Protein AF-A0AAV6CD41-F1 (afdb_monomer)

Mean predicted aligned error: 8.43 Å

Radius of gyration: 27.49 Å; Cα contacts (8 Å, |Δi|>4): 1334; chains: 1; bounding box: 81×56×80 Å

Sequence (620 aa):
MRLIVFLSLLCASVTLPGWAQVKVASQARFDLSADTAAGALTQGEFIEGDGSLDRMNWRPAAEQPRTYTANFGITRFSWTTVALRFVPERTGFVTLSLMGPWEEATPGSGTIYRQEILWDAFSAEGTSLTNPGFEAGTATSATGWSGGTPQTAYVWATPLEGSRMLRTWHNGASTRTLRVTAGTPVTLRVSARSYLPPDYQDMKPLGKNTPAHETARRFMRGANLGNYLEAPPNTWGTIVYTKEDFRLMKQEGFDHVRLPIAWHYYAGAAPEHKLSTNIFQKVDFLVTNALAAGLSAMINIHHFDDFTSNPAANTNKFYAIWRQIAARYASFPKEVVFELLNEPMAAATTPVLNPIYAETIRQIRETNPNRTIFLGPSQWNSINELPNLKLPETENNVIVTVHSYEPFNFTHQGATWTSPEVAKLRGIVFPGPPSTPLTPPSGISAGLSNWIASYNTLPTERNPSSAAAFHSRLKMAQEWSEYYGRPVHVGEFGAYELADPQSRANFYGAMREVMDEFGLGWAIWDWKAGFHYIKNGQPDPIQLREALFPKGKLRTSARGKIEMNSAIGKTHVIHRSFALGNPAGWRPVSTQTLSSPQLIFEDAEVSESGKAFYRSEWIK

Secondary structure (DSSP, 8-state):
----------------TT-PPB---SEEEEEEEE-TTT--B---EEEES-EEEE--TTS-TTTGGGEEEEEEE--SSSPEEEEEEE-BSSSEEEEEEEEPPP-BSSTTS-PBPB--EEEEEEEEESS--SSTTS-SB-SS-BTT-EE-EEE--BTTB--SSSS-EEEEBTTB-EEEEEEE-TT--EEEEEEEEE---TT---PPP--S-SHHHHHHTT-SEEEE--SSBSSPTTTS-S----HHHHHHHHHHT--EEEE-B-GGGGB-STTTTPBPHHHHHHHHHHHHHHHHTT-EEEEE----HHHHH-HHHHHHHHHHHHHHHHHHTTTS-TTEEEES-S---TT--HHHHHHHHHHHHHHHHTT-TT--EEE--HHHHBGGGGGG----TT--SEEEEEE---SHHHHTTT-TTS-TTGGG-----SSSS-SSPPPPPTT--HHHHHHHHHHHHS-GGG-SSSTHHHHHHHHHHHHHHHHHT--EEEEEE---TTS-HHHHHHHHHHHHHHHHHHT-EEEES-SSSSS-SEETTEESSTTHHHHHS-----B-SSTTEEEEE--TT-EEEEEEES-TT-GGG-EEEEEEE-SSSEEEEE-TT--TT---EEEEEE--

Nearest PDB structures (foldseek):
  3mmu-assembly1_A  TM=9.485E-01  e=6.620E-30  Thermotoga maritima
  3amg-assembly2_B  TM=9.353E-01  e=9.453E-28  Thermotoga maritima MSB8
  3rjy-assembly1_A  TM=9.091E-01  e=2.550E-27  Fervidobacterium nodosum Rt17-B1
  5byw-assembly2_B  TM=8.994E-01  e=5.657E-24  Acetivibrio thermocellus ATCC 27405
  4u5k-assembly2_B  TM=8.409E-01  e=5.261E-19  Acetivibrio thermocellus ATCC 27405

Foldseek 3Di:
DDDDDDPPPDPPPPDDPDDQAADWAFKWKKKKFFDVQLPFKDQKDKPDADWDKAFPPVDDPRRRRRMIIIMHTAELLDKDKIKIKIATQAWGKMKMKTATDFDAPDPPPPRTHWWKKKKADKDKDQWDDPCRGLQDDDQQDRPQKDFFGKDFDDDRDHHPDDGIITMHYHVGMIMHMIGHHHGGMMMIMIIMHIDDDPPDDDFAADAQDFLQNVLQVLQAEEFELPDDQLDQPPDRDDDDDDLVLLLVCVVLPGRAYEYEHQQQNQFDDPDLRDGDVVSVVRVVRVCVSNVVSNHFYEYEHEDPVVCLQPVPVCLSVLLSSLLVVLQSCLPPDLSYAYESHQAREHNQAQLNCQVSVQVSVVSSCVRRVSHAYEYAGHPRSFLSCLSSHHHDNPDRRYAYEHADAFVVLFQQQLPPPDDPLSVPGADQFPQDDDPDQDDRDPPDDPVVVVLSVQSNPPDRVRRSRYLVRCLVSLVSQLSSCVSRSHHYAHEEYFHFPRRDQVRRLNVLLSVLVSCLQSVHRYYYPHPDPRRHLDDPRAGVVNSNSCSNPNDFDFDPPDVQKTKTFAHAQWKKFKWKALDPPDPVRIDTDDIDRHNGRMDIGGHPPDDPPGDMDMDMDTDD

Solvent-accessible surface area (backbone atoms only — not comparable to full-atom values): 32705 Å² total; per-residue (Å²): 143,79,87,82,82,80,81,79,81,72,83,74,78,81,80,66,88,90,63,60,51,78,44,79,26,54,42,43,27,39,36,40,42,36,40,85,61,9,34,43,42,55,90,52,45,69,82,37,59,73,68,50,75,43,57,39,80,91,44,62,77,92,50,22,56,22,34,33,38,36,38,31,69,29,37,69,69,46,77,36,57,37,26,42,36,37,33,33,63,26,53,33,39,32,36,40,34,44,27,17,48,89,47,59,72,44,90,92,64,84,44,40,36,46,18,33,29,33,37,28,56,34,46,50,43,62,42,72,68,70,52,45,42,42,70,47,63,56,80,65,37,28,48,82,42,52,55,31,35,43,41,60,62,52,100,79,47,66,44,88,43,90,65,16,22,38,35,21,16,55,98,37,36,23,33,40,78,32,59,39,43,48,74,40,56,33,37,43,34,39,28,31,22,27,46,71,64,94,83,63,85,73,76,70,58,48,60,88,78,35,66,21,46,64,52,47,75,49,43,49,37,28,34,25,51,52,65,46,53,41,35,62,90,92,69,66,80,82,65,76,90,53,69,62,54,35,48,48,42,40,72,73,62,40,32,24,38,36,41,44,22,26,59,73,82,43,37,47,64,82,87,63,26,52,65,45,68,65,61,49,56,55,50,50,52,54,46,52,38,26,47,74,45,69,24,23,33,33,46,34,37,19,84,58,54,67,34,21,61,36,39,89,82,29,47,67,54,54,48,37,45,47,52,53,54,38,61,73,50,42,86,53,60,83,55,47,32,40,29,71,46,60,57,31,29,82,61,25,36,30,73,62,38,30,63,55,50,45,52,46,50,56,60,36,37,79,62,32,77,83,52,42,35,32,44,44,29,16,66,47,6,26,58,88,33,54,88,56,54,56,67,57,79,86,66,60,37,43,32,38,33,27,40,52,45,59,31,53,68,48,24,38,25,41,38,77,88,66,49,81,64,39,34,68,37,72,88,58,49,36,63,18,36,53,98,62,70,73,79,79,69,84,95,62,54,70,68,59,52,52,50,46,54,40,27,49,67,31,56,45,86,67,3,57,34,24,64,60,46,38,47,68,53,55,47,50,46,39,42,49,19,65,56,39,29,36,48,46,32,34,64,32,32,50,39,33,66,74,34,52,58,66,24,42,22,45,45,49,25,50,53,46,50,54,28,54,74,59,70,40,18,32,17,36,40,18,38,64,45,74,33,17,44,38,52,96,91,36,50,45,45,65,54,38,49,49,30,72,52,55,74,72,57,78,39,66,93,45,91,44,32,40,34,30,62,48,61,60,68,34,28,35,36,35,29,38,21,77,48,94,90,41,83,87,52,55,41,80,77,46,76,45,66,29,89,45,47,56,50,75,46,73,45,87,83,62,58,98,88,67,69,78,45,77,50,77,44,80,80,86

pLDDT: mean 91.48, std 13.22, range [23.06, 98.94]

Structure (mmCIF, N/CA/C/O backbone):
data_AF-A0AAV6CD41-F1
#
_entry.id   AF-A0AAV6CD41-F1
#
loop_
_atom_site.group_PDB
_atom_site.id
_atom_site.type_symbol
_atom_site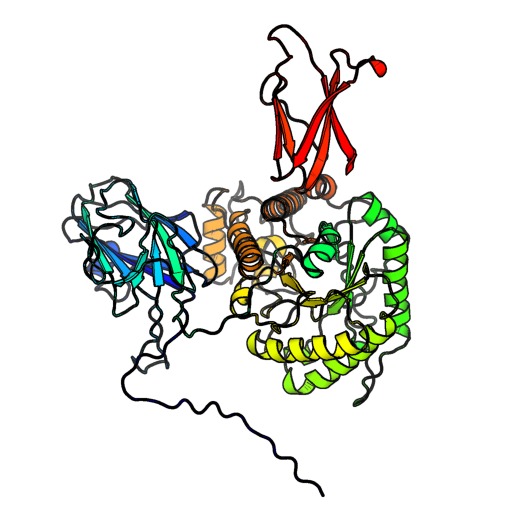.label_atom_id
_atom_site.label_alt_id
_atom_site.label_comp_id
_atom_site.label_asym_id
_atom_site.label_entity_id
_atom_site.label_seq_id
_atom_site.pdbx_PDB_ins_code
_atom_site.Cartn_x
_atom_site.Cartn_y
_atom_site.Cartn_z
_atom_site.occupancy
_atom_site.B_iso_or_equiv
_atom_site.auth_seq_id
_atom_site.auth_comp_id
_atom_site.auth_asym_id
_atom_site.auth_atom_id
_atom_site.pdbx_PDB_model_num
ATOM 1 N N . MET A 1 1 ? 12.418 -22.900 45.382 1.00 30.75 1 MET A N 1
ATOM 2 C CA . MET A 1 1 ? 13.653 -23.115 44.600 1.00 30.75 1 MET A CA 1
ATOM 3 C C . MET A 1 1 ? 13.301 -24.003 43.409 1.00 30.75 1 MET A C 1
ATOM 5 O O . MET A 1 1 ? 13.265 -25.217 43.544 1.00 30.75 1 MET A O 1
ATOM 9 N N . ARG A 1 2 ? 12.862 -23.408 42.294 1.00 26.05 2 ARG A N 1
ATOM 10 C CA . ARG A 1 2 ? 12.486 -24.131 41.069 1.00 26.05 2 ARG A CA 1
ATOM 11 C C . ARG A 1 2 ? 13.219 -23.472 39.907 1.00 26.05 2 ARG A C 1
ATOM 13 O O . ARG A 1 2 ? 13.108 -22.266 39.717 1.00 26.05 2 ARG A O 1
ATOM 20 N N . LEU A 1 3 ? 14.035 -24.285 39.249 1.00 23.06 3 LEU A N 1
ATOM 21 C CA . LEU A 1 3 ? 14.955 -23.943 38.176 1.00 23.06 3 LEU A CA 1
ATOM 22 C C . LEU A 1 3 ? 14.156 -23.475 36.949 1.00 23.06 3 LEU A C 1
ATOM 24 O O . LEU A 1 3 ? 13.320 -24.217 36.437 1.00 23.06 3 LEU A O 1
ATOM 28 N N . ILE A 1 4 ? 14.405 -22.246 36.504 1.00 25.66 4 ILE A N 1
ATOM 29 C CA . ILE A 1 4 ? 13.912 -21.709 35.235 1.00 25.66 4 ILE A CA 1
ATOM 30 C C . ILE A 1 4 ? 14.907 -22.160 34.165 1.00 25.66 4 ILE A C 1
ATOM 32 O O . ILE A 1 4 ? 16.051 -21.712 34.158 1.00 25.66 4 ILE A O 1
ATOM 36 N N . VAL A 1 5 ? 14.488 -23.065 33.281 1.00 23.92 5 VAL A N 1
ATOM 37 C CA . VAL A 1 5 ? 15.248 -23.408 32.074 1.00 23.92 5 VAL A CA 1
ATOM 38 C C . VAL A 1 5 ? 14.867 -22.391 31.001 1.00 23.92 5 VAL A C 1
ATOM 40 O O . VAL A 1 5 ? 13.804 -22.481 30.394 1.00 23.92 5 VAL A O 1
ATOM 43 N N . PHE A 1 6 ? 15.726 -21.391 30.803 1.00 25.84 6 PHE A N 1
ATOM 44 C CA . PHE A 1 6 ? 15.720 -20.563 29.601 1.00 25.84 6 PHE A CA 1
ATOM 45 C C . PHE A 1 6 ? 16.184 -21.436 28.431 1.00 25.84 6 PHE A C 1
ATOM 47 O O . PHE A 1 6 ? 17.357 -21.799 28.356 1.00 25.84 6 PHE A O 1
ATOM 54 N N . LEU A 1 7 ? 15.268 -21.794 27.530 1.00 23.61 7 LEU A N 1
ATOM 55 C CA . LEU A 1 7 ? 15.628 -22.382 26.245 1.00 23.61 7 LEU A CA 1
ATOM 56 C C . LEU A 1 7 ? 15.991 -21.233 25.295 1.00 23.61 7 LEU A C 1
ATOM 58 O O . LEU A 1 7 ? 15.135 -20.634 24.648 1.00 23.61 7 LEU A O 1
ATOM 62 N N . SER A 1 8 ? 17.271 -20.886 25.251 1.00 24.64 8 SER A N 1
ATOM 63 C CA . SER A 1 8 ? 17.848 -20.094 24.171 1.00 24.64 8 SER A CA 1
ATOM 64 C C . SER A 1 8 ? 17.795 -20.929 22.889 1.00 24.64 8 SER A C 1
ATOM 66 O O . SER A 1 8 ? 18.620 -21.815 22.677 1.00 24.64 8 SER A O 1
ATOM 68 N N . LEU A 1 9 ? 16.820 -20.657 22.018 1.00 26.38 9 LEU A N 1
ATOM 69 C CA . LEU A 1 9 ? 16.878 -21.086 20.621 1.00 26.38 9 LEU A CA 1
ATOM 70 C C . LEU A 1 9 ? 17.983 -20.282 19.921 1.00 26.38 9 LEU A C 1
ATOM 72 O O . LEU A 1 9 ? 17.738 -19.267 19.275 1.00 26.38 9 LEU A O 1
ATOM 76 N N . LEU A 1 10 ? 19.227 -20.739 20.077 1.00 26.05 10 LEU A N 1
ATOM 77 C CA . LEU A 1 10 ? 20.253 -20.507 19.072 1.00 26.05 10 LEU A CA 1
ATOM 78 C C . LEU A 1 10 ? 19.782 -21.228 17.803 1.00 26.05 10 LEU A C 1
ATOM 80 O O . LEU A 1 10 ? 19.756 -22.458 17.762 1.00 26.05 10 LEU A O 1
ATOM 84 N N . CYS A 1 11 ? 19.441 -20.478 16.757 1.00 28.12 11 CYS A N 1
ATOM 85 C CA . CYS A 1 11 ? 19.490 -21.007 15.398 1.00 28.12 11 CYS A CA 1
ATOM 86 C C . CYS A 1 11 ? 20.955 -21.329 15.084 1.00 28.12 11 CYS A C 1
ATOM 88 O O . CYS A 1 11 ? 21.689 -20.497 14.558 1.00 28.12 11 CYS A O 1
ATOM 90 N N . ALA A 1 12 ? 21.401 -22.529 15.452 1.00 26.48 12 ALA A N 1
ATOM 91 C CA . ALA A 1 12 ? 22.627 -23.088 14.922 1.00 26.48 12 ALA A CA 1
ATOM 92 C C . ALA A 1 12 ? 22.377 -23.379 13.439 1.00 26.48 12 ALA A C 1
ATOM 94 O O . ALA A 1 12 ? 21.716 -24.352 13.077 1.00 26.48 12 ALA A O 1
ATOM 95 N N . SER A 1 13 ? 22.870 -22.493 12.578 1.00 30.56 13 SER A N 1
ATOM 96 C CA . SER A 1 13 ? 23.030 -22.760 11.157 1.00 30.56 13 SER A CA 1
ATOM 97 C C . SER A 1 13 ? 23.923 -23.990 11.010 1.00 30.56 13 SER A C 1
ATOM 99 O O . SER A 1 13 ? 25.137 -23.907 11.195 1.00 30.56 13 SER A O 1
ATOM 101 N N . VAL A 1 14 ? 23.324 -25.139 10.705 1.00 27.53 14 VAL A N 1
ATOM 102 C CA . VAL A 1 14 ? 24.071 -26.306 10.241 1.00 27.53 14 VAL A CA 1
ATOM 103 C C . VAL A 1 14 ? 24.650 -25.932 8.878 1.00 27.53 14 VAL A C 1
ATOM 105 O O . VAL A 1 14 ? 23.946 -25.906 7.871 1.00 27.53 14 VAL A O 1
ATOM 108 N N . THR A 1 15 ? 25.930 -25.572 8.848 1.00 27.45 15 THR A N 1
ATOM 109 C CA . THR A 1 15 ? 26.680 -25.344 7.615 1.00 27.45 15 THR A CA 1
ATOM 110 C C . THR A 1 15 ? 27.003 -26.694 6.984 1.00 27.45 15 THR A C 1
ATOM 112 O O . THR A 1 15 ? 28.011 -27.328 7.288 1.00 27.45 15 THR A O 1
ATOM 115 N N . LEU A 1 16 ? 26.130 -27.152 6.087 1.00 31.31 16 LEU A N 1
ATOM 116 C CA . LEU A 1 16 ? 26.505 -28.175 5.114 1.00 31.31 16 LEU A CA 1
ATOM 117 C C . LEU A 1 16 ? 27.421 -27.526 4.057 1.00 31.31 16 LEU A C 1
ATOM 119 O O . LEU A 1 16 ? 27.085 -26.455 3.543 1.00 31.31 16 LEU A O 1
ATOM 123 N N . PRO A 1 17 ? 28.575 -28.123 3.719 1.00 31.12 17 PRO A N 1
ATOM 124 C CA . PRO A 1 17 ? 29.501 -27.539 2.758 1.00 31.12 17 PRO A CA 1
ATOM 125 C C . PRO A 1 17 ? 28.917 -27.588 1.336 1.00 31.12 17 PRO A C 1
ATOM 127 O O . PRO A 1 17 ? 28.442 -28.627 0.883 1.00 31.12 17 PRO A O 1
ATOM 130 N N . GLY A 1 18 ? 28.992 -26.465 0.614 1.00 42.00 18 GLY A N 1
ATOM 131 C CA . GLY A 1 18 ? 28.888 -26.426 -0.852 1.00 42.00 18 GLY A CA 1
ATOM 132 C C . GLY A 1 18 ? 27.514 -26.144 -1.474 1.00 42.00 18 GLY A C 1
ATOM 133 O O . GLY A 1 18 ? 27.424 -26.115 -2.699 1.00 42.00 18 GLY A O 1
ATOM 134 N N . TRP A 1 19 ? 26.461 -25.895 -0.691 1.00 41.81 19 TRP A N 1
ATOM 135 C CA . TRP A 1 19 ? 25.137 -25.551 -1.227 1.00 41.81 19 TRP A CA 1
ATOM 136 C C . TRP A 1 19 ? 24.854 -24.069 -0.986 1.00 41.81 19 TRP A C 1
ATOM 138 O O . TRP A 1 19 ? 24.874 -23.610 0.154 1.00 41.81 19 TRP A O 1
ATOM 148 N N . ALA A 1 20 ? 24.602 -23.312 -2.058 1.00 56.47 20 ALA A N 1
ATOM 149 C CA . ALA A 1 20 ? 24.117 -21.938 -1.952 1.00 56.47 20 ALA A CA 1
ATOM 150 C C . ALA A 1 20 ? 22.891 -21.902 -1.022 1.00 56.47 20 ALA A C 1
ATOM 152 O O . ALA A 1 20 ? 21.962 -22.694 -1.201 1.00 56.47 20 ALA A O 1
ATOM 153 N N . GLN A 1 21 ? 22.898 -21.014 -0.023 1.00 71.00 21 GLN A N 1
ATOM 154 C CA . GLN A 1 21 ? 21.781 -20.894 0.915 1.00 71.00 21 GLN A CA 1
ATOM 155 C C . GLN A 1 21 ? 20.517 -20.510 0.135 1.00 71.00 21 GLN A C 1
ATOM 157 O O . GLN A 1 21 ? 20.543 -19.581 -0.669 1.00 71.00 21 GLN A O 1
ATOM 162 N N . VAL A 1 22 ? 19.419 -21.243 0.307 1.00 80.75 22 VAL A N 1
ATOM 163 C CA . VAL A 1 22 ? 18.175 -20.981 -0.434 1.00 80.75 22 VAL A CA 1
ATOM 164 C C . VAL A 1 22 ? 17.418 -19.842 0.243 1.00 80.75 22 VAL A C 1
ATOM 166 O O . VAL A 1 22 ? 17.187 -19.882 1.449 1.00 80.75 22 VAL A O 1
ATOM 169 N N . LYS A 1 23 ? 17.013 -18.838 -0.538 1.00 88.81 23 LYS A N 1
ATOM 170 C CA . LYS A 1 23 ? 16.205 -17.703 -0.076 1.00 88.81 23 LYS A CA 1
ATOM 171 C C . LYS A 1 23 ? 15.117 -17.413 -1.107 1.00 88.81 23 LYS A C 1
ATOM 173 O O . LYS A 1 23 ? 15.363 -17.476 -2.310 1.00 88.81 23 LYS A O 1
ATOM 178 N N . VAL A 1 24 ? 13.904 -17.110 -0.645 1.00 91.62 24 VAL A N 1
ATOM 179 C CA . VAL A 1 24 ? 12.816 -16.687 -1.541 1.00 91.62 24 VAL A CA 1
ATOM 180 C C . VAL A 1 24 ? 13.173 -15.320 -2.115 1.00 91.62 24 VAL A C 1
ATOM 182 O O . VAL A 1 24 ? 13.427 -14.384 -1.361 1.00 91.62 24 VAL A O 1
ATOM 185 N N . ALA A 1 25 ? 13.183 -15.213 -3.441 1.00 94.31 25 ALA A N 1
ATOM 186 C CA . ALA A 1 25 ? 13.505 -13.967 -4.117 1.00 94.31 25 ALA A CA 1
ATOM 187 C C . ALA A 1 25 ? 12.432 -12.898 -3.859 1.00 94.31 25 ALA A C 1
ATOM 189 O O . ALA A 1 25 ? 11.243 -13.179 -4.000 1.00 94.31 25 ALA A O 1
ATOM 190 N N . SER A 1 26 ? 12.844 -11.674 -3.539 1.00 92.81 26 SER A N 1
ATOM 191 C CA . SER A 1 26 ? 11.972 -10.485 -3.473 1.00 92.81 26 SER A CA 1
ATOM 192 C C . SER A 1 26 ? 12.204 -9.509 -4.629 1.00 92.81 26 SER A C 1
ATOM 194 O O . SER A 1 26 ? 11.490 -8.519 -4.774 1.00 92.81 26 SER A O 1
ATOM 196 N N . GLN A 1 27 ? 13.211 -9.777 -5.458 1.00 94.94 27 GLN A N 1
ATOM 197 C CA . GLN A 1 27 ? 13.557 -8.982 -6.627 1.00 94.94 27 GLN A CA 1
ATOM 198 C C . GLN A 1 27 ? 13.862 -9.900 -7.804 1.00 94.94 27 GLN A C 1
ATOM 200 O O . GLN A 1 27 ? 14.446 -10.970 -7.629 1.00 94.94 27 GLN A O 1
ATOM 205 N N . ALA A 1 28 ? 13.478 -9.464 -8.996 1.00 96.38 28 ALA A N 1
ATOM 206 C CA . ALA A 1 28 ? 13.912 -10.038 -10.257 1.00 96.38 28 ALA A CA 1
ATOM 207 C C . ALA A 1 28 ? 14.937 -9.109 -10.906 1.00 96.38 28 ALA A C 1
ATOM 209 O O . ALA A 1 28 ? 14.877 -7.886 -10.749 1.00 96.38 28 ALA A O 1
ATOM 210 N N . ARG A 1 29 ? 15.872 -9.704 -11.648 1.00 95.69 29 ARG A N 1
ATOM 211 C CA . ARG A 1 29 ? 16.917 -8.976 -12.359 1.00 95.69 29 ARG A CA 1
ATOM 212 C C . ARG A 1 29 ? 17.024 -9.463 -13.791 1.00 95.69 29 ARG A C 1
ATOM 214 O O . ARG A 1 29 ? 17.076 -10.667 -14.044 1.00 95.69 29 ARG A O 1
ATOM 221 N N . PHE A 1 30 ? 17.148 -8.532 -14.725 1.00 95.38 30 PHE A N 1
ATOM 222 C CA . PHE A 1 30 ? 17.658 -8.864 -16.044 1.00 95.38 30 PHE A CA 1
ATOM 223 C C . PHE A 1 30 ? 18.696 -7.854 -16.511 1.00 95.38 30 PHE A C 1
ATOM 225 O O . PHE A 1 30 ? 18.658 -6.670 -16.185 1.00 95.38 30 PHE A O 1
ATOM 232 N N . ASP A 1 31 ? 19.627 -8.358 -17.301 1.00 96.31 31 ASP A N 1
ATOM 233 C CA . ASP A 1 31 ? 20.775 -7.623 -17.794 1.00 96.31 31 ASP A CA 1
ATOM 234 C C . ASP A 1 31 ? 20.674 -7.476 -19.314 1.00 96.31 31 ASP A C 1
ATOM 236 O O . ASP A 1 31 ? 20.296 -8.417 -20.015 1.00 96.31 31 ASP A O 1
ATOM 240 N N . LEU A 1 32 ? 21.064 -6.312 -19.830 1.00 97.12 32 LEU A N 1
ATOM 241 C CA . LEU A 1 32 ? 21.211 -6.052 -21.260 1.00 97.12 32 LEU A CA 1
ATOM 242 C C . LEU A 1 32 ? 22.669 -5.716 -21.566 1.00 97.12 32 LEU A C 1
ATOM 244 O O . LEU A 1 32 ? 23.281 -4.895 -20.886 1.00 97.12 32 LEU A O 1
ATOM 248 N N . SER A 1 33 ? 23.247 -6.345 -22.585 1.00 97.38 33 SER A N 1
ATOM 249 C CA . SER A 1 33 ? 24.611 -6.065 -23.050 1.00 97.38 33 SER A CA 1
ATOM 250 C C . SER A 1 33 ? 24.641 -5.972 -24.571 1.00 97.38 33 SER A C 1
ATOM 252 O O . SER A 1 33 ? 24.522 -6.987 -25.259 1.00 97.38 33 SER A O 1
ATOM 254 N N . ALA A 1 34 ? 24.784 -4.755 -25.091 1.00 97.56 34 ALA A N 1
ATOM 255 C CA . ALA A 1 34 ? 24.943 -4.506 -26.517 1.00 97.56 34 ALA A CA 1
ATOM 256 C C . ALA A 1 34 ? 26.360 -4.866 -26.976 1.00 97.56 34 ALA A C 1
ATOM 258 O O . ALA A 1 34 ? 27.337 -4.617 -26.265 1.00 97.56 34 ALA A O 1
ATOM 259 N N . ASP A 1 35 ? 26.491 -5.443 -28.166 1.00 96.81 35 ASP A N 1
ATOM 260 C CA . ASP A 1 35 ? 27.788 -5.685 -28.788 1.00 96.81 35 ASP A CA 1
ATOM 261 C C . ASP A 1 35 ? 28.452 -4.373 -29.251 1.00 96.81 35 ASP A C 1
ATOM 263 O O . ASP A 1 35 ? 27.923 -3.268 -29.102 1.00 96.81 35 ASP A O 1
ATOM 267 N N . THR A 1 36 ? 29.682 -4.459 -29.753 1.00 95.44 36 THR A N 1
ATOM 268 C CA . THR A 1 36 ? 30.414 -3.272 -30.221 1.00 95.44 36 THR A CA 1
ATOM 269 C C . THR A 1 36 ? 29.806 -2.673 -31.493 1.00 95.44 36 THR A C 1
ATOM 271 O O . THR A 1 36 ? 30.002 -1.481 -31.753 1.00 95.44 36 THR A O 1
ATOM 274 N N . ALA A 1 37 ? 29.056 -3.467 -32.266 1.00 94.50 37 ALA A N 1
ATOM 275 C CA . ALA A 1 37 ? 28.365 -3.031 -33.474 1.00 94.50 37 ALA A CA 1
ATOM 276 C C . ALA A 1 37 ? 27.139 -2.164 -33.150 1.00 94.50 37 ALA A C 1
ATOM 278 O O . ALA A 1 37 ? 26.992 -1.100 -33.746 1.00 94.50 37 ALA A O 1
ATOM 279 N N . ALA A 1 38 ? 26.326 -2.566 -32.168 1.00 93.00 38 ALA A N 1
ATOM 280 C CA . ALA A 1 38 ? 25.151 -1.832 -31.700 1.00 93.00 38 ALA A CA 1
ATOM 281 C C . ALA A 1 38 ? 25.504 -0.510 -31.000 1.00 93.00 38 ALA A C 1
ATOM 283 O O . ALA A 1 38 ? 24.695 0.416 -30.985 1.00 93.00 38 ALA A O 1
ATOM 284 N N . GLY A 1 39 ? 26.721 -0.396 -30.460 1.00 94.25 39 GLY A N 1
ATOM 285 C CA . GLY A 1 39 ? 27.174 0.824 -29.798 1.00 94.25 39 GLY A CA 1
ATOM 286 C C . GLY A 1 39 ? 26.452 1.081 -28.478 1.00 94.25 39 GLY A C 1
ATOM 287 O O . GLY A 1 39 ? 25.995 0.146 -27.817 1.00 94.25 39 GLY A O 1
ATOM 288 N N . ALA A 1 40 ? 26.422 2.347 -28.060 1.00 95.69 40 ALA A N 1
ATOM 289 C CA . ALA A 1 40 ? 25.783 2.734 -26.808 1.00 95.69 40 ALA A CA 1
ATOM 290 C C . ALA A 1 40 ? 24.267 2.494 -26.851 1.00 95.69 40 ALA A C 1
ATOM 292 O O . ALA A 1 40 ? 23.622 2.575 -27.896 1.00 95.69 40 ALA A O 1
ATOM 293 N N . LEU A 1 41 ? 23.689 2.227 -25.684 1.00 95.62 41 LEU A N 1
ATOM 294 C CA . LEU A 1 41 ? 22.245 2.299 -25.478 1.00 95.62 41 LEU A CA 1
ATOM 295 C C . LEU A 1 41 ? 21.935 3.652 -24.821 1.00 95.62 41 LEU A C 1
ATOM 297 O O . LEU A 1 41 ? 22.790 4.185 -24.103 1.00 95.62 41 LEU A O 1
ATOM 301 N N . THR A 1 42 ? 20.734 4.207 -25.022 1.00 94.50 42 THR A N 1
ATOM 302 C CA . THR A 1 42 ? 20.261 5.420 -24.307 1.00 94.50 42 THR A CA 1
ATOM 303 C C . THR A 1 42 ? 20.277 5.230 -22.784 1.00 94.50 42 THR A C 1
ATOM 305 O O . THR A 1 42 ? 20.823 4.256 -22.300 1.00 94.50 42 THR A O 1
ATOM 308 N N . GLN A 1 43 ? 19.736 6.109 -21.939 1.00 87.19 43 GLN A N 1
ATOM 309 C CA . GLN A 1 43 ? 19.648 5.751 -20.507 1.00 87.19 43 GLN A CA 1
ATOM 310 C C . GLN A 1 43 ? 18.587 4.688 -20.211 1.00 87.19 43 GLN A C 1
ATOM 312 O O . GLN A 1 43 ? 18.680 4.050 -19.176 1.00 87.19 43 GLN A O 1
ATOM 317 N N . GLY A 1 44 ? 17.667 4.440 -21.146 1.00 91.06 44 GLY A N 1
ATOM 318 C CA . GLY A 1 44 ? 16.551 3.523 -20.956 1.00 91.06 44 GLY A CA 1
ATOM 319 C C . GLY A 1 44 ? 15.575 4.008 -19.882 1.00 91.06 44 GLY A C 1
ATOM 320 O O . GLY A 1 44 ? 15.850 4.962 -19.157 1.00 91.06 44 GLY A O 1
ATOM 321 N N . GLU A 1 45 ? 14.398 3.399 -19.812 1.00 90.31 45 GLU A N 1
ATOM 322 C CA . GLU A 1 45 ? 13.381 3.760 -18.822 1.00 90.31 45 GLU A CA 1
ATOM 323 C C . GLU A 1 45 ? 12.350 2.643 -18.640 1.00 90.31 45 GLU A C 1
ATOM 325 O O . GLU A 1 45 ? 11.957 1.988 -19.610 1.00 90.31 45 GLU A O 1
ATOM 330 N N . PHE A 1 46 ? 11.872 2.455 -17.409 1.00 91.19 46 PHE A N 1
ATOM 331 C CA . PHE A 1 46 ? 10.643 1.701 -17.184 1.00 91.19 46 PHE A CA 1
ATOM 332 C C . PHE A 1 46 ? 9.454 2.547 -17.653 1.00 91.19 46 PHE A C 1
ATOM 334 O O . PHE A 1 46 ? 9.272 3.687 -17.222 1.00 91.19 46 PHE A O 1
ATOM 341 N N . ILE A 1 47 ? 8.671 2.002 -18.581 1.00 89.94 47 ILE A N 1
ATOM 342 C CA . ILE A 1 47 ? 7.421 2.606 -19.064 1.00 89.94 47 ILE A CA 1
ATOM 343 C C . ILE A 1 47 ? 6.187 1.939 -18.445 1.00 89.94 47 ILE A C 1
ATOM 345 O O . ILE A 1 47 ? 5.089 2.469 -18.562 1.00 89.94 47 ILE A O 1
ATOM 349 N N . GLU A 1 48 ? 6.378 0.797 -17.782 1.00 89.25 48 GLU A N 1
ATOM 350 C CA . GLU A 1 48 ? 5.377 0.106 -16.975 1.00 89.25 48 GLU A CA 1
ATOM 351 C C . GLU A 1 48 ? 6.053 -0.597 -15.799 1.00 89.25 48 GLU A C 1
ATOM 353 O O . GLU A 1 48 ? 7.116 -1.205 -15.968 1.00 89.25 48 GLU A O 1
ATOM 358 N N . GLY A 1 49 ? 5.395 -0.547 -14.640 1.00 86.62 49 GLY A N 1
ATOM 359 C CA . GLY A 1 49 ? 5.895 -1.103 -13.390 1.00 86.62 49 GLY A CA 1
ATOM 360 C C . GLY A 1 49 ? 7.023 -0.275 -12.771 1.00 86.62 49 GLY A C 1
ATOM 361 O O . GLY A 1 49 ? 7.596 0.615 -13.401 1.00 86.62 49 GLY A O 1
ATOM 362 N N . ASP A 1 50 ? 7.331 -0.584 -11.514 1.00 84.94 50 ASP A N 1
ATOM 363 C CA . ASP A 1 50 ? 8.375 0.097 -10.752 1.00 84.94 50 ASP A CA 1
ATOM 364 C C . ASP A 1 50 ? 9.665 -0.730 -10.756 1.00 84.94 50 ASP A C 1
ATOM 366 O O . ASP A 1 50 ? 9.664 -1.922 -10.433 1.00 84.94 50 ASP A O 1
ATOM 370 N N . GLY A 1 51 ? 10.786 -0.088 -11.074 1.00 90.06 51 GLY A N 1
ATOM 371 C CA . GLY A 1 51 ? 12.100 -0.721 -11.081 1.00 90.06 51 GLY A CA 1
ATOM 372 C C . GLY A 1 51 ? 13.239 0.292 -11.106 1.00 90.06 51 GLY A C 1
ATOM 373 O O . GLY A 1 51 ? 13.023 1.493 -11.274 1.00 90.06 51 GLY A O 1
ATOM 374 N N . SER A 1 52 ? 14.464 -0.197 -10.934 1.00 90.31 52 SER A N 1
ATOM 375 C CA . SER A 1 52 ? 15.691 0.580 -11.088 1.00 90.31 52 SER A CA 1
ATOM 376 C C . SER A 1 52 ? 16.477 0.105 -12.301 1.00 90.31 52 SER A C 1
ATOM 378 O O . SER A 1 52 ? 16.480 -1.081 -12.643 1.00 90.31 52 SER A O 1
ATOM 380 N N . LEU A 1 53 ? 17.141 1.051 -12.957 1.00 92.38 53 LEU A N 1
ATOM 381 C CA . LEU A 1 53 ? 17.953 0.807 -14.135 1.00 92.38 53 LEU A CA 1
ATOM 382 C C . LEU A 1 53 ? 19.297 1.496 -13.951 1.00 92.38 53 LEU A C 1
ATOM 384 O O . LEU A 1 53 ? 19.360 2.719 -13.859 1.00 92.38 53 LEU A O 1
ATOM 388 N N . ASP A 1 54 ? 20.361 0.705 -13.942 1.00 93.12 54 ASP A N 1
ATOM 389 C CA . ASP A 1 54 ? 21.720 1.196 -13.758 1.00 93.12 54 ASP A CA 1
ATOM 390 C C . ASP A 1 54 ? 22.633 0.682 -14.867 1.00 93.12 54 ASP A C 1
ATOM 392 O O . ASP A 1 54 ? 22.401 -0.364 -15.479 1.00 93.12 54 ASP A O 1
ATOM 396 N N . ARG A 1 55 ? 23.729 1.399 -15.119 1.00 94.81 55 ARG A N 1
ATOM 397 C CA . ARG A 1 55 ? 24.832 0.851 -15.918 1.00 94.81 55 ARG A CA 1
ATOM 398 C C . ARG A 1 55 ? 25.578 -0.186 -15.087 1.00 94.81 55 ARG A C 1
ATOM 400 O O . ARG A 1 55 ? 25.754 -0.006 -13.885 1.00 94.81 55 ARG A O 1
ATOM 407 N N . MET A 1 56 ? 26.048 -1.259 -15.720 1.00 94.56 56 MET A N 1
ATOM 408 C CA . MET A 1 56 ? 26.785 -2.312 -15.018 1.00 94.56 56 MET A CA 1
ATOM 409 C C . MET A 1 56 ? 28.154 -1.796 -14.564 1.00 94.56 56 MET A C 1
ATOM 411 O O . MET A 1 56 ? 29.137 -1.891 -15.296 1.00 94.56 56 MET A O 1
ATOM 415 N N . ASN A 1 57 ? 28.239 -1.252 -13.353 1.00 93.56 57 ASN A N 1
ATOM 416 C CA . ASN A 1 57 ? 29.469 -0.649 -12.830 1.00 93.56 57 ASN A CA 1
ATOM 417 C C . ASN A 1 57 ? 30.613 -1.662 -12.607 1.00 93.56 57 ASN A C 1
ATOM 419 O O . ASN A 1 57 ? 31.766 -1.258 -12.492 1.00 93.56 57 ASN A O 1
ATOM 423 N N . TRP A 1 58 ? 30.314 -2.965 -12.613 1.00 93.06 58 TRP A N 1
ATOM 424 C CA . TRP A 1 58 ? 31.297 -4.055 -12.587 1.00 93.06 58 TRP A CA 1
ATOM 425 C C . TRP A 1 58 ? 31.916 -4.366 -13.960 1.00 93.06 58 TRP A C 1
ATOM 427 O O . TRP A 1 58 ? 32.809 -5.207 -14.057 1.00 93.06 58 TRP A O 1
ATOM 437 N N . ARG A 1 59 ? 31.450 -3.727 -15.041 1.00 94.62 59 ARG A N 1
ATOM 438 C CA . ARG A 1 59 ? 32.063 -3.815 -16.375 1.00 94.62 59 ARG A CA 1
ATOM 439 C C . ARG A 1 59 ? 33.139 -2.736 -16.553 1.00 94.62 59 ARG A C 1
ATOM 441 O O . ARG A 1 59 ? 33.024 -1.665 -15.946 1.00 94.62 59 ARG A O 1
ATOM 448 N N . PRO A 1 60 ? 34.146 -2.956 -17.426 1.00 96.38 60 PRO A N 1
ATOM 449 C CA . PRO A 1 60 ? 35.098 -1.911 -17.797 1.00 96.38 60 PRO A CA 1
ATOM 450 C C . PRO A 1 60 ? 34.380 -0.628 -18.233 1.00 96.38 60 PRO A C 1
ATOM 452 O O . PRO A 1 60 ? 33.379 -0.695 -18.944 1.00 96.38 60 PRO A O 1
ATOM 455 N N . ALA A 1 61 ? 34.901 0.543 -17.851 1.00 95.75 61 ALA A N 1
ATOM 456 C CA . ALA A 1 61 ? 34.235 1.836 -18.069 1.00 95.75 61 ALA A CA 1
ATOM 457 C C . ALA A 1 61 ? 33.819 2.084 -19.534 1.00 95.75 61 ALA A C 1
ATOM 459 O O . ALA A 1 61 ? 32.741 2.612 -19.792 1.00 95.75 61 ALA A O 1
ATOM 460 N N . ALA A 1 62 ? 34.628 1.630 -20.498 1.00 94.25 62 ALA A N 1
ATOM 461 C CA . ALA A 1 62 ? 34.338 1.740 -21.931 1.00 94.25 62 ALA A CA 1
ATOM 462 C C . ALA A 1 62 ? 33.139 0.886 -22.403 1.00 94.25 62 ALA A C 1
ATOM 464 O O . ALA A 1 62 ? 32.593 1.116 -23.481 1.00 94.25 62 ALA A O 1
ATOM 465 N N . GLU A 1 63 ? 32.720 -0.111 -21.621 1.00 95.50 63 GLU A N 1
ATOM 466 C CA . GLU A 1 63 ? 31.576 -0.975 -21.928 1.00 95.50 63 GLU A CA 1
ATOM 467 C C . GLU A 1 63 ? 30.285 -0.504 -21.262 1.00 95.50 63 GLU A C 1
ATOM 469 O O . GLU A 1 63 ? 29.205 -0.795 -21.769 1.00 95.50 63 GLU A O 1
ATOM 474 N N . GLN A 1 64 ? 30.376 0.247 -20.162 1.00 96.38 64 GLN A N 1
ATOM 475 C CA . GLN A 1 64 ? 29.217 0.646 -19.358 1.00 96.38 64 GLN A CA 1
ATOM 476 C C . GLN A 1 64 ? 28.100 1.326 -20.177 1.00 96.38 64 GLN A C 1
ATOM 478 O O . GLN A 1 64 ? 26.947 0.917 -20.010 1.00 96.38 64 GLN A O 1
ATOM 483 N N . PRO A 1 65 ? 28.381 2.244 -21.133 1.00 96.94 65 PRO A N 1
ATOM 484 C CA . PRO A 1 65 ? 27.344 2.857 -21.977 1.00 96.94 65 PRO A CA 1
ATOM 485 C C . PRO A 1 65 ? 26.529 1.866 -22.829 1.00 96.94 65 PRO A C 1
ATOM 487 O O . PRO A 1 65 ? 25.448 2.201 -23.313 1.00 96.94 65 PRO A O 1
ATOM 490 N N . ARG A 1 66 ? 27.030 0.641 -23.023 1.00 96.69 66 ARG A N 1
ATOM 491 C CA . ARG A 1 66 ? 26.398 -0.427 -23.815 1.00 96.69 66 ARG A CA 1
ATOM 492 C C . ARG A 1 66 ? 25.590 -1.410 -22.968 1.00 96.69 66 ARG A C 1
ATOM 494 O O . ARG A 1 66 ? 25.115 -2.417 -23.487 1.00 96.69 66 ARG A O 1
ATOM 501 N N . THR A 1 67 ? 25.466 -1.161 -21.665 1.00 96.69 67 THR A N 1
ATOM 502 C CA . THR A 1 67 ? 24.894 -2.127 -20.721 1.00 96.69 67 THR A CA 1
ATOM 503 C C . THR A 1 67 ? 23.782 -1.541 -19.866 1.00 96.69 67 THR A C 1
ATOM 505 O O . THR A 1 67 ? 23.746 -0.330 -19.640 1.00 96.69 67 THR A O 1
ATOM 508 N N . TYR A 1 68 ? 22.930 -2.426 -19.351 1.00 94.81 68 TYR A N 1
ATOM 509 C CA . TYR A 1 68 ? 22.026 -2.151 -18.241 1.00 94.81 68 TYR A CA 1
ATOM 510 C C . TYR A 1 68 ? 21.930 -3.340 -17.298 1.00 94.81 68 TYR A C 1
ATOM 512 O O . TYR A 1 68 ? 21.891 -4.479 -17.756 1.00 94.81 68 TYR A O 1
ATOM 520 N N . THR A 1 69 ? 21.782 -3.059 -16.011 1.00 95.38 69 THR A N 1
ATOM 521 C CA . THR A 1 69 ? 21.152 -3.963 -15.049 1.00 95.38 69 THR A CA 1
ATOM 522 C C . THR A 1 69 ? 19.809 -3.370 -14.650 1.00 95.38 69 THR A C 1
ATOM 524 O O . THR A 1 69 ? 19.735 -2.215 -14.227 1.00 95.38 69 THR A O 1
ATOM 527 N N . ALA A 1 70 ? 18.743 -4.135 -14.854 1.00 95.19 70 ALA A N 1
ATOM 528 C CA . ALA A 1 70 ? 17.381 -3.756 -14.521 1.00 95.19 70 ALA A CA 1
ATOM 529 C C . ALA A 1 70 ? 16.903 -4.612 -13.346 1.00 95.19 70 ALA A C 1
ATOM 531 O O . ALA A 1 70 ? 16.965 -5.842 -13.413 1.00 95.19 70 ALA A O 1
ATOM 532 N N . ASN A 1 71 ? 16.424 -3.971 -12.280 1.00 95.62 71 ASN A N 1
ATOM 533 C CA . ASN A 1 71 ? 15.943 -4.640 -11.071 1.00 95.62 71 ASN A CA 1
ATOM 534 C C . ASN A 1 71 ? 14.524 -4.175 -10.758 1.00 95.62 71 ASN A C 1
ATOM 536 O O . ASN A 1 71 ? 14.232 -2.985 -10.837 1.00 95.62 71 ASN A O 1
ATOM 540 N N . PHE A 1 72 ? 13.646 -5.094 -10.375 1.00 94.88 72 PHE A N 1
ATOM 541 C CA . PHE A 1 72 ? 12.280 -4.759 -9.977 1.00 94.88 72 PHE A CA 1
ATOM 542 C C . PHE A 1 72 ? 11.769 -5.715 -8.901 1.00 94.88 72 PHE A C 1
ATOM 544 O O . PHE A 1 72 ? 12.242 -6.848 -8.774 1.00 94.88 72 PHE A O 1
ATOM 551 N N . GLY A 1 73 ? 10.834 -5.229 -8.085 1.00 93.31 73 GLY A N 1
ATOM 552 C CA . GLY A 1 73 ? 10.251 -6.002 -6.992 1.00 93.31 73 GLY A CA 1
ATOM 553 C C . GLY A 1 73 ? 9.342 -7.113 -7.510 1.00 93.31 73 GLY A C 1
ATOM 554 O O . GLY A 1 73 ? 8.544 -6.901 -8.420 1.00 93.31 73 GLY A O 1
ATOM 555 N N . ILE A 1 74 ? 9.437 -8.294 -6.911 1.00 95.19 74 ILE A N 1
ATOM 556 C CA . ILE A 1 74 ? 8.540 -9.419 -7.189 1.00 95.19 74 ILE A CA 1
ATOM 557 C C . ILE A 1 74 ? 8.013 -10.002 -5.889 1.00 95.19 74 ILE A C 1
ATOM 559 O O . ILE A 1 74 ? 8.623 -9.862 -4.827 1.00 95.19 74 ILE A O 1
ATOM 563 N N . THR A 1 75 ? 6.894 -10.710 -5.984 1.00 94.50 75 THR A N 1
ATOM 564 C CA . THR A 1 75 ? 6.333 -11.443 -4.856 1.00 94.50 75 THR A CA 1
ATOM 565 C C . THR A 1 75 ? 6.199 -12.924 -5.191 1.00 94.50 75 THR A C 1
ATOM 567 O O . THR A 1 75 ? 6.296 -13.357 -6.343 1.00 94.50 75 THR A O 1
ATOM 570 N N . ARG A 1 76 ? 5.959 -13.725 -4.152 1.00 93.69 76 ARG A N 1
ATOM 571 C CA . ARG A 1 76 ? 5.639 -15.145 -4.310 1.00 93.69 76 ARG A CA 1
ATOM 572 C C . ARG A 1 76 ? 4.165 -15.399 -4.620 1.00 93.69 76 ARG A C 1
ATOM 574 O O . ARG A 1 76 ? 3.836 -16.523 -4.981 1.00 93.69 76 ARG A O 1
ATOM 581 N N . PHE A 1 77 ? 3.296 -14.401 -4.458 1.00 93.38 77 PHE A N 1
ATOM 582 C CA . PHE A 1 77 ? 1.840 -14.545 -4.535 1.00 93.38 77 PHE A CA 1
ATOM 583 C C . PHE A 1 77 ? 1.219 -13.928 -5.795 1.00 93.38 77 PHE A C 1
ATOM 585 O O . PHE A 1 77 ? 0.060 -14.204 -6.093 1.00 93.38 77 PHE A O 1
ATOM 592 N N . SER A 1 78 ? 1.981 -13.158 -6.572 1.00 94.31 78 SER A N 1
ATOM 593 C CA . SER A 1 78 ? 1.529 -12.571 -7.834 1.00 94.31 78 SER A CA 1
ATOM 594 C C . SER A 1 78 ? 2.637 -12.518 -8.884 1.00 94.31 78 SER A C 1
ATOM 596 O O . SER A 1 78 ? 3.822 -12.650 -8.576 1.00 94.31 78 SER A O 1
ATOM 598 N N . TRP A 1 79 ? 2.229 -12.364 -10.144 1.00 95.81 79 TRP A N 1
ATOM 599 C CA . TRP A 1 79 ? 3.124 -12.038 -11.250 1.00 95.81 79 TRP A CA 1
ATOM 600 C C . TRP A 1 79 ? 3.292 -10.518 -11.327 1.00 95.81 79 TRP A C 1
ATOM 602 O O . TRP A 1 79 ? 2.307 -9.800 -11.492 1.00 95.81 79 TRP A O 1
ATOM 612 N N . THR A 1 80 ? 4.531 -10.031 -11.255 1.00 95.25 80 THR A N 1
ATOM 613 C CA . THR A 1 80 ? 4.848 -8.620 -11.500 1.00 95.25 80 THR A CA 1
ATOM 614 C C . THR A 1 80 ? 5.236 -8.433 -12.957 1.00 95.25 80 THR A C 1
ATOM 616 O O . THR A 1 80 ? 6.225 -9.016 -13.403 1.00 95.25 80 THR A O 1
ATOM 619 N N . THR A 1 81 ? 4.506 -7.583 -13.676 1.00 94.88 81 THR A N 1
ATOM 620 C CA . THR A 1 81 ? 4.833 -7.185 -15.051 1.00 94.88 81 THR A CA 1
ATOM 621 C C . THR A 1 81 ? 5.561 -5.847 -15.066 1.00 94.88 81 THR A C 1
ATOM 623 O O . THR A 1 81 ? 5.158 -4.903 -14.386 1.00 94.88 81 THR A O 1
ATOM 626 N N . VAL A 1 82 ? 6.626 -5.766 -15.861 1.00 95.31 82 VAL A N 1
ATOM 627 C CA . VAL A 1 82 ? 7.366 -4.530 -16.136 1.00 95.31 82 VAL A CA 1
ATOM 628 C C . VAL A 1 82 ? 7.617 -4.382 -17.632 1.00 95.31 82 VAL A C 1
ATOM 630 O O . VAL A 1 82 ? 7.702 -5.378 -18.355 1.00 95.31 82 VAL A O 1
ATOM 633 N N . ALA A 1 83 ? 7.781 -3.144 -18.097 1.00 96.00 83 ALA A N 1
ATOM 634 C CA . ALA A 1 83 ? 8.232 -2.860 -19.455 1.00 96.00 83 ALA A CA 1
ATOM 635 C C . ALA A 1 83 ? 9.390 -1.859 -19.452 1.00 96.00 83 ALA A C 1
ATOM 637 O O . ALA A 1 83 ? 9.252 -0.741 -18.959 1.00 96.00 83 ALA A O 1
ATOM 638 N N . LEU A 1 84 ? 10.523 -2.257 -20.031 1.00 95.88 84 LEU A N 1
ATOM 639 C CA . LEU A 1 84 ? 11.724 -1.438 -20.189 1.00 95.88 84 LEU A CA 1
ATOM 640 C C . LEU A 1 84 ? 11.864 -1.001 -21.646 1.00 95.88 84 LEU A C 1
ATOM 642 O O . LEU A 1 84 ? 11.892 -1.843 -22.544 1.00 95.88 84 LEU A O 1
ATOM 646 N N . ARG A 1 85 ? 12.045 0.298 -21.878 1.00 96.50 85 ARG A N 1
ATOM 647 C CA . ARG A 1 85 ? 12.342 0.867 -23.195 1.00 96.50 85 ARG A CA 1
ATOM 648 C C . ARG A 1 85 ? 13.778 1.370 -23.267 1.00 96.50 85 ARG A C 1
ATOM 650 O O . ARG A 1 85 ? 14.233 2.045 -22.353 1.00 96.50 85 ARG A O 1
ATOM 657 N N . PHE A 1 86 ? 14.475 1.108 -24.370 1.00 96.56 86 PHE A N 1
ATOM 658 C CA . PHE A 1 86 ? 15.784 1.693 -24.688 1.00 96.56 86 PHE A CA 1
ATOM 659 C C . PHE A 1 86 ? 15.929 1.935 -26.196 1.00 96.56 86 PHE A C 1
ATOM 661 O O . PHE A 1 86 ? 15.139 1.432 -26.989 1.00 96.56 86 PHE A O 1
ATOM 668 N N . VAL A 1 87 ? 16.935 2.708 -26.613 1.00 97.38 87 VAL A N 1
ATOM 669 C CA . VAL A 1 87 ? 17.244 2.928 -28.037 1.00 97.38 87 VAL A CA 1
ATOM 670 C C . VAL A 1 87 ? 18.722 2.610 -28.283 1.00 97.38 87 VAL A C 1
ATOM 672 O O . VAL A 1 87 ? 19.568 3.133 -27.552 1.00 97.38 87 VAL A O 1
ATOM 675 N N . PRO A 1 88 ? 19.058 1.757 -29.267 1.00 97.06 88 PRO A N 1
ATOM 676 C CA . PRO A 1 88 ? 20.437 1.501 -29.663 1.00 97.06 88 PRO A CA 1
ATOM 677 C C . PRO A 1 88 ? 20.969 2.620 -30.571 1.00 97.06 88 PRO A C 1
ATOM 679 O O . PRO A 1 88 ? 20.264 3.133 -31.445 1.00 97.06 88 PRO A O 1
ATOM 682 N N . GLU A 1 89 ? 22.241 2.967 -30.403 1.00 96.50 89 GLU A N 1
ATOM 683 C CA . GLU A 1 89 ? 22.934 3.946 -31.244 1.00 96.50 89 GLU A CA 1
ATOM 684 C C . GLU A 1 89 ? 23.077 3.450 -32.692 1.00 96.50 89 GLU A C 1
ATOM 686 O O . GLU A 1 89 ? 22.886 4.206 -33.645 1.00 96.50 89 GLU A O 1
ATOM 691 N N . ARG A 1 90 ? 23.400 2.164 -32.868 1.00 98.00 90 ARG A N 1
ATOM 692 C CA . ARG A 1 90 ? 23.688 1.538 -34.162 1.00 98.00 90 ARG A CA 1
ATOM 693 C C . ARG A 1 90 ? 22.993 0.182 -34.299 1.00 98.00 90 ARG A C 1
ATOM 695 O O . ARG A 1 90 ? 22.519 -0.410 -33.333 1.00 98.00 90 ARG A O 1
ATOM 702 N N . THR A 1 91 ? 22.921 -0.316 -35.532 1.00 98.38 91 THR A N 1
ATOM 703 C CA . THR A 1 91 ? 22.391 -1.653 -35.824 1.00 98.38 91 THR A CA 1
ATOM 704 C C . THR A 1 91 ? 23.401 -2.709 -35.386 1.00 98.38 91 THR A C 1
ATOM 706 O O . THR A 1 91 ? 24.564 -2.655 -35.779 1.00 98.38 91 THR A O 1
ATOM 709 N N . GLY A 1 92 ? 22.949 -3.689 -34.612 1.00 98.06 92 GLY A N 1
ATOM 710 C CA . GLY A 1 92 ? 23.801 -4.740 -34.062 1.00 98.06 92 GLY A CA 1
ATOM 711 C C . GLY A 1 92 ? 22.995 -5.707 -33.208 1.00 98.06 92 GLY A C 1
ATOM 712 O O . GLY A 1 92 ? 21.833 -5.992 -33.519 1.00 98.06 92 GLY A O 1
ATOM 713 N N . PHE A 1 93 ? 23.597 -6.196 -32.127 1.00 98.19 93 PHE A N 1
ATOM 714 C CA . PHE A 1 93 ? 22.956 -7.159 -31.244 1.00 98.19 93 PHE A CA 1
ATOM 715 C C . PHE A 1 93 ? 22.986 -6.734 -29.779 1.00 98.19 93 PHE A C 1
ATOM 717 O O . PHE A 1 93 ? 23.964 -6.174 -29.291 1.00 98.19 93 PHE A O 1
ATOM 724 N N . VAL A 1 94 ? 21.915 -7.058 -29.058 1.00 98.06 94 VAL A N 1
ATOM 725 C CA . VAL A 1 94 ? 21.814 -6.903 -27.603 1.00 98.06 94 VAL A CA 1
ATOM 726 C C . VAL A 1 94 ? 21.547 -8.266 -26.989 1.00 98.06 94 VAL A C 1
ATOM 728 O O . VAL A 1 94 ? 20.588 -8.940 -27.355 1.00 98.06 94 VAL A O 1
ATOM 731 N N . THR A 1 95 ? 22.396 -8.686 -26.057 1.00 97.69 95 THR A N 1
ATOM 732 C CA . THR A 1 95 ? 22.161 -9.892 -25.258 1.00 97.69 95 THR A CA 1
ATOM 733 C C . THR A 1 95 ? 21.317 -9.535 -24.046 1.00 97.69 95 THR A C 1
ATOM 735 O O . THR A 1 95 ? 21.737 -8.720 -23.228 1.00 97.69 95 THR A O 1
ATOM 738 N N . LEU A 1 96 ? 20.147 -10.157 -23.951 1.00 96.94 96 LEU A N 1
ATOM 739 C CA . LEU A 1 96 ? 19.280 -10.176 -22.782 1.00 96.94 96 LEU A CA 1
ATOM 740 C C . LEU A 1 96 ? 19.639 -11.380 -21.913 1.00 96.94 96 LEU A C 1
ATOM 742 O O . LEU A 1 96 ? 19.709 -12.496 -22.427 1.00 96.94 96 LEU A O 1
ATOM 746 N N . SER A 1 97 ? 19.805 -11.162 -20.611 1.00 97.12 97 SER A N 1
ATOM 747 C CA . SER A 1 97 ? 20.067 -12.213 -19.626 1.00 97.12 97 SER A CA 1
ATOM 748 C C . SER A 1 97 ? 19.071 -12.124 -18.472 1.00 97.12 97 SER A C 1
ATOM 750 O O . SER A 1 97 ? 19.098 -11.160 -17.714 1.00 97.12 97 SER A O 1
ATOM 752 N N . LEU A 1 98 ? 18.219 -13.136 -18.320 1.00 96.94 98 LEU A N 1
ATOM 753 C CA . LEU A 1 98 ? 17.260 -13.279 -17.222 1.00 96.94 98 LEU A CA 1
ATOM 754 C C . LEU A 1 98 ? 17.916 -14.021 -16.060 1.00 96.94 98 LEU A C 1
ATOM 756 O O . LEU A 1 98 ? 18.479 -15.102 -16.266 1.00 96.94 98 LEU A O 1
ATOM 760 N N . MET A 1 99 ? 17.865 -13.462 -14.851 1.00 93.94 99 MET A N 1
ATOM 761 C CA . MET A 1 99 ? 18.561 -14.036 -13.699 1.00 93.94 99 MET A CA 1
ATOM 762 C C . MET A 1 99 ? 17.924 -13.677 -12.350 1.00 93.94 99 MET A C 1
ATOM 764 O O . MET A 1 99 ? 16.980 -12.901 -12.249 1.00 93.94 99 MET A O 1
ATOM 768 N N . GLY A 1 100 ? 18.464 -14.270 -11.288 1.00 90.50 100 GLY A N 1
ATOM 769 C CA . GLY A 1 100 ? 18.142 -13.896 -9.912 1.00 90.50 100 GLY A CA 1
ATOM 770 C C . GLY A 1 100 ? 19.005 -12.736 -9.403 1.00 90.50 100 GLY A C 1
ATOM 771 O O . GLY A 1 100 ? 20.043 -12.424 -10.002 1.00 90.50 100 GLY A O 1
ATOM 772 N N . PRO A 1 101 ? 18.612 -12.118 -8.278 1.00 90.94 101 PRO A N 1
ATOM 773 C CA . PRO A 1 101 ? 19.401 -11.080 -7.633 1.00 90.94 101 PRO A CA 1
ATOM 774 C C . PRO A 1 101 ? 20.757 -11.632 -7.179 1.00 90.94 101 PRO A C 1
ATOM 776 O O . PRO A 1 101 ? 20.902 -12.818 -6.868 1.00 90.94 101 PRO A O 1
ATOM 779 N N . TRP A 1 102 ? 21.757 -10.753 -7.141 1.00 91.00 102 TRP A N 1
ATOM 780 C CA . TRP A 1 102 ? 23.029 -11.045 -6.491 1.00 91.00 102 TRP A CA 1
ATOM 781 C C . TRP A 1 102 ? 22.942 -10.576 -5.041 1.00 91.00 102 TRP A C 1
ATOM 783 O O . TRP A 1 102 ? 22.725 -9.393 -4.791 1.00 91.00 102 TRP A O 1
ATOM 793 N N . GLU A 1 103 ? 23.087 -11.498 -4.097 1.00 90.62 103 GLU A N 1
ATOM 794 C CA . GLU A 1 103 ? 23.081 -11.192 -2.669 1.00 90.62 103 GLU A CA 1
ATOM 795 C C . GLU A 1 103 ? 23.962 -12.201 -1.940 1.00 90.62 103 GLU A C 1
ATOM 797 O O . GLU A 1 103 ? 23.736 -13.410 -2.046 1.00 90.62 103 GLU A O 1
ATOM 802 N N . GLU A 1 104 ? 24.955 -11.720 -1.196 1.00 88.56 104 GLU A N 1
ATOM 803 C CA . GLU A 1 104 ? 25.801 -12.585 -0.380 1.00 88.56 104 GLU A CA 1
ATOM 804 C C . GLU A 1 104 ? 25.043 -13.128 0.834 1.00 88.56 104 GLU A C 1
ATOM 806 O O . GLU A 1 104 ? 24.388 -12.391 1.568 1.00 88.56 104 GLU A O 1
ATOM 811 N N . ALA A 1 105 ? 25.198 -14.428 1.080 1.00 86.25 105 ALA A N 1
ATOM 812 C CA . ALA A 1 105 ? 24.694 -15.109 2.267 1.00 86.25 105 ALA A CA 1
ATOM 813 C C . ALA A 1 105 ? 25.307 -14.544 3.552 1.00 86.25 105 ALA A C 1
ATOM 815 O O . ALA A 1 105 ? 24.661 -14.420 4.591 1.00 86.25 105 ALA A O 1
ATOM 816 N N . THR A 1 106 ? 26.583 -14.188 3.470 1.00 86.44 106 THR A N 1
ATOM 817 C CA . THR A 1 106 ? 27.321 -13.503 4.524 1.00 86.44 106 THR A CA 1
ATOM 818 C C . THR A 1 106 ? 28.191 -12.442 3.862 1.00 86.44 106 THR A C 1
ATOM 820 O O . THR A 1 106 ? 28.944 -12.802 2.949 1.00 86.44 106 THR A O 1
ATOM 823 N N . PRO A 1 107 ? 28.112 -11.167 4.285 1.00 87.25 107 PRO A N 1
ATOM 824 C CA . PRO A 1 107 ? 28.908 -10.098 3.691 1.00 87.25 107 PRO A CA 1
ATOM 825 C C . PRO A 1 107 ? 30.402 -10.442 3.648 1.00 87.25 107 PRO A C 1
ATOM 827 O O . PRO A 1 107 ? 30.984 -10.832 4.660 1.00 87.25 107 PRO A O 1
ATOM 830 N N . GLY A 1 108 ? 31.014 -10.316 2.473 1.00 86.12 108 GLY A N 1
ATOM 831 C CA . GLY A 1 108 ? 32.425 -10.604 2.214 1.00 86.12 108 GLY A CA 1
ATOM 832 C C . GLY A 1 108 ? 32.769 -12.085 2.026 1.00 86.12 108 GLY A C 1
ATOM 833 O O . GLY A 1 108 ? 33.938 -12.409 1.827 1.00 86.12 108 GLY A O 1
ATOM 834 N N . SER A 1 109 ? 31.792 -12.998 2.085 1.00 87.81 109 SER A N 1
ATOM 835 C CA . SER A 1 109 ? 32.048 -14.438 1.921 1.00 87.81 109 SER A CA 1
ATOM 836 C C . SER A 1 109 ? 32.172 -14.890 0.464 1.00 87.81 109 SER A C 1
ATOM 838 O O . SER A 1 109 ? 32.635 -16.005 0.220 1.00 87.81 109 SER A O 1
ATOM 840 N N . GLY A 1 110 ? 31.683 -14.101 -0.502 1.00 84.81 110 GLY A N 1
ATOM 841 C CA . GLY A 1 110 ? 31.542 -14.512 -1.903 1.00 84.81 110 GLY A CA 1
ATOM 842 C C . GLY A 1 110 ? 30.504 -15.618 -2.149 1.00 84.81 110 GLY A C 1
ATOM 843 O O . GLY A 1 110 ? 30.209 -15.945 -3.298 1.00 84.81 110 GLY A O 1
ATOM 844 N N . THR A 1 111 ? 29.921 -16.200 -1.095 1.00 87.12 111 THR A N 1
ATOM 845 C CA . THR A 1 111 ? 28.834 -17.179 -1.204 1.00 87.12 111 THR A CA 1
ATOM 846 C C . THR A 1 111 ? 27.523 -16.423 -1.320 1.00 87.12 111 THR A C 1
ATOM 848 O O . THR A 1 111 ? 27.171 -15.667 -0.419 1.00 87.12 111 THR A O 1
ATOM 851 N N . ILE A 1 112 ? 26.784 -16.639 -2.406 1.00 90.50 112 ILE A N 1
ATOM 852 C CA . ILE A 1 112 ? 25.502 -15.971 -2.648 1.00 90.50 112 ILE A CA 1
ATOM 853 C C . ILE A 1 112 ? 24.305 -16.860 -2.322 1.00 90.50 112 ILE A C 1
ATOM 855 O O . ILE A 1 112 ? 24.378 -18.089 -2.430 1.00 90.50 112 ILE A O 1
ATOM 859 N N . TYR A 1 113 ? 23.183 -16.236 -1.968 1.00 90.31 113 TYR A N 1
ATOM 860 C CA . TYR A 1 113 ? 21.909 -16.934 -1.858 1.00 90.31 113 TYR A CA 1
ATOM 861 C C . TYR A 1 113 ? 21.455 -17.457 -3.229 1.00 90.31 113 TYR A C 1
ATOM 863 O O . TYR A 1 113 ? 21.510 -16.754 -4.242 1.00 90.31 113 TYR A O 1
ATOM 871 N N . ARG A 1 114 ? 20.923 -18.682 -3.263 1.00 92.19 114 ARG A N 1
ATOM 872 C CA . ARG A 1 114 ? 20.157 -19.185 -4.404 1.00 92.19 114 ARG A CA 1
ATOM 873 C C . ARG A 1 114 ? 18.740 -18.632 -4.321 1.00 92.19 114 ARG A C 1
ATOM 875 O O . ARG A 1 114 ? 17.906 -19.150 -3.580 1.00 92.19 114 ARG A O 1
ATOM 882 N N . GLN A 1 115 ? 18.506 -17.577 -5.093 1.00 94.19 115 GLN A N 1
ATOM 883 C CA . GLN A 1 115 ? 17.220 -16.898 -5.236 1.00 94.19 115 GLN A CA 1
ATOM 884 C C . GLN A 1 115 ? 16.681 -17.143 -6.645 1.00 94.19 115 GLN A C 1
ATOM 886 O O . GLN A 1 115 ? 17.234 -16.640 -7.625 1.00 94.19 115 GLN A O 1
ATOM 891 N N . GLU A 1 116 ? 15.645 -17.976 -6.746 1.00 96.38 116 GLU A N 1
ATOM 892 C CA . GLU A 1 116 ? 15.091 -18.431 -8.023 1.00 96.38 116 GLU A CA 1
ATOM 893 C C . GLU A 1 116 ? 13.872 -17.606 -8.454 1.00 96.38 116 GLU A C 1
ATOM 895 O O . GLU A 1 116 ? 12.993 -17.279 -7.653 1.00 96.38 116 GLU A O 1
ATOM 900 N N . ILE A 1 117 ? 13.825 -17.303 -9.750 1.00 97.69 117 ILE A N 1
ATOM 901 C CA . ILE A 1 117 ? 12.815 -16.467 -10.401 1.00 97.69 117 ILE A CA 1
ATOM 902 C C . ILE A 1 117 ? 12.112 -17.289 -11.471 1.00 97.69 117 ILE A C 1
ATOM 904 O O . ILE A 1 117 ? 12.777 -18.003 -12.227 1.00 97.69 117 ILE A O 1
ATOM 908 N N . LEU A 1 118 ? 10.793 -17.156 -11.549 1.00 98.06 118 LEU A N 1
ATOM 909 C CA . LEU A 1 118 ? 9.974 -17.607 -12.667 1.00 98.06 118 LEU A CA 1
ATOM 910 C C . LEU A 1 118 ? 9.705 -16.422 -13.592 1.00 98.06 118 LEU A C 1
ATOM 912 O O . LEU A 1 118 ? 9.325 -15.357 -13.113 1.00 98.06 118 LEU A O 1
ATOM 916 N N . TRP A 1 119 ? 9.885 -16.627 -14.891 1.00 98.12 119 TRP A N 1
ATOM 917 C CA . TRP A 1 119 ? 9.675 -15.643 -15.950 1.00 98.12 119 TRP A CA 1
ATOM 918 C C . TRP A 1 119 ? 8.634 -16.145 -16.941 1.00 98.12 119 TRP A C 1
ATOM 920 O O . TRP A 1 119 ? 8.659 -17.325 -17.300 1.00 98.12 119 TRP A O 1
ATOM 930 N N . ASP A 1 120 ? 7.765 -15.253 -17.403 1.00 97.50 120 ASP A N 1
ATOM 931 C CA . ASP A 1 120 ? 6.731 -15.560 -18.391 1.00 97.50 120 ASP A CA 1
ATOM 932 C C . ASP A 1 120 ? 6.244 -14.291 -19.124 1.00 97.50 120 ASP A C 1
ATOM 934 O O . ASP A 1 120 ? 6.659 -13.176 -18.785 1.00 97.50 120 ASP A O 1
ATOM 938 N N . ALA A 1 121 ? 5.373 -14.463 -20.124 1.00 94.12 121 ALA A N 1
ATOM 939 C CA . ALA A 1 121 ? 4.713 -13.405 -20.891 1.00 94.12 121 ALA A CA 1
ATOM 940 C C . ALA A 1 121 ? 5.702 -12.359 -21.432 1.00 94.12 121 ALA A C 1
ATOM 942 O O . ALA A 1 121 ? 5.499 -11.146 -21.316 1.00 94.12 121 ALA A O 1
ATOM 943 N N . PHE A 1 122 ? 6.834 -12.829 -21.968 1.00 94.38 122 PHE A N 1
ATOM 944 C CA . PHE A 1 122 ? 7.839 -11.938 -22.530 1.00 94.38 122 PHE A CA 1
ATOM 945 C C . PHE A 1 122 ? 7.343 -11.389 -23.868 1.00 94.38 122 PHE A C 1
ATOM 947 O O . PHE A 1 122 ? 6.824 -12.124 -24.697 1.00 94.38 122 PHE A O 1
ATOM 954 N N . SER A 1 123 ? 7.556 -10.115 -24.154 1.00 94.94 123 SER A N 1
ATOM 955 C CA . SER A 1 123 ? 7.355 -9.580 -25.496 1.00 94.94 123 SER A CA 1
ATOM 956 C C . SER A 1 123 ? 8.390 -8.512 -25.818 1.00 94.94 123 SER A C 1
ATOM 958 O O . SER A 1 123 ? 9.050 -7.959 -24.934 1.00 94.94 123 SER A O 1
ATOM 960 N N . ALA A 1 124 ? 8.595 -8.284 -27.113 1.00 96.50 124 ALA A N 1
ATOM 961 C CA . ALA A 1 124 ? 9.544 -7.302 -27.602 1.00 96.50 124 ALA A CA 1
ATOM 962 C C . ALA A 1 124 ? 8.928 -6.514 -28.759 1.00 96.50 124 ALA A C 1
ATOM 964 O O . ALA A 1 124 ? 8.458 -7.100 -29.732 1.00 96.50 124 ALA A O 1
ATOM 965 N N . GLU A 1 125 ? 8.969 -5.191 -28.658 1.00 97.81 125 GLU A N 1
ATOM 966 C CA . GLU A 1 125 ? 8.637 -4.260 -29.738 1.00 97.81 125 GLU A CA 1
ATOM 967 C C . GLU A 1 125 ? 9.927 -3.619 -30.258 1.00 97.81 125 GLU A C 1
ATOM 969 O O . GLU A 1 125 ? 10.895 -3.470 -29.512 1.00 97.81 125 GLU A O 1
ATOM 974 N N . GLY A 1 126 ? 9.979 -3.270 -31.547 1.00 97.31 126 GLY A N 1
ATOM 975 C CA . GLY A 1 126 ? 11.188 -2.721 -32.186 1.00 97.31 126 GLY A CA 1
ATOM 976 C C . GLY A 1 126 ? 12.301 -3.744 -32.460 1.00 97.31 126 GLY A C 1
ATOM 977 O O . GLY A 1 126 ? 13.323 -3.415 -33.060 1.00 97.31 126 GLY A O 1
ATOM 978 N N . THR A 1 127 ? 12.100 -5.003 -32.067 1.00 97.12 127 THR A N 1
ATOM 979 C CA . THR A 1 127 ? 12.949 -6.158 -32.386 1.00 97.12 127 THR A CA 1
ATOM 980 C C . THR A 1 127 ? 12.098 -7.433 -32.420 1.00 97.12 127 THR A C 1
ATOM 982 O O . THR A 1 127 ? 10.922 -7.411 -32.069 1.00 97.12 127 THR A O 1
ATOM 985 N N . SER A 1 128 ? 12.678 -8.554 -32.848 1.00 93.19 128 SER A N 1
ATOM 986 C CA . SER A 1 128 ? 12.031 -9.867 -32.825 1.00 93.19 128 SER A CA 1
ATOM 987 C C . SER A 1 128 ? 12.587 -10.725 -31.693 1.00 93.19 128 SER A C 1
ATOM 989 O O . SER A 1 128 ? 13.800 -10.945 -31.622 1.00 93.19 128 SER A O 1
ATOM 991 N N . LEU A 1 129 ? 11.701 -11.294 -30.878 1.00 92.25 129 LEU A N 1
ATOM 992 C CA . LEU A 1 129 ? 12.043 -12.286 -29.866 1.00 92.25 129 LEU A CA 1
ATOM 993 C C . LEU A 1 129 ? 11.473 -13.651 -30.264 1.00 92.25 129 LEU A C 1
ATOM 995 O O . LEU A 1 129 ? 10.281 -13.792 -30.515 1.00 92.25 129 LEU A O 1
ATOM 999 N N . THR A 1 130 ? 12.324 -14.671 -30.333 1.00 92.44 130 THR A N 1
ATOM 1000 C CA . THR A 1 130 ? 11.878 -16.047 -30.599 1.00 92.44 130 THR A CA 1
ATOM 1001 C C . THR A 1 130 ? 11.519 -16.733 -29.296 1.00 92.44 130 THR A C 1
ATOM 1003 O O . THR A 1 130 ? 12.265 -16.621 -28.327 1.00 92.44 130 THR A O 1
ATOM 1006 N N . ASN A 1 131 ? 10.429 -17.500 -29.322 1.00 93.75 131 ASN A N 1
ATOM 1007 C CA . ASN A 1 131 ? 9.923 -18.240 -28.169 1.00 93.75 131 ASN A CA 1
ATOM 1008 C C . ASN A 1 131 ? 9.741 -17.364 -26.903 1.00 93.75 131 ASN A C 1
ATOM 1010 O O . ASN A 1 131 ? 10.300 -17.696 -25.856 1.00 93.75 131 ASN A O 1
ATOM 1014 N N . PRO A 1 132 ? 9.013 -16.231 -27.003 1.00 91.50 132 PRO A N 1
ATOM 1015 C CA . PRO A 1 132 ? 8.812 -15.291 -25.898 1.00 91.50 132 PRO A CA 1
ATOM 1016 C C . PRO A 1 132 ? 8.170 -15.907 -24.644 1.00 91.50 132 PRO A C 1
ATOM 1018 O O . PRO A 1 132 ? 8.586 -15.593 -23.537 1.00 91.50 132 PRO A O 1
ATOM 1021 N N . GLY A 1 133 ? 7.189 -16.798 -24.819 1.00 90.62 133 GLY A N 1
ATOM 1022 C CA . GLY A 1 133 ? 6.507 -17.504 -23.722 1.00 90.62 133 GLY A CA 1
ATOM 1023 C C . GLY A 1 133 ? 7.154 -18.837 -23.337 1.00 90.62 133 GLY A C 1
ATOM 1024 O O . GLY A 1 133 ? 6.562 -19.631 -22.629 1.00 90.62 133 GLY A O 1
ATOM 1025 N N . PHE A 1 134 ? 8.351 -19.152 -23.848 1.00 95.75 134 PHE A N 1
ATOM 1026 C CA . PHE A 1 134 ? 9.072 -20.392 -23.507 1.00 95.75 134 PHE A CA 1
ATOM 1027 C C . PHE A 1 134 ? 8.317 -21.708 -23.820 1.00 95.75 134 PHE A C 1
ATOM 1029 O O . PHE A 1 134 ? 8.668 -22.777 -23.304 1.00 95.75 134 PHE A O 1
ATOM 1036 N N . GLU A 1 135 ? 7.319 -21.643 -24.706 1.00 96.44 135 GLU A N 1
ATOM 1037 C CA . GLU A 1 135 ? 6.419 -22.743 -25.066 1.00 96.44 135 GLU A CA 1
ATOM 1038 C C . GLU A 1 135 ? 7.103 -23.835 -25.903 1.00 96.44 135 GLU A C 1
ATOM 1040 O O . GLU A 1 135 ? 6.802 -25.023 -25.778 1.00 96.44 135 GLU A O 1
ATOM 1045 N N . ALA A 1 136 ? 8.073 -23.461 -26.741 1.00 96.06 136 ALA A N 1
ATOM 1046 C CA . ALA A 1 136 ? 8.840 -24.414 -27.536 1.00 96.06 136 ALA A CA 1
ATOM 1047 C C . ALA A 1 136 ? 10.081 -24.910 -26.774 1.00 96.06 136 ALA A C 1
ATOM 1049 O O . ALA A 1 136 ? 10.849 -24.114 -26.232 1.00 96.06 136 ALA A O 1
ATOM 1050 N N . GLY A 1 137 ? 10.331 -26.222 -26.784 1.00 93.69 137 GLY A N 1
ATOM 1051 C CA . GLY A 1 137 ? 11.545 -26.823 -26.221 1.00 93.69 137 GLY A CA 1
ATOM 1052 C C . GLY A 1 137 ? 11.302 -28.135 -25.478 1.00 93.69 137 GLY A C 1
ATOM 1053 O O . GLY A 1 137 ? 10.206 -28.691 -25.487 1.00 93.69 137 GLY A O 1
ATOM 1054 N N . THR A 1 138 ? 12.331 -28.626 -24.795 1.00 93.81 138 THR A N 1
ATOM 1055 C CA . THR A 1 138 ? 12.302 -29.851 -23.976 1.00 93.81 138 THR A CA 1
ATOM 1056 C C . THR A 1 138 ? 12.060 -29.511 -22.503 1.00 93.81 138 THR A C 1
ATOM 1058 O O . THR A 1 138 ? 11.992 -28.340 -22.141 1.00 93.81 138 THR A O 1
ATOM 1061 N N . ALA A 1 139 ? 11.974 -30.508 -21.621 1.00 90.38 139 ALA A N 1
ATOM 1062 C CA . ALA A 1 139 ? 11.878 -30.271 -20.177 1.00 90.38 139 ALA A CA 1
ATOM 1063 C C . ALA A 1 139 ? 13.096 -29.527 -19.584 1.00 90.38 139 ALA A C 1
ATOM 1065 O O . ALA A 1 139 ? 12.997 -28.947 -18.508 1.00 90.38 139 ALA A O 1
ATOM 1066 N N . THR A 1 140 ? 14.243 -29.530 -20.270 1.00 91.88 140 THR A N 1
ATOM 1067 C CA . THR A 1 140 ? 15.504 -28.962 -19.767 1.00 91.88 140 THR A CA 1
ATOM 1068 C C . THR A 1 140 ? 16.003 -27.759 -20.562 1.00 91.88 140 THR A C 1
ATOM 1070 O O . THR A 1 140 ? 16.921 -27.086 -20.105 1.00 91.88 140 THR A O 1
ATOM 1073 N N . SER A 1 141 ? 15.411 -27.449 -21.719 1.00 94.25 141 SER A N 1
ATOM 1074 C CA . SER A 1 141 ? 15.833 -26.323 -22.562 1.00 94.25 141 SER A CA 1
ATOM 1075 C C . SER A 1 141 ? 14.657 -25.679 -23.291 1.00 94.25 141 SER A C 1
ATOM 1077 O O . SER A 1 141 ? 13.884 -26.384 -23.943 1.00 94.25 141 SER A O 1
ATOM 1079 N N . ALA A 1 142 ? 14.556 -24.350 -23.251 1.00 96.44 142 ALA A N 1
ATOM 1080 C CA . ALA A 1 142 ? 13.631 -23.588 -24.089 1.00 96.44 142 ALA A CA 1
ATOM 1081 C C . ALA A 1 142 ? 14.285 -23.277 -25.445 1.00 96.44 142 ALA A C 1
ATOM 1083 O O . ALA A 1 142 ? 15.393 -22.747 -25.503 1.00 96.44 142 ALA A O 1
ATOM 1084 N N . THR A 1 143 ? 13.611 -23.593 -26.552 1.00 96.19 143 THR A N 1
ATOM 1085 C CA . THR A 1 143 ? 14.136 -23.377 -27.907 1.00 96.19 143 THR A CA 1
ATOM 1086 C C . THR A 1 143 ? 14.492 -21.907 -28.111 1.00 96.19 143 THR A C 1
ATOM 1088 O O . THR A 1 143 ? 13.670 -21.024 -27.873 1.00 96.19 143 THR A O 1
ATOM 1091 N N . GLY A 1 144 ? 15.720 -21.646 -28.564 1.00 94.19 144 GLY A N 1
ATOM 1092 C CA . GLY A 1 144 ? 16.247 -20.299 -28.772 1.00 94.19 144 GLY A CA 1
ATOM 1093 C C . GLY A 1 144 ? 16.845 -19.642 -27.523 1.00 94.19 144 GLY A C 1
ATOM 1094 O O . GLY A 1 144 ? 17.589 -18.676 -27.660 1.00 94.19 144 GLY A O 1
ATOM 1095 N N . TRP A 1 145 ? 16.607 -20.160 -26.328 1.00 96.44 145 TRP A N 1
ATOM 1096 C CA . TRP A 1 145 ? 17.198 -19.626 -25.105 1.00 96.44 145 TRP A CA 1
ATOM 1097 C C . TRP A 1 145 ? 18.381 -20.483 -24.663 1.00 96.44 145 TRP A C 1
ATOM 1099 O O . TRP A 1 145 ? 18.356 -21.709 -24.775 1.00 96.44 145 TRP A O 1
ATOM 1109 N N . SER A 1 146 ? 19.423 -19.832 -24.155 1.00 96.50 146 SER A N 1
ATOM 1110 C CA . SER A 1 146 ? 20.619 -20.499 -23.643 1.00 96.50 146 SER A CA 1
ATOM 1111 C C . SER A 1 146 ? 20.615 -20.451 -22.121 1.00 96.50 146 SER A C 1
ATOM 1113 O O . SER A 1 146 ? 20.834 -19.394 -21.538 1.00 96.50 146 SER A O 1
ATOM 1115 N N . GLY A 1 147 ? 20.380 -21.593 -21.474 1.00 95.69 147 GLY A N 1
ATOM 1116 C CA . GLY A 1 147 ? 20.277 -21.692 -20.014 1.00 95.69 147 GLY A CA 1
ATOM 1117 C C . GLY A 1 147 ? 18.857 -21.477 -19.480 1.00 95.69 147 GLY A C 1
ATOM 1118 O O . GLY A 1 147 ? 17.893 -21.359 -20.241 1.00 95.69 147 GLY A O 1
ATOM 1119 N N . GLY A 1 148 ? 18.729 -21.437 -18.154 1.00 95.00 148 GLY A N 1
ATOM 1120 C CA . GLY A 1 148 ? 17.444 -21.539 -17.456 1.00 95.00 148 GLY A CA 1
ATOM 1121 C C . GLY A 1 148 ? 16.838 -22.947 -17.515 1.00 95.00 148 GLY A C 1
ATOM 1122 O O . GLY A 1 148 ? 17.308 -23.830 -18.229 1.00 95.00 148 GLY A O 1
ATOM 1123 N N . THR A 1 149 ? 15.790 -23.179 -16.729 1.00 96.06 149 THR A N 1
ATOM 1124 C CA . THR A 1 149 ? 15.067 -24.457 -16.694 1.00 96.06 149 THR A CA 1
ATOM 1125 C C . THR A 1 149 ? 13.586 -24.206 -16.949 1.00 96.06 149 THR A C 1
ATOM 1127 O O . THR A 1 149 ? 12.942 -23.580 -16.105 1.00 96.06 149 THR A O 1
ATOM 1130 N N . PRO A 1 150 ? 13.013 -24.687 -18.065 1.00 96.88 150 PRO A N 1
ATOM 1131 C CA . PRO A 1 150 ? 11.575 -24.601 -18.283 1.00 96.88 150 PRO A CA 1
ATOM 1132 C C . PRO A 1 150 ? 10.791 -25.264 -17.147 1.00 96.88 150 PRO A C 1
ATOM 1134 O O . PRO A 1 150 ? 11.224 -26.272 -16.592 1.00 96.88 150 PRO A O 1
ATOM 1137 N N . GLN A 1 151 ? 9.651 -24.690 -16.792 1.00 96.88 151 GLN A N 1
ATOM 1138 C CA . GLN A 1 151 ? 8.711 -25.200 -15.800 1.00 96.88 151 GLN A CA 1
ATOM 1139 C C . GLN A 1 151 ? 7.312 -25.237 -16.410 1.00 96.88 151 GLN A C 1
ATOM 1141 O O . GLN A 1 151 ? 6.988 -24.438 -17.285 1.00 96.88 151 GLN A O 1
ATOM 1146 N N . THR A 1 152 ? 6.483 -26.147 -15.918 1.00 96.38 152 THR A N 1
ATOM 1147 C CA . THR A 1 152 ? 5.034 -26.163 -16.147 1.00 96.38 152 THR A CA 1
ATOM 1148 C C . THR A 1 152 ? 4.319 -25.757 -14.861 1.00 96.38 152 THR A C 1
ATOM 1150 O O . THR A 1 152 ? 4.964 -25.521 -13.836 1.00 96.38 152 THR A O 1
ATOM 1153 N N . ALA A 1 153 ? 2.986 -25.705 -14.888 1.00 96.69 153 ALA A N 1
ATOM 1154 C CA . ALA A 1 153 ? 2.206 -25.493 -13.674 1.00 96.69 153 ALA A CA 1
ATOM 1155 C C . ALA A 1 153 ? 2.567 -26.523 -12.585 1.00 96.69 153 ALA A C 1
ATOM 1157 O O . ALA A 1 153 ? 2.773 -27.706 -12.873 1.00 96.69 153 ALA A O 1
ATOM 1158 N N . TYR A 1 154 ? 2.643 -26.059 -11.340 1.00 94.31 154 TYR A N 1
ATOM 1159 C CA . TYR A 1 154 ? 2.931 -26.873 -10.162 1.00 94.31 154 TYR A CA 1
ATOM 1160 C C . TYR A 1 154 ? 2.254 -26.273 -8.922 1.00 94.31 154 TYR A C 1
ATOM 1162 O O . TYR A 1 154 ? 1.525 -25.290 -9.027 1.00 94.31 154 TYR A O 1
ATOM 1170 N N . VAL A 1 155 ? 2.484 -26.860 -7.742 1.00 90.81 155 VAL A N 1
A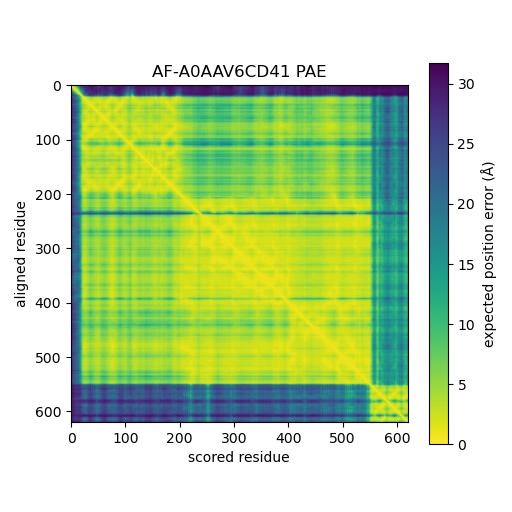TOM 1171 C CA . VAL A 1 155 ? 1.745 -26.528 -6.508 1.00 90.81 155 VAL A CA 1
ATOM 1172 C C . VAL A 1 155 ? 1.725 -25.030 -6.154 1.00 90.81 155 VAL A C 1
ATOM 1174 O O . VAL A 1 155 ? 0.725 -24.565 -5.616 1.00 90.81 155 VAL A O 1
ATOM 1177 N N . TRP A 1 156 ? 2.772 -24.264 -6.488 1.00 91.94 156 TRP A N 1
ATOM 1178 C CA . TRP A 1 156 ? 2.880 -22.844 -6.111 1.00 91.94 156 TRP A CA 1
ATOM 1179 C C . TRP A 1 156 ? 2.645 -21.845 -7.248 1.00 91.94 156 TRP A C 1
ATOM 1181 O O . TRP A 1 156 ? 2.395 -20.665 -6.983 1.00 91.94 156 TRP A O 1
ATOM 1191 N N . ALA A 1 157 ? 2.739 -22.270 -8.510 1.00 93.75 157 ALA A N 1
ATOM 1192 C CA . ALA A 1 157 ? 2.583 -21.357 -9.634 1.00 93.75 157 ALA A CA 1
ATOM 1193 C C . ALA A 1 157 ? 2.004 -22.033 -10.875 1.00 93.75 157 ALA A C 1
ATOM 1195 O O . ALA A 1 157 ? 2.368 -23.153 -11.238 1.00 93.75 157 ALA A O 1
ATOM 1196 N N . THR A 1 158 ? 1.173 -21.265 -11.568 1.00 95.56 158 THR A N 1
ATOM 1197 C CA . THR A 1 158 ? 0.676 -21.539 -12.917 1.00 95.56 158 THR A CA 1
ATOM 1198 C C . THR A 1 158 ? 1.325 -20.529 -13.869 1.00 95.56 158 THR A C 1
ATOM 1200 O O . THR A 1 158 ? 1.498 -19.374 -13.450 1.00 95.56 158 THR A O 1
ATOM 1203 N N . PRO A 1 159 ? 1.695 -20.933 -15.103 1.00 96.69 159 PRO A N 1
ATOM 1204 C CA . PRO A 1 159 ? 2.089 -19.993 -16.151 1.00 96.69 159 PRO A CA 1
ATOM 1205 C C . PRO A 1 159 ? 1.058 -18.869 -16.283 1.00 96.69 159 PRO A C 1
ATOM 1207 O O . PRO A 1 159 ? -0.144 -19.104 -16.132 1.00 96.69 159 PRO A O 1
ATOM 1210 N N . LEU A 1 160 ? 1.536 -17.648 -16.496 1.00 95.88 160 LEU A N 1
ATOM 1211 C CA . LEU A 1 160 ? 0.694 -16.490 -16.767 1.00 95.88 160 LEU A CA 1
ATOM 1212 C C . LEU A 1 160 ? 0.091 -16.585 -18.173 1.00 95.88 160 LEU A C 1
ATOM 1214 O O . LEU A 1 160 ? -1.088 -16.286 -18.354 1.00 95.88 160 LEU A O 1
ATOM 1218 N N . GLU A 1 161 ? 0.884 -17.041 -19.141 1.00 94.62 161 GLU A N 1
ATOM 1219 C CA . GLU A 1 161 ? 0.454 -17.311 -20.510 1.00 94.62 161 GLU A CA 1
ATOM 1220 C C . GLU A 1 161 ? 0.830 -18.741 -20.910 1.00 94.62 161 GLU A C 1
ATOM 1222 O O . GLU A 1 161 ? 1.796 -19.315 -20.420 1.00 94.62 161 GLU A O 1
ATOM 1227 N N . GLY A 1 162 ? 0.045 -19.342 -21.806 1.00 95.31 162 GLY A N 1
ATOM 1228 C CA . GLY A 1 162 ? 0.363 -20.663 -22.346 1.00 95.31 162 GLY A CA 1
ATOM 1229 C C . GLY A 1 162 ? 0.430 -21.771 -21.288 1.00 95.31 162 GLY A C 1
ATOM 1230 O O . GLY A 1 162 ? -0.473 -21.933 -20.466 1.00 95.31 162 GLY A O 1
ATOM 1231 N N . SER A 1 163 ? 1.460 -22.608 -21.383 1.00 96.25 163 SER A N 1
ATOM 1232 C CA . SER A 1 163 ? 1.618 -23.827 -20.583 1.00 96.25 163 SER A CA 1
ATOM 1233 C C . SER A 1 163 ? 2.977 -23.936 -19.896 1.00 96.25 163 SER A C 1
ATOM 1235 O O . SER A 1 163 ? 3.184 -24.846 -19.078 1.00 96.25 163 SER A O 1
ATOM 1237 N N . ARG A 1 164 ? 3.907 -23.027 -20.206 1.00 97.00 164 ARG A N 1
ATOM 1238 C CA . ARG A 1 164 ? 5.295 -23.081 -19.756 1.00 97.00 164 ARG A CA 1
ATOM 1239 C C . ARG A 1 164 ? 5.758 -21.722 -19.250 1.00 97.00 164 ARG A C 1
ATOM 1241 O O . ARG A 1 164 ? 5.277 -20.682 -19.646 1.00 97.00 164 ARG A O 1
ATOM 1248 N N . MET A 1 165 ? 6.731 -21.759 -18.351 1.00 97.50 165 MET A N 1
ATOM 1249 C CA . MET A 1 165 ? 7.434 -20.588 -17.827 1.00 97.50 165 MET A CA 1
ATOM 1250 C C . MET A 1 165 ? 8.916 -20.936 -17.651 1.00 97.50 165 MET A C 1
ATOM 1252 O O . MET A 1 165 ? 9.292 -22.111 -17.709 1.00 97.50 165 MET A O 1
ATOM 1256 N N . LEU A 1 166 ? 9.784 -19.954 -17.427 1.00 97.62 166 LEU A N 1
ATOM 1257 C CA . LEU A 1 166 ? 11.226 -20.184 -17.313 1.00 97.62 166 LEU A CA 1
ATOM 1258 C C . LEU A 1 166 ? 11.744 -19.910 -15.901 1.00 97.62 166 LEU A C 1
ATOM 1260 O O . LEU A 1 166 ? 11.611 -18.804 -15.390 1.00 97.62 166 LEU A O 1
ATOM 1264 N N . ARG A 1 167 ? 12.407 -20.896 -15.284 1.00 97.56 167 ARG A N 1
ATOM 1265 C CA . ARG A 1 167 ? 13.097 -20.730 -13.999 1.00 97.56 167 ARG A CA 1
ATOM 1266 C C . ARG A 1 167 ? 14.561 -20.357 -14.199 1.00 97.56 167 ARG A C 1
ATOM 1268 O O . ARG A 1 167 ? 15.273 -21.019 -14.953 1.00 97.56 167 ARG A O 1
ATOM 1275 N N . THR A 1 168 ? 15.030 -19.354 -13.468 1.00 97.44 168 THR A N 1
ATOM 1276 C CA . THR A 1 168 ? 16.438 -18.916 -13.463 1.00 97.44 168 THR A CA 1
ATOM 1277 C C . THR A 1 168 ? 16.892 -18.553 -12.050 1.00 97.44 168 THR A C 1
ATOM 1279 O O . THR A 1 168 ? 16.070 -18.409 -11.148 1.00 97.44 168 THR A O 1
ATOM 1282 N N . TRP A 1 169 ? 18.198 -18.382 -11.859 1.00 95.38 169 TRP A N 1
ATOM 1283 C CA . TRP A 1 169 ? 18.798 -17.719 -10.694 1.00 95.38 169 TRP A CA 1
ATOM 1284 C C . TRP A 1 169 ? 20.145 -17.115 -11.094 1.00 95.38 169 TRP A C 1
ATOM 1286 O O . TRP A 1 169 ? 20.550 -17.252 -12.246 1.00 95.38 169 TRP A O 1
ATOM 1296 N N . HIS A 1 170 ? 20.849 -16.454 -10.172 1.00 94.00 170 HIS A N 1
ATOM 1297 C CA . HIS A 1 170 ? 22.086 -15.729 -10.486 1.00 94.00 170 HIS A CA 1
ATOM 1298 C C . HIS A 1 170 ? 23.123 -16.566 -11.269 1.00 94.00 170 HIS A C 1
ATOM 1300 O O . HIS A 1 170 ? 23.496 -16.191 -12.376 1.00 94.00 170 HIS A O 1
ATOM 1306 N N . ASN A 1 171 ? 23.517 -17.744 -10.765 1.00 92.19 171 ASN A N 1
ATOM 1307 C CA . ASN A 1 171 ? 24.468 -18.632 -11.465 1.00 92.19 171 ASN A CA 1
ATOM 1308 C C . ASN A 1 171 ? 23.788 -19.619 -12.436 1.00 92.19 171 ASN A C 1
ATOM 1310 O O . ASN A 1 171 ? 24.413 -20.567 -12.906 1.00 92.19 171 ASN A O 1
ATOM 1314 N N . GLY A 1 172 ? 22.499 -19.430 -12.718 1.00 93.19 172 GLY A N 1
ATOM 1315 C CA . GLY A 1 172 ? 21.704 -20.237 -13.644 1.00 93.19 172 GLY A CA 1
ATOM 1316 C C . GLY A 1 172 ? 20.841 -19.343 -14.523 1.00 93.19 172 GLY A C 1
ATOM 1317 O O . GLY A 1 172 ? 19.629 -19.550 -14.615 1.00 93.19 172 GLY A O 1
ATOM 1318 N N . ALA A 1 173 ? 21.464 -18.308 -15.088 1.00 95.94 173 ALA A N 1
ATOM 1319 C CA . ALA A 1 173 ? 20.810 -17.347 -15.960 1.00 95.94 173 ALA A CA 1
ATOM 1320 C C . ALA A 1 173 ? 20.349 -18.002 -17.271 1.00 95.94 173 ALA A C 1
ATOM 1322 O O . ALA A 1 173 ? 20.854 -19.052 -17.681 1.00 95.94 173 ALA A O 1
ATOM 1323 N N . SER A 1 174 ? 19.404 -17.352 -17.945 1.00 97.31 174 SER A N 1
ATOM 1324 C CA . SER A 1 174 ? 19.031 -17.683 -19.318 1.00 97.31 174 SER A CA 1
ATOM 1325 C C . SER A 1 174 ? 19.263 -16.492 -20.226 1.00 97.31 174 SER A C 1
ATOM 1327 O O . SER A 1 174 ? 18.922 -15.370 -19.856 1.00 97.31 174 SER A O 1
ATOM 1329 N N . THR A 1 175 ? 19.847 -16.720 -21.399 1.00 97.25 175 THR A N 1
ATOM 1330 C CA . THR A 1 175 ? 20.221 -15.645 -22.316 1.00 97.25 175 THR A CA 1
ATOM 1331 C C . THR A 1 175 ? 19.591 -15.788 -23.691 1.00 97.25 175 THR A C 1
ATOM 1333 O O . THR A 1 175 ? 19.353 -16.892 -24.194 1.00 97.25 175 THR A O 1
ATOM 1336 N N . ARG A 1 176 ? 19.341 -14.638 -24.319 1.00 96.06 176 ARG A N 1
ATOM 1337 C CA . ARG A 1 176 ? 18.869 -14.526 -25.697 1.00 96.06 176 ARG A CA 1
ATOM 1338 C C . ARG A 1 176 ? 19.462 -13.289 -26.353 1.00 96.06 176 ARG A C 1
ATOM 1340 O O . ARG A 1 176 ? 19.477 -12.209 -25.772 1.00 96.06 176 ARG A O 1
ATOM 1347 N N . THR A 1 177 ? 19.914 -13.436 -27.590 1.00 96.56 177 THR A N 1
ATOM 1348 C CA . THR A 1 177 ? 20.411 -12.315 -28.391 1.00 96.56 177 THR A CA 1
ATOM 1349 C C . THR A 1 177 ? 19.296 -11.751 -29.267 1.00 96.56 177 THR A C 1
ATOM 1351 O O . THR A 1 177 ? 18.616 -12.491 -29.979 1.00 96.56 177 THR A O 1
ATOM 1354 N N . LEU A 1 178 ? 19.129 -10.433 -29.219 1.00 96.50 178 LEU A N 1
ATOM 1355 C CA . LEU A 1 178 ? 18.154 -9.656 -29.974 1.00 96.50 178 LEU A CA 1
ATOM 1356 C C . LEU A 1 178 ? 18.885 -8.866 -31.054 1.00 96.50 178 LEU A C 1
ATOM 1358 O O . LEU A 1 178 ? 19.896 -8.224 -30.768 1.00 96.50 178 LEU A O 1
ATOM 1362 N N . ARG A 1 179 ? 18.379 -8.882 -32.288 1.00 97.69 179 ARG A N 1
ATOM 1363 C CA . ARG A 1 179 ? 18.883 -7.994 -33.342 1.00 97.69 179 ARG A CA 1
ATOM 1364 C C . ARG A 1 179 ? 18.211 -6.637 -33.206 1.00 97.69 179 ARG A C 1
ATOM 1366 O O . ARG A 1 179 ? 16.988 -6.562 -33.263 1.00 97.69 179 ARG A O 1
ATOM 1373 N N . VAL A 1 180 ? 18.990 -5.576 -33.061 1.00 98.12 180 VAL A N 1
ATOM 1374 C CA . VAL A 1 180 ? 18.468 -4.220 -32.868 1.00 98.12 180 VAL A CA 1
ATOM 1375 C C . VAL A 1 180 ? 18.840 -3.321 -34.044 1.00 98.12 180 VAL A C 1
ATOM 1377 O O . VAL A 1 180 ? 19.865 -3.537 -34.695 1.00 98.12 180 VAL A O 1
ATOM 1380 N N . THR A 1 181 ? 18.004 -2.321 -34.319 1.00 98.12 181 THR A N 1
ATOM 1381 C CA . THR A 1 181 ? 18.162 -1.393 -35.448 1.00 98.12 181 THR A CA 1
ATOM 1382 C C . THR A 1 181 ? 18.455 0.007 -34.929 1.00 98.12 181 THR A C 1
ATOM 1384 O O . THR A 1 181 ? 17.758 0.482 -34.034 1.00 98.12 181 THR A O 1
ATOM 1387 N N . ALA A 1 182 ? 19.463 0.671 -35.503 1.00 97.50 182 ALA A N 1
ATOM 1388 C CA . ALA A 1 182 ? 19.870 2.026 -35.127 1.00 97.50 182 ALA A CA 1
ATOM 1389 C C . ALA A 1 182 ? 18.668 2.979 -35.000 1.00 97.50 182 ALA A C 1
ATOM 1391 O O . ALA A 1 182 ? 17.827 3.043 -35.899 1.00 97.50 182 ALA A O 1
ATOM 1392 N N . GLY A 1 183 ? 18.582 3.705 -33.883 1.00 94.81 183 GLY A N 1
ATOM 1393 C CA . GLY A 1 183 ? 17.545 4.716 -33.652 1.00 94.81 183 GLY A CA 1
ATOM 1394 C C . GLY A 1 183 ? 16.117 4.181 -33.473 1.00 94.81 183 GLY A C 1
ATOM 1395 O O . GLY A 1 183 ? 15.211 4.975 -33.242 1.00 94.81 183 GLY A O 1
ATOM 1396 N N . THR A 1 184 ? 15.892 2.865 -33.551 1.00 97.81 184 THR A N 1
ATOM 1397 C CA . THR A 1 184 ? 14.570 2.256 -33.339 1.00 97.81 184 THR A CA 1
ATOM 1398 C C . THR A 1 184 ? 14.385 1.930 -31.856 1.00 97.81 184 THR A C 1
ATOM 1400 O O . THR A 1 184 ? 15.169 1.142 -31.323 1.00 97.81 184 THR A O 1
ATOM 1403 N N . PRO A 1 185 ? 13.377 2.494 -31.164 1.00 97.88 185 PRO A N 1
ATOM 1404 C CA . PRO A 1 185 ? 13.098 2.131 -29.781 1.00 97.88 185 PRO A CA 1
ATOM 1405 C C . PRO A 1 185 ? 12.767 0.647 -29.643 1.00 97.88 185 PRO A C 1
ATOM 1407 O O . PRO A 1 185 ? 11.948 0.122 -30.394 1.00 97.88 185 PRO A O 1
ATOM 1410 N N . VAL A 1 186 ? 13.392 -0.004 -28.665 1.00 98.19 186 VAL A N 1
ATOM 1411 C CA . VAL A 1 186 ? 13.119 -1.385 -28.272 1.00 98.19 186 VAL A CA 1
ATOM 1412 C C . VAL A 1 186 ? 12.420 -1.370 -26.922 1.00 98.19 186 VAL A C 1
ATOM 1414 O O . VAL A 1 186 ? 12.965 -0.830 -25.959 1.00 98.19 186 VAL A O 1
ATOM 1417 N N . THR A 1 187 ? 11.240 -1.980 -26.850 1.00 97.94 187 THR A N 1
ATOM 1418 C CA . THR A 1 187 ? 10.497 -2.170 -25.598 1.00 97.94 187 THR A CA 1
ATOM 1419 C C . THR A 1 187 ? 10.486 -3.651 -25.263 1.00 97.94 187 THR A C 1
ATOM 1421 O O . THR A 1 187 ? 10.005 -4.447 -26.062 1.00 97.94 187 THR A O 1
ATOM 1424 N N . LEU A 1 188 ? 10.999 -4.020 -24.092 1.00 97.19 188 LEU A N 1
ATOM 1425 C CA . LEU A 1 188 ? 10.924 -5.373 -23.548 1.00 97.19 188 LEU A CA 1
ATOM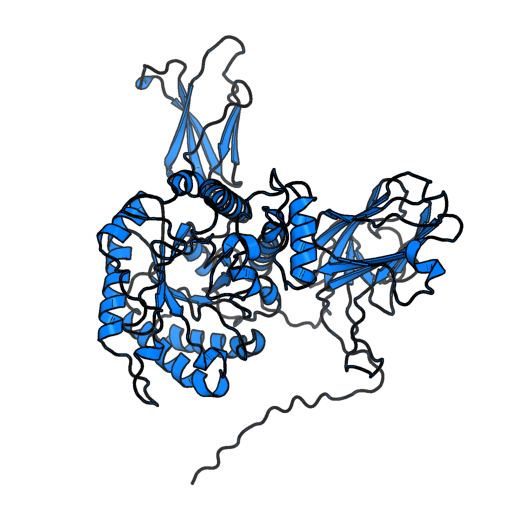 1426 C C . LEU A 1 188 ? 9.896 -5.387 -22.425 1.00 97.19 188 LEU A C 1
ATOM 1428 O O . LEU A 1 188 ? 10.080 -4.696 -21.425 1.00 97.19 188 LEU A O 1
ATOM 1432 N N . ARG A 1 189 ? 8.836 -6.174 -22.585 1.00 97.31 189 ARG A N 1
ATOM 1433 C CA . ARG A 1 189 ? 7.821 -6.409 -21.556 1.00 97.31 189 ARG A CA 1
ATOM 1434 C C . ARG A 1 189 ? 7.999 -7.818 -21.015 1.00 97.31 189 ARG A C 1
ATOM 1436 O O . ARG A 1 189 ? 8.211 -8.743 -21.792 1.00 97.31 189 ARG A O 1
ATOM 1443 N N . VAL A 1 190 ? 7.943 -7.978 -19.699 1.00 96.06 190 VAL A N 1
ATOM 1444 C CA . VAL A 1 190 ? 8.155 -9.274 -19.051 1.00 96.06 190 VAL A CA 1
ATOM 1445 C C . VAL A 1 190 ? 7.414 -9.362 -17.729 1.00 96.06 190 VAL A C 1
ATOM 1447 O O . VAL A 1 190 ? 7.320 -8.370 -17.006 1.00 96.06 190 VAL A O 1
ATOM 1450 N N . SER A 1 191 ? 6.937 -10.562 -17.400 1.00 97.31 191 SER A N 1
ATOM 1451 C CA . SER A 1 191 ? 6.389 -10.875 -16.085 1.00 97.31 191 SER A CA 1
ATOM 1452 C C . SER A 1 191 ? 7.314 -11.798 -15.300 1.00 97.31 191 SER A C 1
ATOM 1454 O O . SER A 1 191 ? 7.879 -12.746 -15.848 1.00 97.31 191 SER A O 1
ATOM 1456 N N . ALA A 1 192 ? 7.462 -11.531 -14.004 1.00 97.56 192 ALA A N 1
ATOM 1457 C CA . ALA A 1 192 ? 8.254 -12.358 -13.107 1.00 97.56 192 ALA A CA 1
ATOM 1458 C C . ALA A 1 192 ? 7.580 -12.572 -11.750 1.00 97.56 192 ALA A C 1
ATOM 1460 O O . ALA A 1 192 ? 6.827 -11.725 -11.272 1.00 97.56 192 ALA A O 1
ATOM 1461 N N . ARG A 1 193 ? 7.887 -13.703 -11.113 1.00 96.56 193 ARG A N 1
ATOM 1462 C CA . ARG A 1 193 ? 7.504 -14.007 -9.727 1.00 96.56 193 ARG A CA 1
ATOM 1463 C C . ARG A 1 193 ? 8.539 -14.887 -9.041 1.00 96.56 193 ARG A C 1
ATOM 1465 O O . ARG A 1 193 ? 9.374 -15.509 -9.701 1.00 96.56 193 ARG A O 1
ATOM 1472 N N . SER A 1 194 ? 8.477 -14.976 -7.717 1.00 96.12 194 SER A N 1
ATOM 1473 C CA . SER A 1 194 ? 9.399 -15.826 -6.958 1.00 96.12 194 SER A CA 1
ATOM 1474 C C . SER A 1 194 ? 9.099 -17.302 -7.223 1.00 96.12 194 SER A C 1
ATOM 1476 O O . SER A 1 194 ? 7.939 -17.720 -7.181 1.00 96.12 194 SER A O 1
ATOM 1478 N N . TYR A 1 195 ? 10.135 -18.112 -7.441 1.00 95.69 195 TYR A N 1
ATOM 1479 C CA . TYR A 1 195 ? 9.992 -19.565 -7.395 1.00 95.69 195 TYR A CA 1
ATOM 1480 C C . TYR A 1 195 ? 9.939 -20.033 -5.938 1.00 95.69 195 TYR A C 1
ATOM 1482 O O . TYR A 1 195 ? 10.775 -19.647 -5.118 1.00 95.69 195 TYR A O 1
ATOM 1490 N N . LEU A 1 196 ? 8.980 -20.904 -5.633 1.00 93.19 196 LEU A N 1
ATOM 1491 C CA . LEU A 1 196 ? 8.905 -21.608 -4.355 1.00 93.19 196 LEU A CA 1
ATOM 1492 C C . LEU A 1 196 ? 9.202 -23.099 -4.567 1.00 93.19 196 LEU A C 1
ATOM 1494 O O . LEU A 1 196 ? 8.579 -23.706 -5.445 1.00 93.19 196 LEU A O 1
ATOM 1498 N N . PRO A 1 197 ? 10.108 -23.710 -3.786 1.00 89.69 197 PRO A N 1
ATOM 1499 C CA . PRO A 1 197 ? 10.294 -25.159 -3.772 1.00 89.69 197 PRO A CA 1
ATOM 1500 C C . PRO A 1 197 ? 8.995 -25.913 -3.421 1.00 89.69 197 PRO A C 1
ATOM 1502 O O . PRO A 1 197 ? 8.198 -25.395 -2.638 1.00 89.69 197 PRO A O 1
ATOM 1505 N N . PRO A 1 198 ? 8.755 -27.131 -3.948 1.00 87.94 198 PRO A N 1
ATOM 1506 C CA . PRO A 1 198 ? 7.537 -27.895 -3.651 1.00 87.94 198 PRO A CA 1
ATOM 1507 C C . PRO A 1 198 ? 7.277 -28.148 -2.157 1.00 87.94 198 PRO A C 1
ATOM 1509 O O . PRO A 1 198 ? 6.125 -28.267 -1.758 1.00 87.94 198 PRO A O 1
ATOM 1512 N N . ASP A 1 199 ? 8.328 -28.208 -1.341 1.00 86.50 199 ASP A N 1
ATOM 1513 C CA . ASP A 1 199 ? 8.299 -28.419 0.110 1.00 86.50 199 ASP A CA 1
ATOM 1514 C C . ASP A 1 199 ? 8.213 -27.120 0.934 1.00 86.50 199 ASP A C 1
ATOM 1516 O O . ASP A 1 199 ? 8.151 -27.174 2.165 1.00 86.50 199 ASP A O 1
ATOM 1520 N N . TYR A 1 200 ? 8.184 -25.954 0.277 1.00 89.06 200 TYR A N 1
ATOM 1521 C CA . TYR A 1 200 ? 8.007 -24.666 0.944 1.00 89.06 200 TYR A CA 1
ATOM 1522 C C . TYR A 1 200 ? 6.713 -24.647 1.768 1.00 89.06 200 TYR A C 1
ATOM 1524 O O . TYR A 1 200 ? 5.669 -25.100 1.314 1.00 89.06 200 TYR A O 1
ATOM 1532 N N . GLN A 1 201 ? 6.766 -24.094 2.977 1.00 86.44 201 GLN A N 1
ATOM 1533 C CA . GLN A 1 201 ? 5.592 -23.938 3.837 1.00 86.44 201 GLN A CA 1
ATOM 1534 C C . GLN A 1 201 ? 5.161 -22.470 3.831 1.00 86.44 201 GLN A C 1
ATOM 1536 O O . GLN A 1 201 ? 5.864 -21.599 4.355 1.00 86.44 201 GLN A O 1
ATOM 1541 N N . ASP A 1 202 ? 4.004 -22.187 3.234 1.00 88.56 202 ASP A N 1
ATOM 1542 C CA . ASP A 1 202 ? 3.381 -20.864 3.286 1.00 88.56 202 ASP A CA 1
ATOM 1543 C C . ASP A 1 202 ? 2.128 -20.858 4.164 1.00 88.56 202 ASP A C 1
ATOM 1545 O O . ASP A 1 202 ? 1.611 -21.898 4.564 1.00 88.56 202 ASP A O 1
ATOM 1549 N N . MET A 1 203 ? 1.623 -19.663 4.461 1.00 90.44 203 MET A N 1
ATOM 1550 C CA . MET A 1 203 ? 0.331 -19.515 5.111 1.00 90.44 203 MET A CA 1
ATOM 1551 C C . MET A 1 203 ? -0.767 -20.110 4.226 1.00 90.44 203 MET A C 1
ATOM 1553 O O . MET A 1 203 ? -0.853 -19.798 3.039 1.00 90.44 203 MET A O 1
ATOM 1557 N N . LYS A 1 204 ? -1.636 -20.921 4.830 1.00 88.50 204 LYS A N 1
ATOM 1558 C CA . LYS A 1 204 ? -2.787 -21.519 4.156 1.00 88.50 204 LYS A CA 1
ATOM 1559 C C . LYS A 1 204 ? -3.736 -20.438 3.604 1.00 88.50 204 LYS A C 1
ATOM 1561 O O . LYS A 1 204 ? -4.262 -19.653 4.401 1.00 88.50 204 LYS A O 1
ATOM 1566 N N . PRO A 1 205 ? -4.009 -20.423 2.285 1.00 92.12 205 PRO A N 1
ATOM 1567 C CA . PRO A 1 205 ? -5.058 -19.590 1.709 1.00 92.12 205 PRO A CA 1
ATOM 1568 C C . PRO A 1 205 ? -6.447 -19.953 2.239 1.00 92.12 205 PRO A C 1
ATOM 1570 O O . PRO A 1 205 ? -6.753 -21.123 2.487 1.00 92.12 205 PRO A O 1
ATOM 1573 N N . LEU A 1 206 ? -7.307 -18.950 2.381 1.00 94.06 206 LEU A N 1
ATOM 1574 C CA . LEU A 1 206 ? -8.714 -19.111 2.735 1.00 94.06 206 LEU A CA 1
ATOM 1575 C C . LEU A 1 206 ? -9.622 -18.853 1.521 1.00 94.06 206 LEU A C 1
ATOM 1577 O O . LEU A 1 206 ? -9.185 -18.394 0.470 1.00 94.06 206 LEU A O 1
ATOM 1581 N N . GLY A 1 207 ? -10.914 -19.156 1.662 1.00 90.44 207 GLY A N 1
ATOM 1582 C CA . GLY A 1 207 ? -11.921 -18.757 0.674 1.00 90.44 207 GLY A CA 1
ATOM 1583 C C . GLY A 1 207 ? -12.255 -17.262 0.749 1.00 90.44 207 GLY A C 1
ATOM 1584 O O . GLY A 1 207 ? -11.920 -16.586 1.715 1.00 90.44 207 GLY A O 1
ATOM 1585 N N . LYS A 1 208 ? -13.009 -16.754 -0.232 1.00 86.31 208 LYS A N 1
ATOM 1586 C CA . LYS A 1 208 ? -13.360 -15.320 -0.353 1.00 86.31 208 LYS A CA 1
ATOM 1587 C C . LYS A 1 208 ? -14.627 -14.890 0.408 1.00 86.31 208 LYS A C 1
ATOM 1589 O O . LYS A 1 208 ? -15.192 -13.832 0.152 1.00 86.31 208 LYS A O 1
ATOM 1594 N N . ASN A 1 209 ? -15.132 -15.736 1.307 1.00 88.75 209 ASN A N 1
ATOM 1595 C CA . ASN A 1 209 ? -16.350 -15.473 2.083 1.00 88.75 209 ASN A CA 1
ATOM 1596 C C . ASN A 1 209 ? -16.214 -15.977 3.527 1.00 88.75 209 ASN A C 1
ATOM 1598 O O . ASN A 1 209 ? -16.997 -16.793 4.006 1.00 88.75 209 ASN A O 1
ATOM 1602 N N . THR A 1 210 ? -15.150 -15.543 4.196 1.00 94.44 210 THR A N 1
ATOM 1603 C CA . THR A 1 210 ? -14.933 -15.796 5.630 1.00 94.44 210 THR A CA 1
ATOM 1604 C C . THR A 1 210 ? -15.662 -14.750 6.485 1.00 94.44 210 THR A C 1
ATOM 1606 O O . THR A 1 210 ? -16.038 -13.700 5.956 1.00 94.44 210 THR A O 1
ATOM 1609 N N . PRO A 1 211 ? -15.793 -14.947 7.813 1.00 96.81 211 PRO A N 1
ATOM 1610 C CA . PRO A 1 211 ? -16.301 -13.903 8.708 1.00 96.81 211 PRO A CA 1
ATOM 1611 C C . PRO A 1 211 ? -15.566 -12.559 8.561 1.00 96.81 211 PRO A C 1
ATOM 1613 O O . PRO A 1 211 ? -16.203 -11.509 8.610 1.00 96.81 211 PRO A O 1
ATOM 1616 N N . ALA A 1 212 ? -14.254 -12.576 8.279 1.00 97.31 212 ALA A N 1
ATOM 1617 C CA . ALA A 1 212 ? -13.497 -11.357 7.989 1.00 97.31 212 ALA A CA 1
ATOM 1618 C C . ALA A 1 212 ? -14.038 -10.611 6.757 1.00 97.31 212 ALA A C 1
ATOM 1620 O O . ALA A 1 212 ? -14.205 -9.396 6.809 1.00 97.31 212 ALA A O 1
ATOM 1621 N N . HIS A 1 213 ? -14.368 -11.316 5.669 1.00 93.12 213 HIS A N 1
ATOM 1622 C CA . HIS A 1 213 ? -14.950 -10.698 4.469 1.00 93.12 213 HIS A CA 1
ATOM 1623 C C . HIS A 1 213 ? -16.335 -10.109 4.746 1.00 93.12 213 HIS A C 1
ATOM 1625 O O . HIS A 1 213 ? -16.695 -9.070 4.193 1.00 93.12 213 HIS A O 1
ATOM 1631 N N . GLU A 1 214 ? -17.127 -10.751 5.609 1.00 89.81 214 GLU A N 1
ATOM 1632 C CA . GLU A 1 214 ? -18.421 -10.203 6.008 1.00 89.81 214 GLU A CA 1
ATOM 1633 C C . GLU A 1 214 ? -18.285 -8.916 6.809 1.00 89.81 214 GLU A C 1
ATOM 1635 O O . GLU A 1 214 ? -19.069 -7.984 6.604 1.00 89.81 214 GLU A O 1
ATOM 1640 N N . THR A 1 215 ? -17.308 -8.865 7.713 1.00 96.00 215 THR A N 1
ATOM 1641 C CA . THR A 1 215 ? -17.007 -7.667 8.490 1.00 96.00 215 THR A CA 1
ATOM 1642 C C . THR A 1 215 ? -16.436 -6.566 7.608 1.00 96.00 215 THR A C 1
ATOM 1644 O O . THR A 1 215 ? -16.929 -5.448 7.707 1.00 96.00 215 THR A O 1
ATOM 1647 N N . ALA A 1 216 ? -15.501 -6.864 6.699 1.00 92.69 216 ALA A N 1
ATOM 1648 C CA . ALA A 1 216 ? -14.845 -5.882 5.827 1.00 92.69 216 ALA A CA 1
ATOM 1649 C C . ALA A 1 216 ? -15.841 -4.993 5.058 1.00 92.69 216 ALA A C 1
ATOM 1651 O O . ALA A 1 216 ? -15.621 -3.795 4.923 1.00 92.69 216 ALA A O 1
ATOM 1652 N N . ARG A 1 217 ? -17.010 -5.532 4.677 1.00 88.00 217 ARG A N 1
ATOM 1653 C CA . ARG A 1 217 ? -18.100 -4.775 4.027 1.00 88.00 217 ARG A CA 1
ATOM 1654 C C . ARG A 1 217 ? -18.684 -3.621 4.861 1.00 88.00 217 ARG A C 1
ATOM 1656 O O . ARG A 1 217 ? -19.444 -2.825 4.322 1.00 88.00 217 ARG A O 1
ATOM 1663 N N . ARG A 1 218 ? -18.389 -3.550 6.164 1.00 90.81 218 ARG A N 1
ATOM 1664 C CA . ARG A 1 218 ? -18.783 -2.455 7.078 1.00 90.81 218 ARG A CA 1
ATOM 1665 C C . ARG A 1 218 ? -17.677 -1.421 7.299 1.00 90.81 218 ARG A C 1
ATOM 1667 O O . ARG A 1 218 ? -17.908 -0.453 8.018 1.00 90.81 218 ARG A O 1
ATOM 1674 N N . PHE A 1 219 ? -16.490 -1.671 6.753 1.00 96.19 219 PHE A N 1
ATOM 1675 C CA . PHE A 1 219 ? -15.280 -0.886 6.965 1.00 96.19 219 PHE A CA 1
ATOM 1676 C C . PHE A 1 219 ? -14.758 -0.344 5.631 1.00 96.19 219 PHE A C 1
ATOM 1678 O O . PHE A 1 219 ? -13.564 -0.398 5.359 1.00 96.19 219 PHE A O 1
ATOM 1685 N N . MET A 1 220 ? -15.648 0.154 4.768 1.00 94.06 220 MET A N 1
ATOM 1686 C CA . MET A 1 220 ? -15.246 0.606 3.438 1.00 94.06 220 MET A CA 1
ATOM 1687 C C . MET A 1 220 ? -14.790 2.063 3.431 1.00 94.06 220 MET A C 1
ATOM 1689 O O . MET A 1 220 ? -13.925 2.407 2.633 1.00 94.06 220 MET A O 1
ATOM 1693 N N . ARG A 1 221 ? -15.373 2.928 4.274 1.00 95.56 221 ARG A N 1
ATOM 1694 C CA . ARG A 1 221 ? -15.160 4.386 4.228 1.00 95.56 221 ARG A CA 1
ATOM 1695 C C . ARG A 1 221 ? -15.147 4.983 5.629 1.00 95.56 221 ARG A C 1
ATOM 1697 O O . ARG A 1 221 ? -16.190 5.349 6.172 1.00 95.56 221 ARG A O 1
ATOM 1704 N N . GLY A 1 222 ? -13.966 5.081 6.218 1.00 98.31 222 GLY A N 1
ATOM 1705 C CA . GLY A 1 222 ? -13.778 5.480 7.609 1.00 98.31 222 GLY A CA 1
ATOM 1706 C C . GLY A 1 222 ? -13.047 6.795 7.795 1.00 98.31 222 GLY A C 1
ATOM 1707 O O . GLY A 1 222 ? -12.445 7.339 6.870 1.00 98.31 222 GLY A O 1
ATOM 1708 N N . ALA A 1 223 ? -13.074 7.279 9.032 1.00 98.62 223 ALA A N 1
ATOM 1709 C CA . ALA A 1 223 ? -12.246 8.384 9.490 1.00 98.62 223 ALA A CA 1
ATOM 1710 C C . ALA A 1 223 ? -11.585 8.039 10.831 1.00 98.62 223 ALA A C 1
ATOM 1712 O O . ALA A 1 223 ? -12.194 7.405 11.701 1.00 98.62 223 ALA A O 1
ATOM 1713 N N . ASN A 1 224 ? -10.339 8.475 10.995 1.00 98.75 224 ASN A N 1
ATOM 1714 C CA . ASN A 1 224 ? -9.596 8.369 12.242 1.00 98.75 224 ASN A CA 1
ATOM 1715 C C . ASN A 1 224 ? -9.958 9.506 13.199 1.00 98.75 224 ASN A C 1
ATOM 1717 O O . ASN A 1 224 ? -10.056 10.669 12.797 1.00 98.75 224 ASN A O 1
ATOM 1721 N N . LEU A 1 225 ? -10.110 9.174 14.482 1.00 97.56 225 LEU A N 1
ATOM 1722 C CA . LEU A 1 225 ? -10.295 10.154 15.550 1.00 97.56 225 LEU A CA 1
ATOM 1723 C C . LEU A 1 225 ? -8.940 10.588 16.123 1.00 97.56 225 LEU A C 1
ATOM 1725 O O . LEU A 1 225 ? -8.655 10.350 17.296 1.00 97.56 225 LEU A O 1
ATOM 1729 N N . GLY A 1 226 ? -8.124 11.205 15.266 1.00 94.56 226 GLY A N 1
ATOM 1730 C CA . GLY A 1 226 ? -6.752 11.600 15.568 1.00 94.56 226 GLY A CA 1
ATOM 1731 C C . GLY A 1 226 ? -6.613 12.714 16.613 1.00 94.56 226 GLY A C 1
ATOM 1732 O O . GLY A 1 226 ? -7.547 13.482 16.881 1.00 94.56 226 GLY A O 1
ATOM 1733 N N . ASN A 1 227 ? -5.412 12.787 17.176 1.00 93.00 227 ASN A N 1
ATOM 1734 C CA . ASN A 1 227 ? -4.890 13.674 18.208 1.00 93.00 227 ASN A CA 1
ATOM 1735 C C . ASN A 1 227 ? -5.810 13.840 19.430 1.00 93.00 227 ASN A C 1
ATOM 1737 O O . ASN A 1 227 ? -6.028 14.956 19.909 1.00 93.00 227 ASN A O 1
ATOM 1741 N N . TYR A 1 228 ? -6.339 12.731 19.958 1.00 94.38 228 TYR A N 1
ATOM 1742 C CA . TYR A 1 228 ? -7.161 12.719 21.169 1.00 94.38 228 TYR A CA 1
ATOM 1743 C C . TYR A 1 228 ? -6.732 11.674 22.205 1.00 94.38 228 TYR A C 1
ATOM 1745 O O . TYR A 1 228 ? -6.151 12.053 23.221 1.00 94.38 228 TYR A O 1
ATOM 1753 N N . LEU A 1 229 ? -7.041 10.384 22.019 1.00 95.62 229 LEU A N 1
ATOM 1754 C CA . LEU A 1 229 ? -6.771 9.354 23.041 1.00 95.62 229 LEU A CA 1
ATOM 1755 C C . LEU A 1 229 ? -5.409 8.667 22.882 1.00 95.62 229 LEU A C 1
ATOM 1757 O O . LEU A 1 229 ? -4.954 7.989 23.804 1.00 95.62 229 LEU A O 1
ATOM 1761 N N . GLU A 1 230 ? -4.766 8.823 21.734 1.00 94.56 230 GLU A N 1
ATOM 1762 C CA . GLU A 1 230 ? -3.380 8.451 21.459 1.00 94.56 230 GLU A CA 1
ATOM 1763 C C . GLU A 1 230 ? -2.364 9.515 21.865 1.00 94.56 230 GLU A C 1
ATOM 1765 O O . GLU A 1 230 ? -1.172 9.220 21.974 1.00 94.56 230 GLU A O 1
ATOM 1770 N N . ALA A 1 231 ? -2.829 10.740 22.102 1.00 91.62 231 ALA A N 1
ATOM 1771 C CA . ALA A 1 231 ? -2.004 11.778 22.684 1.00 91.62 231 ALA A CA 1
ATOM 1772 C C . ALA A 1 231 ? -1.575 11.373 24.104 1.00 91.62 231 ALA A C 1
ATOM 1774 O O . ALA A 1 231 ? -2.399 10.856 24.873 1.00 91.62 231 ALA A O 1
ATOM 1775 N N . PRO A 1 232 ? -0.331 11.674 24.518 1.00 90.25 232 PRO A N 1
ATOM 1776 C CA . PRO A 1 232 ? 0.020 11.585 25.923 1.00 90.25 232 PRO A CA 1
ATOM 1777 C C . PRO A 1 232 ? -0.968 12.414 26.772 1.00 90.25 232 PRO A C 1
ATOM 1779 O O . PRO A 1 232 ? -1.386 13.506 26.366 1.00 90.25 232 PRO A O 1
ATOM 1782 N N . PRO A 1 233 ? -1.405 11.920 27.945 1.00 84.62 233 PRO A N 1
ATOM 1783 C CA . PRO A 1 233 ? -2.431 12.603 28.720 1.00 84.62 233 PRO A CA 1
ATOM 1784 C C . PRO A 1 233 ? -2.051 14.056 29.037 1.00 84.62 233 PRO A C 1
ATOM 1786 O O . PRO A 1 233 ? -1.003 14.319 29.620 1.00 84.62 233 PRO A O 1
ATOM 1789 N N . ASN A 1 234 ? -2.947 14.988 28.701 1.00 80.25 234 ASN A N 1
ATOM 1790 C CA . ASN A 1 234 ? -2.809 16.433 28.929 1.00 80.25 234 ASN A CA 1
ATOM 1791 C C . ASN A 1 234 ? -1.714 17.148 28.108 1.00 80.25 234 ASN A C 1
ATOM 1793 O O . ASN A 1 234 ? -1.367 18.272 28.459 1.00 80.25 234 ASN A O 1
ATOM 1797 N N . THR A 1 235 ? -1.175 16.556 27.034 1.00 79.00 235 THR A N 1
ATOM 1798 C CA . THR A 1 235 ? -0.072 17.185 26.273 1.00 79.00 235 THR A CA 1
ATOM 1799 C C . THR A 1 235 ? -0.493 17.841 24.958 1.00 79.00 235 THR A C 1
ATOM 1801 O O . THR A 1 235 ? -0.000 18.921 24.653 1.00 79.00 235 THR A O 1
ATOM 1804 N N . TRP A 1 236 ? -1.393 17.236 24.173 1.00 75.56 236 TRP A N 1
ATOM 1805 C CA . TRP A 1 236 ? -1.724 17.714 22.812 1.00 75.56 236 TRP A CA 1
ATOM 1806 C C . TRP A 1 236 ? -3.019 18.542 22.719 1.00 75.56 236 TRP A C 1
ATOM 1808 O O . TRP A 1 236 ? -3.515 18.781 21.626 1.00 75.56 236 TRP A O 1
ATOM 1818 N N . GLY A 1 237 ? -3.603 18.942 23.852 1.00 69.50 237 GLY A N 1
ATOM 1819 C CA . GLY A 1 237 ? -5.003 19.372 23.967 1.00 69.50 237 GLY A CA 1
ATOM 1820 C C . GLY A 1 237 ? -5.561 20.347 22.908 1.00 69.50 237 GLY A C 1
ATOM 1821 O O . GLY A 1 237 ? -4.879 21.237 22.420 1.00 69.50 237 GLY A O 1
ATOM 1822 N N . THR A 1 238 ? -6.852 20.147 22.608 1.00 71.50 238 THR A N 1
ATOM 1823 C CA . THR A 1 238 ? -7.950 21.059 22.167 1.00 71.50 238 THR A CA 1
ATOM 1824 C C . THR A 1 238 ? -9.012 20.235 21.430 1.00 71.50 238 THR A C 1
ATOM 1826 O O . THR A 1 238 ? -10.195 20.569 21.455 1.00 71.50 238 THR A O 1
ATOM 1829 N N . ILE A 1 239 ? -8.602 19.119 20.823 1.00 87.25 239 ILE A N 1
ATOM 1830 C CA . ILE A 1 239 ? -9.492 18.212 20.106 1.00 87.25 239 ILE A CA 1
ATOM 1831 C C . ILE A 1 239 ? -10.287 17.378 21.109 1.00 87.25 239 ILE A C 1
ATOM 1833 O O . ILE A 1 239 ? -9.740 16.664 21.946 1.00 87.25 239 ILE A O 1
ATOM 1837 N N . VAL A 1 240 ? -11.608 17.482 21.009 1.00 90.50 240 VAL A N 1
ATOM 1838 C CA . VAL A 1 240 ? -12.576 16.648 21.723 1.00 90.50 240 VAL A CA 1
ATOM 1839 C C . VAL A 1 240 ? -13.624 16.210 20.718 1.00 90.50 240 VAL A C 1
ATOM 1841 O O . VAL A 1 240 ? -14.081 17.016 19.906 1.00 90.50 240 VAL A O 1
ATOM 1844 N N . TYR A 1 241 ? -14.006 14.938 20.760 1.00 95.31 241 TYR A N 1
ATOM 1845 C CA . TYR A 1 241 ? -15.092 14.400 19.947 1.00 95.31 241 TYR A CA 1
ATOM 1846 C C . TYR A 1 241 ? -16.407 14.457 20.716 1.00 95.31 241 TYR A C 1
ATOM 1848 O O . TYR A 1 241 ? -16.481 14.108 21.891 1.00 95.31 241 TYR A O 1
ATOM 1856 N N . THR A 1 242 ? -17.442 14.931 20.041 1.00 96.50 242 THR A N 1
ATOM 1857 C CA . THR A 1 242 ? -18.796 15.114 20.552 1.00 96.50 242 THR A CA 1
ATOM 1858 C C . THR A 1 242 ? -19.743 14.140 19.859 1.00 96.50 242 THR A C 1
ATOM 1860 O O . THR A 1 242 ? -19.415 13.554 18.830 1.00 96.50 242 THR A O 1
ATOM 1863 N N . LYS A 1 243 ? -20.966 13.997 20.379 1.00 97.44 243 LYS A N 1
ATOM 1864 C CA . LYS A 1 243 ? -22.018 13.223 19.702 1.00 97.44 243 LYS A CA 1
ATOM 1865 C C . LYS A 1 243 ? -22.305 13.734 18.281 1.00 97.44 243 LYS A C 1
ATOM 1867 O O . LYS A 1 243 ? -22.626 12.945 17.396 1.00 97.44 243 LYS A O 1
ATOM 1872 N N . GLU A 1 244 ? -22.179 15.043 18.072 1.00 97.19 244 GLU A N 1
ATOM 1873 C CA . GLU A 1 244 ? -22.441 15.677 16.782 1.00 97.19 244 GLU A CA 1
ATOM 1874 C C . GLU A 1 244 ? -21.407 15.288 15.721 1.00 97.19 244 GLU A C 1
ATOM 1876 O O . GLU A 1 244 ? -21.778 15.097 14.566 1.00 97.19 244 GLU A O 1
ATOM 1881 N N . ASP A 1 245 ? -20.145 15.065 16.106 1.00 98.06 245 ASP A N 1
ATOM 1882 C CA . ASP A 1 245 ? -19.113 14.585 15.179 1.00 98.06 245 ASP A CA 1
ATOM 1883 C C . ASP A 1 245 ? -19.529 13.265 14.512 1.00 98.06 245 ASP A C 1
ATOM 1885 O O . ASP A 1 245 ? -19.453 13.141 13.294 1.00 98.06 245 ASP A O 1
ATOM 1889 N N . PHE A 1 246 ? -20.046 12.302 15.282 1.00 98.56 246 PHE A N 1
ATOM 1890 C CA . PHE A 1 246 ? -20.492 11.010 14.744 1.00 98.56 246 PHE A CA 1
ATOM 1891 C C . PHE A 1 246 ? -21.719 11.146 13.837 1.00 98.56 246 PHE A C 1
ATOM 1893 O O . PHE A 1 246 ? -21.818 10.475 12.808 1.00 98.56 246 PHE A O 1
ATOM 1900 N N . ARG A 1 247 ? -22.650 12.044 14.186 1.00 97.56 247 ARG A N 1
ATOM 1901 C CA . ARG A 1 247 ? -23.810 12.351 13.340 1.00 97.56 247 ARG A CA 1
ATOM 1902 C C . ARG A 1 247 ? -23.362 12.946 12.002 1.00 97.56 247 ARG A C 1
ATOM 1904 O O . ARG A 1 247 ? -23.874 12.541 10.959 1.00 97.56 247 ARG A O 1
ATOM 1911 N N . LEU A 1 248 ? -22.402 13.872 12.034 1.00 97.00 248 LEU A N 1
ATOM 1912 C CA . LEU A 1 248 ? -21.821 14.489 10.845 1.00 97.00 248 LEU A CA 1
ATOM 1913 C C . LEU A 1 248 ? -21.057 13.468 10.002 1.00 97.00 248 LEU A C 1
ATOM 1915 O O . LEU A 1 248 ? -21.336 13.372 8.816 1.00 97.00 248 LEU A O 1
ATOM 1919 N N . MET A 1 249 ? -20.190 12.637 10.587 1.00 97.56 249 MET A N 1
ATOM 1920 C CA . MET A 1 249 ? -19.509 11.554 9.856 1.00 97.56 249 MET A CA 1
ATOM 1921 C C . MET A 1 249 ? -20.506 10.675 9.095 1.00 97.56 249 MET A C 1
ATOM 1923 O O . MET A 1 249 ? -20.343 10.431 7.898 1.00 97.56 249 MET A O 1
ATOM 1927 N N . LYS A 1 250 ? -21.590 10.249 9.757 1.00 93.94 250 LYS A N 1
ATOM 1928 C CA . LYS A 1 250 ? -22.623 9.452 9.090 1.00 93.94 250 LYS A CA 1
ATOM 1929 C C . LYS A 1 250 ? -23.299 10.215 7.950 1.00 93.94 250 LYS A C 1
ATOM 1931 O O . LYS A 1 250 ? -23.542 9.636 6.894 1.00 93.94 250 LYS A O 1
ATOM 1936 N N . GLN A 1 251 ? -23.601 11.496 8.161 1.00 91.00 251 GLN A N 1
ATOM 1937 C CA . GLN A 1 251 ? -24.224 12.364 7.160 1.00 91.00 251 GLN A CA 1
ATOM 1938 C C . GLN A 1 251 ? -23.327 12.585 5.932 1.00 91.00 251 GLN A C 1
ATOM 1940 O O . GLN A 1 251 ? -23.838 12.634 4.815 1.00 91.00 251 GLN A O 1
ATOM 1945 N N . GLU A 1 252 ? -22.015 12.709 6.129 1.00 91.62 252 GLU A N 1
ATOM 1946 C CA . GLU A 1 252 ? -21.033 12.873 5.050 1.00 91.62 252 GLU A CA 1
ATOM 1947 C C . GLU A 1 252 ? -20.884 11.608 4.196 1.00 91.62 252 GLU A C 1
ATOM 1949 O O . GLU A 1 252 ? -20.589 11.705 3.007 1.00 91.62 252 GLU A O 1
ATOM 1954 N N . GLY A 1 253 ? -21.151 10.433 4.776 1.00 87.31 253 GLY A N 1
ATOM 1955 C CA . GLY A 1 253 ? -21.142 9.149 4.072 1.00 87.31 253 GLY A CA 1
ATOM 1956 C C . GLY A 1 253 ? -20.152 8.120 4.616 1.00 87.31 253 GLY A C 1
ATOM 1957 O O . GLY A 1 253 ? -19.993 7.067 3.995 1.00 87.31 253 GLY A O 1
ATOM 1958 N N . PHE A 1 254 ? -19.509 8.392 5.756 1.00 96.38 254 PHE A N 1
ATOM 1959 C CA . PHE A 1 254 ? -18.643 7.426 6.431 1.00 96.38 254 PHE A CA 1
ATOM 1960 C C . PHE A 1 254 ? -19.462 6.271 7.038 1.00 96.38 254 PHE A C 1
ATOM 1962 O O . PHE A 1 254 ? -20.619 6.444 7.444 1.00 96.38 254 PHE A O 1
ATOM 1969 N N . ASP A 1 255 ? -18.869 5.077 7.101 1.00 95.50 255 ASP A N 1
ATOM 1970 C CA . ASP A 1 255 ? -19.480 3.861 7.656 1.00 95.50 255 ASP A CA 1
ATOM 1971 C C . ASP A 1 255 ? -18.818 3.367 8.954 1.00 95.50 255 ASP A C 1
ATOM 1973 O O . ASP A 1 255 ? -19.446 2.615 9.706 1.00 95.50 255 ASP A O 1
ATOM 1977 N N . HIS A 1 256 ? -17.610 3.840 9.272 1.00 98.81 256 HIS A N 1
ATOM 1978 C CA . HIS A 1 256 ? -16.909 3.495 10.505 1.00 98.81 256 HIS A CA 1
ATOM 1979 C C . HIS A 1 256 ? -15.996 4.605 11.032 1.00 98.81 256 HIS A C 1
ATOM 1981 O O . HIS A 1 256 ? -15.612 5.530 10.316 1.00 98.81 256 HIS A O 1
ATOM 1987 N N . VAL A 1 257 ? -15.624 4.474 12.304 1.00 98.81 257 VAL A N 1
ATOM 1988 C CA . VAL A 1 257 ? -14.595 5.283 12.961 1.00 98.81 257 VAL A CA 1
ATOM 1989 C C . VAL A 1 257 ? -13.454 4.403 13.449 1.00 98.81 257 VAL A C 1
ATOM 1991 O O . VAL A 1 257 ? -13.680 3.307 13.973 1.00 98.81 257 VAL A O 1
ATOM 1994 N N . ARG A 1 258 ? -12.227 4.903 13.313 1.00 98.88 258 ARG A N 1
ATOM 1995 C CA . ARG A 1 258 ? -11.023 4.297 13.882 1.00 98.88 258 ARG A CA 1
ATOM 1996 C C . ARG A 1 258 ? -10.554 5.108 15.085 1.00 98.88 258 ARG A C 1
ATOM 1998 O O . ARG A 1 258 ? -10.475 6.334 15.017 1.00 98.88 258 ARG A O 1
ATOM 2005 N N . LEU A 1 259 ? -10.325 4.424 16.205 1.00 98.69 259 LEU A N 1
ATOM 2006 C CA . LEU A 1 259 ? -10.085 5.014 17.522 1.00 98.69 259 LEU A CA 1
ATOM 2007 C C . LEU A 1 259 ? -8.630 4.765 17.954 1.00 98.69 259 LEU A C 1
ATOM 2009 O O . LEU A 1 259 ? -8.371 3.763 18.628 1.00 98.69 259 LEU A O 1
ATOM 2013 N N . PRO A 1 260 ? -7.680 5.639 17.577 1.00 98.25 260 PRO A N 1
ATOM 2014 C CA . PRO A 1 260 ? -6.297 5.546 18.035 1.00 98.25 260 PRO A CA 1
ATOM 2015 C C . PRO A 1 260 ? -6.226 5.852 19.539 1.00 98.25 260 PRO A C 1
ATOM 2017 O O . PRO A 1 260 ? -6.686 6.898 19.999 1.00 98.25 260 PRO A O 1
ATOM 2020 N N . ILE A 1 261 ? -5.716 4.910 20.342 1.00 98.44 261 ILE A N 1
ATOM 2021 C CA . ILE A 1 261 ? -5.696 5.026 21.810 1.00 98.44 261 ILE A CA 1
ATOM 2022 C C . ILE A 1 261 ? -4.354 4.560 22.387 1.00 98.44 261 ILE A C 1
ATOM 2024 O O . ILE A 1 261 ? -3.944 3.410 22.221 1.00 98.44 261 ILE A O 1
ATOM 2028 N N . ALA A 1 262 ? -3.702 5.416 23.172 1.00 97.38 262 ALA A N 1
ATOM 2029 C CA . ALA A 1 262 ? -2.453 5.116 23.869 1.00 97.38 262 ALA A CA 1
ATOM 2030 C C . ALA A 1 262 ? -2.724 4.485 25.248 1.00 97.38 262 ALA A C 1
ATOM 2032 O O . ALA A 1 262 ? -2.451 5.058 26.306 1.00 97.38 262 ALA A O 1
ATOM 2033 N N . TRP A 1 263 ? -3.278 3.266 25.250 1.00 98.44 263 TRP A N 1
ATOM 2034 C CA . TRP A 1 263 ? -3.676 2.534 26.467 1.00 98.44 263 TRP A CA 1
ATOM 2035 C C . TRP A 1 263 ? -2.556 2.384 27.502 1.00 98.44 263 TRP A C 1
ATOM 2037 O O . TRP A 1 263 ? -2.817 2.336 28.705 1.00 98.44 263 TRP A O 1
ATOM 2047 N N . HIS A 1 264 ? -1.306 2.319 27.044 1.00 97.06 264 HIS A N 1
ATOM 2048 C CA . HIS A 1 264 ? -0.131 2.092 27.878 1.00 97.06 264 HIS A CA 1
ATOM 2049 C C . HIS A 1 264 ? 0.122 3.210 28.905 1.00 97.06 264 HIS A C 1
ATOM 2051 O O . HIS A 1 264 ? 0.709 2.910 29.948 1.00 97.06 264 HIS A O 1
ATOM 2057 N N . TYR A 1 265 ? -0.360 4.439 28.663 1.00 96.56 265 TYR A N 1
ATOM 2058 C CA . TYR A 1 265 ? -0.326 5.547 29.631 1.00 96.56 265 TYR A CA 1
ATOM 2059 C C . TYR A 1 265 ? -1.319 5.383 30.785 1.00 96.56 265 TYR A C 1
ATOM 2061 O O . TYR A 1 265 ? -1.177 6.016 31.828 1.00 96.56 265 TYR A O 1
ATOM 2069 N N . TYR A 1 266 ? -2.329 4.534 30.610 1.00 97.25 266 TYR A N 1
ATOM 2070 C CA . TYR A 1 266 ? -3.385 4.297 31.592 1.00 97.25 266 TYR A CA 1
ATOM 2071 C C . TYR A 1 266 ? -3.226 2.964 32.326 1.00 97.25 266 TYR A C 1
ATOM 2073 O O . TYR A 1 266 ? -4.072 2.625 33.155 1.00 97.25 266 TYR A O 1
ATOM 2081 N N . ALA A 1 267 ? -2.174 2.207 32.015 1.00 97.69 267 ALA A N 1
ATOM 2082 C CA . ALA A 1 267 ? -1.862 0.932 32.641 1.00 97.69 267 ALA A CA 1
ATOM 2083 C C . ALA A 1 267 ? -1.085 1.139 33.949 1.00 97.69 267 ALA A C 1
ATOM 2085 O O . ALA A 1 267 ? -0.063 1.822 33.974 1.00 97.69 267 ALA A O 1
ATOM 2086 N N . GLY A 1 268 ? -1.557 0.514 35.029 1.00 97.31 268 GLY A N 1
ATOM 2087 C CA . GLY A 1 268 ? -0.875 0.491 36.320 1.00 97.31 268 GLY A CA 1
ATOM 2088 C C . GLY A 1 268 ? 0.376 -0.398 36.351 1.00 97.31 268 GLY A C 1
ATOM 2089 O O . GLY A 1 268 ? 0.888 -0.858 35.324 1.00 97.31 268 GLY A O 1
ATOM 2090 N N . ALA A 1 269 ? 0.855 -0.659 37.569 1.00 96.62 269 ALA A N 1
ATOM 2091 C CA . ALA A 1 269 ? 2.033 -1.485 37.812 1.00 96.62 269 ALA A CA 1
ATOM 2092 C C . ALA A 1 269 ? 1.865 -2.933 37.311 1.00 96.62 269 ALA A C 1
ATOM 2094 O O . ALA A 1 269 ? 0.754 -3.459 37.207 1.00 96.62 269 ALA A O 1
ATOM 2095 N N . ALA A 1 270 ? 2.997 -3.563 36.997 1.00 95.31 270 ALA A N 1
ATOM 2096 C CA . ALA A 1 270 ? 3.077 -4.999 36.757 1.00 95.31 270 ALA A CA 1
ATOM 2097 C C . ALA A 1 270 ? 2.743 -5.786 38.045 1.00 95.31 270 ALA A C 1
ATOM 2099 O O . ALA A 1 270 ? 3.001 -5.273 39.137 1.00 95.31 270 ALA A O 1
ATOM 2100 N N . PRO A 1 271 ? 2.274 -7.042 37.934 1.00 94.00 271 PRO A N 1
ATOM 2101 C CA . PRO A 1 271 ? 2.038 -7.786 36.691 1.00 94.00 271 PRO A CA 1
ATOM 2102 C C . PRO A 1 271 ? 0.663 -7.546 36.049 1.00 94.00 271 PRO A C 1
ATOM 2104 O O . PRO A 1 271 ? 0.479 -7.883 34.880 1.00 94.00 271 PRO A O 1
ATOM 2107 N N . GLU A 1 272 ? -0.306 -6.979 36.770 1.00 94.88 272 GLU A N 1
ATOM 2108 C CA . GLU A 1 272 ? -1.686 -6.872 36.282 1.00 94.88 272 GLU A CA 1
ATOM 2109 C C . GLU A 1 272 ? -1.844 -5.809 35.198 1.00 94.88 272 GLU A C 1
ATOM 2111 O O . GLU A 1 272 ? -2.737 -5.928 34.359 1.00 94.88 272 GLU A O 1
ATOM 2116 N N . HIS A 1 273 ? -1.012 -4.760 35.225 1.00 97.81 273 HIS A N 1
ATOM 2117 C CA . HIS A 1 273 ? -1.108 -3.616 34.315 1.00 97.81 273 HIS A CA 1
ATOM 2118 C C . HIS A 1 273 ? -2.540 -3.074 34.222 1.00 97.81 273 HIS A C 1
ATOM 2120 O O . HIS A 1 273 ? -3.057 -2.786 33.138 1.00 97.81 273 HIS A O 1
ATOM 2126 N N . LYS A 1 274 ? -3.213 -2.985 35.376 1.00 98.31 274 LYS A N 1
ATOM 2127 C CA . LYS A 1 274 ? -4.633 -2.638 35.461 1.00 98.31 274 LYS A CA 1
ATOM 2128 C C . LYS A 1 274 ? -4.893 -1.291 34.790 1.00 98.31 274 LYS A C 1
ATOM 2130 O O . LYS A 1 274 ? -4.295 -0.289 35.181 1.00 98.31 274 LYS A O 1
ATOM 2135 N N . LEU A 1 275 ? -5.779 -1.272 33.800 1.00 98.56 275 LEU A N 1
ATOM 2136 C CA . LEU A 1 275 ? -6.160 -0.057 33.093 1.00 98.56 275 LEU A CA 1
ATOM 2137 C C . LEU A 1 275 ? -7.062 0.814 33.972 1.00 98.56 275 LEU A C 1
ATOM 2139 O O . LEU A 1 275 ? -7.970 0.325 34.651 1.00 98.56 275 LEU A O 1
ATOM 2143 N N . SER A 1 276 ? -6.817 2.121 33.944 1.00 97.75 276 SER A N 1
ATOM 2144 C CA . SER A 1 276 ? -7.660 3.109 34.616 1.00 97.75 276 SER A CA 1
ATOM 2145 C C . SER A 1 276 ? -9.101 3.067 34.096 1.00 97.75 276 SER A C 1
ATOM 2147 O O . SER A 1 276 ? -9.350 2.959 32.897 1.00 97.75 276 SER A O 1
ATOM 2149 N N . THR A 1 277 ? -10.081 3.236 34.983 1.00 96.94 277 THR A N 1
ATOM 2150 C CA . THR A 1 277 ? -11.493 3.361 34.582 1.00 96.94 277 THR A CA 1
ATOM 2151 C C . THR A 1 277 ? -11.750 4.601 33.724 1.00 96.94 277 THR A C 1
ATOM 2153 O O . THR A 1 277 ? -12.667 4.592 32.908 1.00 96.94 277 THR A O 1
ATOM 2156 N N . ASN A 1 278 ? -10.922 5.643 33.858 1.00 95.50 278 ASN A N 1
ATOM 2157 C CA . ASN A 1 278 ? -11.036 6.887 33.094 1.00 95.50 278 ASN A CA 1
ATOM 2158 C C . ASN A 1 278 ? -10.890 6.644 31.582 1.00 95.50 278 ASN A C 1
ATOM 2160 O O . ASN A 1 278 ? -11.708 7.125 30.800 1.00 95.50 278 ASN A O 1
ATOM 2164 N N . ILE A 1 279 ? -9.901 5.846 31.153 1.00 96.88 279 ILE A N 1
ATOM 2165 C CA . ILE A 1 279 ? -9.733 5.580 29.718 1.00 96.88 279 ILE A CA 1
ATOM 2166 C C . ILE A 1 279 ? -10.914 4.786 29.155 1.00 96.88 279 ILE A C 1
ATOM 2168 O O . ILE A 1 279 ? -11.401 5.111 28.076 1.00 96.88 279 ILE A O 1
ATOM 2172 N N . PHE A 1 280 ? -11.455 3.831 29.918 1.00 98.44 280 PHE A N 1
ATOM 2173 C CA . PHE A 1 280 ? -12.659 3.113 29.504 1.00 98.44 280 PHE A CA 1
ATOM 2174 C C . PHE A 1 280 ? -13.864 4.040 29.364 1.00 98.44 280 PHE A C 1
ATOM 2176 O O . PHE A 1 280 ? -14.534 3.965 28.349 1.00 98.44 280 PHE A O 1
ATOM 2183 N N . GLN A 1 281 ? -14.096 4.975 30.291 1.00 97.94 281 GLN A N 1
ATOM 2184 C CA . GLN A 1 281 ? -15.197 5.942 30.165 1.00 97.94 281 GLN A CA 1
ATOM 2185 C C . GLN A 1 281 ? -15.107 6.771 28.875 1.00 97.94 281 GLN A C 1
ATOM 2187 O O . GLN A 1 281 ? -16.120 6.997 28.212 1.00 97.94 281 GLN A O 1
ATOM 2192 N N . LYS A 1 282 ? -13.897 7.202 28.495 1.00 96.75 282 LYS A N 1
ATOM 2193 C CA . LYS A 1 282 ? -13.679 7.947 27.248 1.00 96.75 282 LYS A CA 1
ATOM 2194 C C . LYS A 1 282 ? -13.926 7.078 26.018 1.00 96.75 282 LYS A C 1
ATOM 2196 O O . LYS A 1 282 ? -14.612 7.512 25.099 1.00 96.75 282 LYS A O 1
ATOM 2201 N N . VAL A 1 283 ? -13.400 5.856 25.998 1.00 98.50 283 VAL A N 1
ATOM 2202 C CA . VAL A 1 283 ? -13.559 4.951 24.848 1.00 98.50 283 VAL A CA 1
ATOM 2203 C C . VAL A 1 283 ? -15.013 4.485 24.728 1.00 98.50 283 VAL A C 1
ATOM 2205 O O . VAL A 1 283 ? -15.560 4.509 23.631 1.00 98.50 283 VAL A O 1
ATOM 2208 N N . ASP A 1 284 ? -15.676 4.165 25.843 1.00 98.62 284 ASP A N 1
ATOM 2209 C CA . ASP A 1 284 ? -17.100 3.820 25.891 1.00 98.62 284 ASP A CA 1
ATOM 2210 C C . ASP A 1 284 ? -17.950 4.949 25.297 1.00 98.62 284 ASP A C 1
ATOM 2212 O O . ASP A 1 284 ? -18.853 4.686 24.502 1.00 98.62 284 ASP A O 1
ATOM 2216 N N . PHE A 1 285 ? -17.647 6.211 25.624 1.00 98.62 285 PHE A N 1
ATOM 2217 C CA . PHE A 1 285 ? -18.321 7.362 25.025 1.00 98.62 285 PHE A CA 1
ATOM 2218 C C . PHE A 1 285 ? -18.161 7.384 23.497 1.00 98.62 285 PHE A C 1
ATOM 2220 O O . PHE A 1 285 ? -19.155 7.553 22.790 1.00 98.62 285 PHE A O 1
ATOM 2227 N N . LEU A 1 286 ? -16.949 7.181 22.970 1.00 98.69 286 LEU A N 1
ATOM 2228 C CA . LEU A 1 286 ? -16.712 7.187 21.521 1.00 98.69 286 LEU A CA 1
ATOM 2229 C C . LEU A 1 286 ? -17.419 6.016 20.825 1.00 98.69 286 LEU A C 1
ATOM 2231 O O . LEU A 1 286 ? -18.139 6.221 19.850 1.00 98.69 286 LEU A O 1
ATOM 2235 N N . VAL A 1 287 ? -17.269 4.799 21.355 1.00 98.88 287 VAL A N 1
ATOM 2236 C CA . VAL A 1 287 ? -17.858 3.579 20.783 1.00 98.88 287 VAL A CA 1
ATOM 2237 C C . VAL A 1 287 ? -19.384 3.656 20.791 1.00 98.88 287 VAL A C 1
ATOM 2239 O O . VAL A 1 287 ? -20.021 3.406 19.772 1.00 98.88 287 VAL A O 1
ATOM 2242 N N . THR A 1 288 ? -19.996 4.030 21.917 1.00 98.69 288 THR A N 1
ATOM 2243 C CA . THR A 1 288 ? -21.463 4.072 22.026 1.00 98.69 288 THR A CA 1
ATOM 2244 C C . THR A 1 288 ? -22.087 5.146 21.139 1.00 98.69 288 THR A C 1
ATOM 2246 O O . THR A 1 288 ? -23.121 4.884 20.526 1.00 98.69 288 THR A O 1
ATOM 2249 N N . ASN A 1 289 ? -21.464 6.323 21.005 1.00 98.81 289 ASN A N 1
ATOM 2250 C CA . ASN A 1 289 ? -21.969 7.364 20.106 1.00 98.81 289 ASN A CA 1
ATOM 2251 C C . ASN A 1 289 ? -21.756 7.017 18.625 1.00 98.81 289 ASN A C 1
ATOM 2253 O O . ASN A 1 289 ? -22.645 7.301 17.823 1.00 98.81 289 ASN A O 1
ATOM 2257 N N . ALA A 1 290 ? -20.650 6.354 18.265 1.00 98.81 290 ALA A N 1
ATOM 2258 C CA . ALA A 1 290 ? -20.455 5.829 16.913 1.00 98.81 290 ALA A CA 1
ATOM 2259 C C . ALA A 1 290 ? -21.561 4.827 16.543 1.00 98.81 290 ALA A C 1
ATOM 2261 O O . ALA A 1 290 ? -22.258 5.011 15.543 1.00 98.81 290 ALA A O 1
ATOM 2262 N N . LEU A 1 291 ? -21.802 3.831 17.403 1.00 98.81 291 LEU A N 1
ATOM 2263 C CA . LEU A 1 291 ? -22.855 2.833 17.193 1.00 98.81 291 LEU A CA 1
ATOM 2264 C C . LEU A 1 291 ? -24.248 3.474 17.122 1.00 98.81 291 LEU A C 1
ATOM 2266 O O . LEU A 1 291 ? -25.040 3.130 16.246 1.00 98.81 291 LEU A O 1
ATOM 2270 N N . ALA A 1 292 ? -24.544 4.443 17.995 1.00 98.69 292 ALA A N 1
ATOM 2271 C CA . ALA A 1 292 ? -25.819 5.162 17.987 1.00 98.69 292 ALA A CA 1
ATOM 2272 C C . ALA A 1 292 ? -26.039 5.989 16.705 1.00 98.69 292 ALA A C 1
ATOM 2274 O O . ALA A 1 292 ? -27.183 6.189 16.299 1.00 98.69 292 ALA A O 1
ATOM 2275 N N . ALA A 1 293 ? -24.966 6.449 16.055 1.00 98.12 293 ALA A N 1
ATOM 2276 C CA . ALA A 1 293 ? -25.015 7.109 14.751 1.00 98.12 293 ALA A CA 1
ATOM 2277 C C . ALA A 1 293 ? -25.062 6.118 13.567 1.00 98.12 293 ALA A C 1
ATOM 2279 O O . ALA A 1 293 ? -25.131 6.539 12.414 1.00 98.12 293 ALA A O 1
ATOM 2280 N N . GLY A 1 294 ? -25.032 4.804 13.821 1.00 96.00 294 GLY A N 1
ATOM 2281 C CA . GLY A 1 294 ? -24.998 3.776 12.779 1.00 96.00 294 GLY A CA 1
ATOM 2282 C C . GLY A 1 294 ? -23.633 3.642 12.097 1.00 96.00 294 GLY A C 1
ATOM 2283 O O . GLY A 1 294 ? -23.582 3.337 10.899 1.00 96.00 294 GLY A O 1
ATOM 2284 N N . LEU A 1 295 ? -22.553 3.916 12.833 1.00 98.06 295 LEU A N 1
ATOM 2285 C CA . LEU A 1 295 ? -21.162 3.711 12.426 1.00 98.06 295 LEU A CA 1
ATOM 2286 C C . LEU A 1 295 ? -20.576 2.493 13.152 1.00 98.06 295 LEU A C 1
ATOM 2288 O O . LEU A 1 295 ? -20.874 2.260 14.325 1.00 98.06 295 LEU A O 1
ATOM 2292 N N . SER A 1 296 ? -19.703 1.749 12.475 1.00 98.81 296 SER A N 1
ATOM 2293 C CA . SER A 1 296 ? -18.849 0.742 13.123 1.00 98.81 296 SER A CA 1
ATOM 2294 C C . SER A 1 296 ? -17.691 1.415 13.872 1.00 98.81 296 SER A C 1
ATOM 2296 O O . SER A 1 296 ? -17.334 2.553 13.566 1.00 98.81 296 SER A O 1
ATOM 2298 N N . ALA A 1 297 ? -17.087 0.735 14.849 1.00 98.88 297 ALA A N 1
ATOM 2299 C CA . ALA A 1 297 ? -16.003 1.290 15.663 1.00 98.88 297 ALA A CA 1
ATOM 2300 C C . ALA A 1 297 ? -14.812 0.327 15.757 1.00 98.88 297 ALA A C 1
ATOM 2302 O O . ALA A 1 297 ? -14.961 -0.824 16.165 1.00 98.88 297 ALA A O 1
ATOM 2303 N N . MET A 1 298 ? -13.620 0.816 15.419 1.00 98.88 298 MET A N 1
ATOM 2304 C CA . MET A 1 298 ? -12.360 0.079 15.519 1.00 98.88 298 MET A CA 1
ATOM 2305 C C . MET A 1 298 ? -11.533 0.604 16.692 1.00 98.88 298 MET A C 1
ATOM 2307 O O . MET A 1 298 ? -11.120 1.760 16.689 1.00 98.88 298 MET A O 1
ATOM 2311 N N . ILE A 1 299 ? -11.301 -0.245 17.694 1.00 98.94 299 ILE A N 1
ATOM 2312 C CA . ILE A 1 299 ? -10.502 0.076 18.883 1.00 98.94 299 ILE A CA 1
ATOM 2313 C C . ILE A 1 299 ? -9.058 -0.367 18.650 1.00 98.94 299 ILE A C 1
ATOM 2315 O O . ILE A 1 299 ? -8.816 -1.555 18.442 1.00 98.94 299 ILE A O 1
ATOM 2319 N N . ASN A 1 300 ? -8.115 0.567 18.738 1.00 98.06 300 ASN A N 1
ATOM 2320 C CA . ASN A 1 300 ? -6.704 0.357 18.418 1.00 98.06 300 ASN A CA 1
ATOM 2321 C C . ASN A 1 300 ? -5.793 0.556 19.651 1.00 98.06 300 ASN A C 1
ATOM 2323 O O . ASN A 1 300 ? -6.143 1.306 20.567 1.00 98.06 300 ASN A O 1
ATOM 2327 N N . ILE A 1 301 ? -4.624 -0.104 19.680 1.00 98.62 301 ILE A N 1
ATOM 2328 C CA . ILE A 1 301 ? -3.482 0.316 20.517 1.00 98.62 301 ILE A CA 1
ATOM 2329 C C . ILE A 1 301 ? -2.523 1.173 19.687 1.00 98.62 301 ILE A C 1
ATOM 2331 O O . ILE A 1 301 ? -1.927 0.690 18.725 1.00 98.62 301 ILE A O 1
ATOM 2335 N N . HIS A 1 302 ? -2.323 2.417 20.114 1.00 97.88 302 HIS A N 1
ATOM 2336 C CA . HIS A 1 302 ? -1.558 3.434 19.396 1.00 97.88 302 HIS A CA 1
ATOM 2337 C C . HIS A 1 302 ? -0.331 3.895 20.208 1.00 97.88 302 HIS A C 1
ATOM 2339 O O . HIS A 1 302 ? -0.358 3.857 21.443 1.00 97.88 302 HIS A O 1
ATOM 2345 N N . HIS A 1 303 ? 0.741 4.304 19.516 1.00 94.69 303 HIS A N 1
ATOM 2346 C CA . HIS A 1 303 ? 1.997 4.846 20.082 1.00 94.69 303 HIS A CA 1
ATOM 2347 C C . HIS A 1 303 ? 2.609 4.057 21.253 1.00 94.69 303 HIS A C 1
ATOM 2349 O O . HIS A 1 303 ? 3.169 4.639 22.179 1.00 94.69 303 HIS A O 1
ATOM 2355 N N . PHE A 1 304 ? 2.477 2.726 21.290 1.00 97.00 304 PHE A N 1
ATOM 2356 C CA . PHE A 1 304 ? 3.090 1.938 22.365 1.00 97.00 304 PHE A CA 1
ATOM 2357 C C . PHE A 1 304 ? 4.589 1.714 22.096 1.00 97.00 304 PHE A C 1
ATOM 2359 O O . PHE A 1 304 ? 5.035 0.589 21.877 1.00 97.00 304 PHE A O 1
ATOM 2366 N N . ASP A 1 305 ? 5.364 2.796 22.123 1.00 96.44 305 ASP A N 1
ATOM 2367 C CA . ASP A 1 305 ? 6.745 2.820 21.628 1.00 96.44 305 ASP A CA 1
ATOM 2368 C C . ASP A 1 305 ? 7.711 1.981 22.473 1.00 96.44 305 ASP A C 1
ATOM 2370 O O . ASP A 1 305 ? 8.650 1.389 21.942 1.00 96.44 305 ASP A O 1
ATOM 2374 N N . ASP A 1 306 ? 7.446 1.833 23.776 1.00 97.19 306 ASP A N 1
ATOM 2375 C CA . ASP A 1 306 ? 8.182 0.895 24.636 1.00 97.19 306 ASP A CA 1
ATOM 2376 C C . ASP A 1 306 ? 8.052 -0.547 24.116 1.00 97.19 306 ASP A C 1
ATOM 2378 O O . ASP A 1 306 ? 9.015 -1.321 24.130 1.00 97.19 306 ASP A O 1
ATOM 2382 N N . PHE A 1 307 ? 6.858 -0.919 23.636 1.00 98.25 307 PHE A N 1
ATOM 2383 C CA . PHE A 1 307 ? 6.620 -2.230 23.043 1.00 98.25 307 PHE A CA 1
ATOM 2384 C C . PHE A 1 307 ? 7.310 -2.370 21.694 1.00 98.25 307 PHE A C 1
ATOM 2386 O O . PHE A 1 307 ? 7.965 -3.384 21.474 1.00 98.25 307 PHE A O 1
ATOM 2393 N N . THR A 1 308 ? 7.221 -1.373 20.815 1.00 97.38 308 THR A N 1
ATOM 2394 C CA . THR A 1 308 ? 7.861 -1.461 19.494 1.00 97.38 308 THR A CA 1
ATOM 2395 C C . THR A 1 308 ? 9.388 -1.458 19.597 1.00 97.38 308 THR A C 1
ATOM 2397 O O . THR A 1 308 ? 10.066 -2.213 18.900 1.00 97.38 308 THR A O 1
ATOM 2400 N N . SER A 1 309 ? 9.943 -0.692 20.535 1.00 98.31 309 SER A N 1
ATOM 2401 C CA . SER A 1 309 ? 11.386 -0.600 20.781 1.00 98.31 309 SER A CA 1
ATOM 2402 C C . SER A 1 309 ? 11.951 -1.818 21.511 1.00 98.31 309 SER A C 1
ATOM 2404 O O . SER A 1 309 ? 13.100 -2.192 21.280 1.00 98.31 309 SER A O 1
ATOM 2406 N N . ASN A 1 310 ? 11.169 -2.455 22.390 1.00 98.19 310 ASN A N 1
ATOM 2407 C CA . ASN A 1 310 ? 11.584 -3.660 23.109 1.00 98.19 310 ASN A CA 1
ATOM 2408 C C . ASN A 1 310 ? 10.406 -4.629 23.340 1.00 98.19 310 ASN A C 1
ATOM 2410 O O . ASN A 1 310 ? 9.876 -4.716 24.460 1.00 98.19 310 ASN A O 1
ATOM 2414 N N . PRO A 1 311 ? 10.014 -5.411 22.311 1.00 98.06 311 PRO A N 1
ATOM 2415 C CA . PRO A 1 311 ? 8.917 -6.368 22.427 1.00 98.06 311 PRO A CA 1
ATOM 2416 C C . PRO A 1 311 ? 9.153 -7.393 23.536 1.00 98.06 311 PRO A C 1
ATOM 2418 O O . PRO A 1 311 ? 8.233 -7.712 24.287 1.00 98.06 311 PRO A O 1
ATOM 2421 N N . ALA A 1 312 ? 10.392 -7.867 23.699 1.00 96.88 312 ALA A N 1
ATOM 2422 C CA . ALA A 1 312 ? 10.740 -8.878 24.696 1.00 96.88 312 ALA A CA 1
ATOM 2423 C C . ALA A 1 312 ? 10.401 -8.432 26.130 1.00 96.88 312 ALA A C 1
ATOM 2425 O O . ALA A 1 312 ? 9.884 -9.228 26.912 1.00 96.88 312 ALA A O 1
ATOM 2426 N N . ALA A 1 313 ? 10.630 -7.158 26.465 1.00 97.44 313 ALA A N 1
ATOM 2427 C CA . ALA A 1 313 ? 10.313 -6.616 27.787 1.00 97.44 313 ALA A CA 1
ATOM 2428 C C . ALA A 1 313 ? 8.822 -6.277 27.971 1.00 97.44 313 ALA A C 1
ATOM 2430 O O . ALA A 1 313 ? 8.306 -6.344 29.086 1.00 97.44 313 ALA A O 1
ATOM 2431 N N . ASN A 1 314 ? 8.119 -5.917 26.894 1.00 98.25 314 ASN A N 1
ATOM 2432 C CA . ASN A 1 314 ? 6.791 -5.297 26.975 1.00 98.25 314 ASN A CA 1
ATOM 2433 C C . ASN A 1 314 ? 5.630 -6.183 26.498 1.00 98.25 314 ASN A C 1
ATOM 2435 O O . ASN A 1 314 ? 4.469 -5.818 26.687 1.00 98.25 314 ASN A O 1
ATOM 2439 N N . THR A 1 315 ? 5.901 -7.366 25.940 1.00 98.38 315 THR A N 1
ATOM 2440 C CA . THR A 1 315 ? 4.863 -8.287 25.438 1.00 98.38 315 THR A CA 1
ATOM 2441 C C . THR A 1 315 ? 3.850 -8.685 26.522 1.00 98.38 315 THR A C 1
ATOM 2443 O O . THR A 1 315 ? 2.649 -8.719 26.265 1.00 98.38 315 THR A O 1
ATOM 2446 N N . ASN A 1 316 ? 4.284 -8.892 27.770 1.00 98.00 316 ASN A N 1
ATOM 2447 C CA . ASN A 1 316 ? 3.358 -9.205 28.868 1.00 98.00 316 ASN A CA 1
ATOM 2448 C C . ASN A 1 316 ? 2.398 -8.046 29.181 1.00 98.00 316 ASN A C 1
ATOM 2450 O O . ASN A 1 316 ? 1.215 -8.283 29.438 1.00 98.00 316 ASN A O 1
ATOM 2454 N N . LYS A 1 317 ? 2.881 -6.798 29.110 1.00 98.50 317 LYS A N 1
ATOM 2455 C CA . LYS A 1 317 ? 2.047 -5.597 29.254 1.00 98.50 317 LYS A CA 1
ATOM 2456 C C . LYS A 1 317 ? 1.066 -5.477 28.086 1.00 98.50 317 LYS A C 1
ATOM 2458 O O . LYS A 1 317 ? -0.110 -5.212 28.320 1.00 98.50 317 LYS A O 1
ATOM 2463 N N . PHE A 1 318 ? 1.514 -5.748 26.857 1.00 98.75 318 PHE A N 1
ATOM 2464 C CA . PHE A 1 318 ? 0.659 -5.791 25.665 1.00 98.75 318 PHE A CA 1
ATOM 2465 C C . PHE A 1 318 ? -0.492 -6.801 25.813 1.00 98.75 318 PHE A C 1
ATOM 2467 O O . PHE A 1 318 ? -1.656 -6.435 25.648 1.00 98.75 318 PHE A O 1
ATOM 2474 N N . TYR A 1 319 ? -0.201 -8.037 26.234 1.00 98.75 319 TYR A N 1
ATOM 2475 C CA . TYR A 1 319 ? -1.231 -9.049 26.502 1.00 98.75 319 TYR A CA 1
ATOM 2476 C C . TYR A 1 319 ? -2.185 -8.640 27.630 1.00 98.75 319 TYR A C 1
ATOM 2478 O O . TYR A 1 319 ? -3.398 -8.795 27.502 1.00 98.75 319 TYR A O 1
ATOM 2486 N N . ALA A 1 320 ? -1.668 -8.096 28.736 1.00 98.69 320 ALA A N 1
ATOM 2487 C CA . ALA A 1 320 ? -2.496 -7.666 29.863 1.00 98.69 320 ALA A CA 1
ATOM 2488 C C . ALA A 1 320 ? -3.471 -6.535 29.490 1.00 98.69 320 ALA A C 1
ATOM 2490 O O . ALA A 1 320 ? -4.614 -6.530 29.956 1.00 98.69 320 ALA A O 1
ATOM 2491 N N . ILE A 1 321 ? -3.046 -5.607 28.628 1.00 98.81 321 ILE A N 1
ATOM 2492 C CA . ILE A 1 321 ? -3.905 -4.557 28.068 1.00 98.81 321 ILE A CA 1
ATOM 2493 C C . ILE A 1 321 ? -4.995 -5.188 27.189 1.00 98.81 321 ILE A C 1
ATOM 2495 O O . ILE A 1 321 ? -6.180 -4.946 27.428 1.00 98.81 321 ILE A O 1
ATOM 2499 N N . TRP A 1 322 ? -4.629 -6.061 26.242 1.00 98.81 322 TRP A N 1
ATOM 2500 C CA . TRP A 1 322 ? -5.600 -6.706 25.350 1.00 98.81 322 TRP A CA 1
ATOM 2501 C C . TRP A 1 322 ? -6.628 -7.569 26.079 1.00 98.81 322 TRP A C 1
ATOM 2503 O O . TRP A 1 322 ? -7.808 -7.500 25.740 1.00 98.81 322 TRP A O 1
ATOM 2513 N N . ARG A 1 323 ? -6.238 -8.317 27.121 1.00 98.75 323 ARG A N 1
ATOM 2514 C CA . ARG A 1 323 ? -7.194 -9.084 27.943 1.00 98.75 323 ARG A CA 1
ATOM 2515 C C . ARG A 1 323 ? -8.266 -8.190 28.567 1.00 98.75 323 ARG A C 1
ATOM 2517 O O . ARG A 1 323 ? -9.442 -8.546 28.559 1.00 98.75 323 ARG A O 1
ATOM 2524 N N . GLN A 1 324 ? -7.879 -7.022 29.079 1.00 98.75 324 GLN A N 1
ATOM 2525 C CA . GLN A 1 324 ? -8.813 -6.076 29.697 1.00 98.75 324 GLN A CA 1
ATOM 2526 C C . GLN A 1 324 ? -9.721 -5.399 28.660 1.00 98.75 324 GLN A C 1
ATOM 2528 O O . GLN A 1 324 ? -10.923 -5.281 28.899 1.00 98.75 324 GLN A O 1
ATOM 2533 N N . ILE A 1 325 ? -9.179 -5.004 27.501 1.00 98.88 325 ILE A N 1
ATOM 2534 C CA . ILE A 1 325 ? -9.969 -4.457 26.384 1.00 98.88 325 ILE A CA 1
ATOM 2535 C C . ILE A 1 325 ? -10.983 -5.502 25.897 1.00 98.88 325 ILE A C 1
ATOM 2537 O O . ILE A 1 325 ? -12.181 -5.225 25.845 1.00 98.88 325 ILE A O 1
ATOM 2541 N N . ALA A 1 326 ? -10.528 -6.723 25.606 1.00 98.81 326 ALA A N 1
ATOM 2542 C CA . ALA A 1 326 ? -11.373 -7.809 25.121 1.00 98.81 326 ALA A CA 1
ATOM 2543 C C . ALA A 1 326 ? -12.507 -8.132 26.106 1.00 98.81 326 ALA A C 1
ATOM 2545 O O . ALA A 1 326 ? -13.663 -8.229 25.695 1.00 98.81 326 ALA A O 1
ATOM 2546 N N . ALA A 1 327 ? -12.207 -8.215 27.405 1.00 98.62 327 ALA A N 1
ATOM 2547 C CA . ALA A 1 327 ? -13.219 -8.442 28.433 1.00 98.62 327 ALA A CA 1
ATOM 2548 C C . ALA A 1 327 ? -14.253 -7.302 28.509 1.00 98.62 327 ALA A C 1
ATOM 2550 O O . ALA A 1 327 ? -15.447 -7.576 28.628 1.00 98.62 327 ALA A O 1
ATOM 2551 N N . ARG A 1 328 ? -13.828 -6.030 28.404 1.00 98.44 328 ARG A N 1
ATOM 2552 C CA . ARG A 1 328 ? -14.737 -4.868 28.457 1.00 98.44 328 ARG A CA 1
ATOM 2553 C C . ARG A 1 328 ? -15.751 -4.870 27.313 1.00 98.44 328 ARG A C 1
ATOM 2555 O O . ARG A 1 328 ? -16.919 -4.572 27.550 1.00 98.44 328 ARG A O 1
ATOM 2562 N N . TYR A 1 329 ? -15.310 -5.209 26.101 1.00 98.62 329 TYR A N 1
ATOM 2563 C CA . TYR A 1 329 ? -16.123 -5.121 24.881 1.00 98.62 329 TYR A CA 1
ATOM 2564 C C . TYR A 1 329 ? -16.670 -6.474 24.395 1.00 98.62 329 TYR A C 1
ATOM 2566 O O . TYR A 1 329 ? -17.201 -6.561 23.288 1.00 98.62 329 TYR A O 1
ATOM 2574 N N . ALA A 1 330 ? -16.594 -7.535 25.207 1.00 98.44 330 ALA A N 1
ATOM 2575 C CA . ALA A 1 330 ? -17.039 -8.876 24.819 1.00 98.44 330 ALA A CA 1
ATOM 2576 C C . ALA A 1 330 ? -18.516 -8.919 24.384 1.00 98.44 330 ALA A C 1
ATOM 2578 O O . ALA A 1 330 ? -18.844 -9.538 23.373 1.00 98.44 330 ALA A O 1
ATOM 2579 N N . SER A 1 331 ? -19.393 -8.208 25.102 1.00 97.38 331 SER A N 1
ATOM 2580 C CA . SER A 1 331 ? -20.836 -8.144 24.829 1.00 97.38 331 SER A CA 1
ATOM 2581 C C . SER A 1 331 ? -21.247 -7.069 23.817 1.00 97.38 331 SER A C 1
ATOM 2583 O O . SER A 1 331 ? -22.427 -6.974 23.481 1.00 97.38 331 SER A O 1
ATOM 2585 N N . PHE A 1 332 ? -20.308 -6.254 23.326 1.00 98.44 332 PHE A N 1
ATOM 2586 C CA . PHE A 1 332 ? -20.613 -5.235 22.321 1.00 98.44 332 PHE A CA 1
ATOM 2587 C C . PHE A 1 332 ? -20.940 -5.889 20.969 1.00 98.44 332 PHE A C 1
ATOM 2589 O O . PHE A 1 332 ? -20.455 -6.989 20.672 1.00 98.44 332 PHE A O 1
ATOM 2596 N N . PRO A 1 333 ? -21.755 -5.237 20.121 1.00 98.12 333 PRO A N 1
ATOM 2597 C CA . PRO A 1 333 ? -22.184 -5.813 18.850 1.00 98.12 333 PRO A CA 1
ATOM 2598 C C . PRO A 1 333 ? -20.999 -5.984 17.883 1.00 98.12 333 PRO A C 1
ATOM 2600 O O . PRO A 1 333 ? -19.911 -5.453 18.115 1.00 98.12 333 PRO A O 1
ATOM 2603 N N . LYS A 1 334 ? -21.176 -6.766 16.812 1.00 97.12 334 LYS A N 1
ATOM 2604 C CA . LYS A 1 334 ? -20.096 -7.147 15.872 1.00 97.12 334 LYS A CA 1
ATOM 2605 C C . LYS A 1 334 ? -19.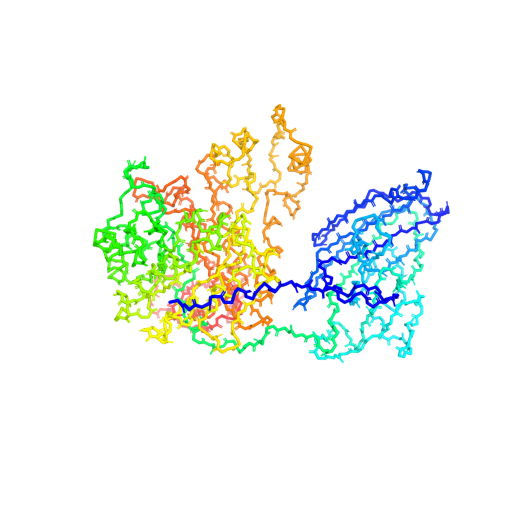481 -5.968 15.105 1.00 97.12 334 LYS A C 1
ATOM 2607 O O . LYS A 1 334 ? -18.398 -6.099 14.554 1.00 97.12 334 LYS A O 1
ATOM 2612 N N . GLU A 1 335 ? -20.171 -4.833 15.091 1.00 98.00 335 GLU A N 1
ATOM 2613 C CA . GLU A 1 335 ? -19.728 -3.541 14.568 1.00 98.00 335 GLU A CA 1
ATOM 2614 C C . GLU A 1 335 ? -18.553 -2.952 15.369 1.00 98.00 335 GLU A C 1
ATOM 2616 O O . GLU A 1 335 ? -17.864 -2.063 14.875 1.00 98.00 335 GLU A O 1
ATOM 2621 N N . VAL A 1 336 ? -18.292 -3.449 16.584 1.00 98.81 336 VAL A N 1
ATOM 2622 C CA . VAL A 1 336 ? -17.058 -3.157 17.324 1.00 98.81 336 VAL A CA 1
ATOM 2623 C C . VAL A 1 336 ? -15.999 -4.190 16.968 1.00 98.81 336 VAL A C 1
ATOM 2625 O O . VAL A 1 336 ? -16.216 -5.389 17.165 1.00 98.81 336 VAL A O 1
ATOM 2628 N N . VAL A 1 337 ? -14.850 -3.728 16.484 1.00 98.94 337 VAL A N 1
ATOM 2629 C CA . VAL A 1 337 ? -13.695 -4.555 16.105 1.00 98.94 337 VAL A CA 1
ATOM 2630 C C . VAL A 1 337 ? -12.438 -4.081 16.828 1.00 98.94 337 VAL A C 1
ATOM 2632 O O . VAL A 1 337 ? -12.389 -2.972 17.363 1.00 98.94 337 VAL A O 1
ATOM 2635 N N . PHE A 1 338 ? -11.417 -4.931 16.853 1.00 98.94 338 PHE A N 1
ATOM 2636 C CA . PHE A 1 338 ? -10.135 -4.633 17.492 1.00 98.94 338 PHE A CA 1
ATOM 2637 C C . PHE A 1 338 ? -9.046 -4.515 16.445 1.00 98.94 338 PHE A C 1
ATOM 2639 O O . PHE A 1 338 ? -9.009 -5.350 15.559 1.00 98.94 338 PHE A O 1
ATOM 2646 N N . GLU A 1 339 ? -8.144 -3.552 16.572 1.00 98.88 339 GLU A N 1
ATOM 2647 C CA . GLU A 1 339 ? -6.910 -3.462 15.794 1.00 98.88 339 GLU A CA 1
ATOM 2648 C C . GLU A 1 339 ? -5.713 -3.572 16.735 1.00 98.88 339 GLU A C 1
ATOM 2650 O O . GLU A 1 339 ? -5.548 -2.747 17.633 1.00 98.88 339 GLU A O 1
ATOM 2655 N N . LEU A 1 340 ? -4.900 -4.616 16.559 1.00 98.81 340 LEU A N 1
ATOM 2656 C CA . LEU A 1 340 ? -3.942 -5.052 17.575 1.00 98.81 340 LEU A CA 1
ATOM 2657 C C . LEU A 1 340 ? -2.884 -4.001 17.918 1.00 98.81 340 LEU A C 1
ATOM 2659 O O . LEU A 1 340 ? -2.516 -3.875 19.088 1.00 98.81 340 LEU A O 1
ATOM 2663 N N . LEU A 1 341 ? -2.376 -3.291 16.912 1.00 98.56 341 LEU A N 1
ATOM 2664 C CA . LEU A 1 341 ? -1.326 -2.290 17.055 1.00 98.56 341 LEU A CA 1
ATOM 2665 C C . LEU A 1 341 ? -1.316 -1.370 15.828 1.00 98.56 341 LEU A C 1
ATOM 2667 O O . LEU A 1 341 ? -1.435 -1.870 14.715 1.00 98.56 341 LEU A O 1
ATOM 2671 N N . ASN A 1 342 ? -1.153 -0.063 16.053 1.00 98.19 342 ASN A N 1
ATOM 2672 C CA . ASN A 1 342 ? -1.109 0.955 15.005 1.00 98.19 342 ASN A CA 1
ATOM 2673 C C . ASN A 1 342 ? 0.070 0.797 14.051 1.00 98.19 342 ASN A C 1
ATOM 2675 O O . ASN A 1 342 ? -0.122 0.390 12.930 1.00 98.19 342 ASN A O 1
ATOM 2679 N N . GLU A 1 343 ? 1.282 1.139 14.474 1.00 96.06 343 GLU A N 1
ATOM 2680 C CA . GLU A 1 343 ? 2.433 1.243 13.578 1.00 96.06 343 GLU A CA 1
ATOM 2681 C C . GLU A 1 343 ? 3.627 0.562 14.233 1.00 96.06 343 GLU A C 1
ATOM 2683 O O . GLU A 1 343 ? 4.430 1.196 14.923 1.00 96.06 343 GLU A O 1
ATOM 2688 N N . PRO A 1 344 ? 3.735 -0.766 14.091 1.00 96.94 344 PRO A N 1
ATOM 2689 C CA . PRO A 1 344 ? 4.882 -1.466 14.621 1.00 96.94 344 PRO A CA 1
ATOM 2690 C C . PRO A 1 344 ? 6.149 -1.021 13.881 1.00 96.94 344 PRO A C 1
ATOM 2692 O O . PRO A 1 344 ? 6.185 -0.943 12.652 1.00 96.94 344 PRO A O 1
ATOM 2695 N N . MET A 1 345 ? 7.201 -0.730 14.638 1.00 96.12 345 MET A N 1
ATOM 2696 C CA . MET A 1 345 ? 8.474 -0.219 14.131 1.00 96.12 345 MET A CA 1
ATOM 2697 C C . MET A 1 345 ? 9.632 -0.682 15.024 1.00 96.12 345 MET A C 1
ATOM 2699 O O . MET A 1 345 ? 9.428 -1.436 15.978 1.00 96.12 345 MET A O 1
ATOM 2703 N N . ALA A 1 346 ? 10.849 -0.220 14.735 1.00 96.69 346 ALA A N 1
ATOM 2704 C CA . ALA A 1 346 ? 12.047 -0.532 15.514 1.00 96.69 346 ALA A CA 1
ATOM 2705 C C . ALA A 1 346 ? 12.262 -2.054 15.681 1.00 96.69 346 ALA A C 1
ATOM 2707 O O . ALA A 1 346 ? 12.420 -2.762 14.688 1.00 96.69 346 ALA A O 1
ATOM 2708 N N . ALA A 1 347 ? 12.292 -2.568 16.914 1.00 98.06 347 ALA A N 1
ATOM 2709 C CA . ALA A 1 347 ? 12.556 -3.980 17.192 1.00 98.06 347 ALA A CA 1
ATOM 2710 C C . ALA A 1 347 ? 11.330 -4.889 16.976 1.00 98.06 347 ALA A C 1
ATOM 2712 O O . ALA A 1 347 ? 11.480 -6.109 16.877 1.00 98.06 347 ALA A O 1
ATOM 2713 N N . ALA A 1 348 ? 10.124 -4.323 16.866 1.00 97.81 348 ALA A N 1
ATOM 2714 C CA . ALA A 1 348 ? 8.900 -5.039 16.515 1.00 97.81 348 ALA A CA 1
ATOM 2715 C C . ALA A 1 348 ? 8.824 -5.306 15.006 1.00 97.81 348 ALA A C 1
ATOM 2717 O O . ALA A 1 348 ? 7.918 -4.831 14.324 1.00 97.81 348 ALA A O 1
ATOM 2718 N N . THR A 1 349 ? 9.786 -6.057 14.473 1.00 98.50 349 THR A N 1
ATOM 2719 C CA . THR A 1 349 ? 9.777 -6.503 13.073 1.00 98.50 349 THR A CA 1
ATOM 2720 C C . THR A 1 349 ? 8.637 -7.496 12.821 1.00 98.50 349 THR A C 1
ATOM 2722 O O . THR A 1 349 ? 8.162 -8.156 13.748 1.00 98.50 349 THR A O 1
ATOM 2725 N N . THR A 1 350 ? 8.199 -7.650 11.567 1.00 97.88 350 THR A N 1
ATOM 2726 C CA . THR A 1 350 ? 7.089 -8.557 11.217 1.00 97.88 350 THR A CA 1
ATOM 2727 C C . THR A 1 350 ? 7.324 -9.994 11.724 1.00 97.88 350 THR A C 1
ATOM 2729 O O . THR A 1 350 ? 6.425 -10.551 12.357 1.00 97.88 350 THR A O 1
ATOM 2732 N N . PRO A 1 351 ? 8.532 -10.589 11.591 1.00 96.81 351 PRO A N 1
ATOM 2733 C CA . PRO A 1 351 ? 8.822 -11.903 12.171 1.00 96.81 351 PRO A CA 1
ATOM 2734 C C . PRO A 1 351 ? 8.720 -11.967 13.702 1.00 96.81 351 PRO A C 1
ATOM 2736 O O . PRO A 1 351 ? 8.311 -12.999 14.230 1.00 96.81 351 PRO A O 1
ATOM 2739 N N . VAL A 1 352 ? 9.063 -10.887 14.416 1.00 98.25 352 VAL A N 1
ATOM 2740 C CA . VAL A 1 352 ? 8.918 -10.800 15.881 1.00 98.25 352 VAL A CA 1
ATOM 2741 C C . VAL A 1 352 ? 7.443 -10.708 16.277 1.00 98.25 352 VAL A C 1
ATOM 2743 O O . VAL A 1 352 ? 7.028 -11.316 17.263 1.00 98.25 352 VAL A O 1
ATOM 2746 N N . LEU A 1 353 ? 6.637 -9.989 15.496 1.00 98.44 353 LEU A N 1
ATOM 2747 C CA . LEU A 1 353 ? 5.212 -9.797 15.761 1.00 98.44 353 LEU A CA 1
ATOM 2748 C C . LEU A 1 353 ? 4.362 -11.023 15.452 1.00 98.44 353 LEU A C 1
ATOM 2750 O O . LEU A 1 353 ? 3.410 -11.268 16.182 1.00 98.44 353 LEU A O 1
ATOM 2754 N N . ASN A 1 354 ? 4.694 -11.808 14.425 1.00 98.00 354 ASN A N 1
ATOM 2755 C CA . ASN A 1 354 ? 3.924 -12.993 14.027 1.00 98.00 354 ASN A CA 1
ATOM 2756 C C . ASN A 1 354 ? 3.532 -13.907 15.221 1.00 98.00 354 ASN A C 1
ATOM 2758 O O . ASN A 1 354 ? 2.335 -14.150 15.412 1.00 98.00 354 ASN A O 1
ATOM 2762 N N . PRO A 1 355 ? 4.466 -14.381 16.079 1.00 97.88 355 PRO A N 1
ATOM 2763 C CA . PRO A 1 355 ? 4.102 -15.186 17.249 1.00 97.88 355 PRO A CA 1
ATOM 2764 C C . PRO A 1 355 ? 3.370 -14.387 18.340 1.00 97.88 355 PRO A C 1
ATOM 2766 O O . PRO A 1 355 ? 2.506 -14.941 19.020 1.00 97.88 355 PRO A O 1
ATOM 2769 N N . ILE A 1 356 ? 3.664 -13.092 18.498 1.00 98.69 356 ILE A N 1
ATOM 2770 C CA . ILE A 1 356 ? 2.987 -12.227 19.479 1.00 98.69 356 ILE A CA 1
ATOM 2771 C C . ILE A 1 356 ? 1.516 -12.027 19.091 1.00 98.69 356 ILE A C 1
ATOM 2773 O O . ILE A 1 356 ? 0.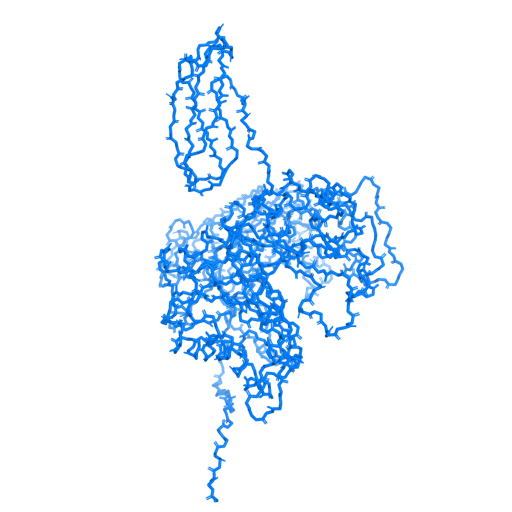624 -12.122 19.937 1.00 98.69 356 ILE A O 1
ATOM 2777 N N . TYR A 1 357 ? 1.232 -11.798 17.810 1.00 98.56 357 TYR A N 1
ATOM 2778 C CA . TYR A 1 357 ? -0.126 -11.693 17.289 1.00 98.56 357 TYR A CA 1
ATOM 2779 C C . TYR A 1 357 ? -0.880 -13.009 17.401 1.00 98.56 357 TYR A C 1
ATOM 2781 O O . TYR A 1 357 ? -2.024 -12.991 17.849 1.00 98.56 357 TYR A O 1
ATOM 2789 N N . ALA A 1 358 ? -0.253 -14.144 17.082 1.00 98.31 358 ALA A N 1
ATOM 2790 C CA . ALA A 1 358 ? -0.873 -15.456 17.259 1.00 98.31 358 ALA A CA 1
ATOM 2791 C C . ALA A 1 358 ? -1.352 -15.677 18.706 1.00 98.31 358 ALA A C 1
ATOM 2793 O O . ALA A 1 358 ? -2.502 -16.060 18.935 1.00 98.31 358 ALA A O 1
ATOM 2794 N N . GLU A 1 359 ? -0.501 -15.368 19.685 1.00 98.62 359 GLU A N 1
ATOM 2795 C CA . GLU A 1 359 ? -0.836 -15.500 21.105 1.00 98.62 359 GLU A CA 1
ATOM 2796 C C . GLU A 1 359 ? -1.871 -14.462 21.569 1.00 98.62 359 GLU A C 1
ATOM 2798 O O . GLU A 1 359 ? -2.781 -14.784 22.335 1.00 98.62 359 GLU A O 1
ATOM 2803 N N . THR A 1 360 ? -1.797 -13.230 21.062 1.00 98.75 360 THR A N 1
ATOM 2804 C CA . THR A 1 360 ? -2.794 -12.185 21.354 1.00 98.75 360 THR A CA 1
ATOM 2805 C C . THR A 1 360 ? -4.175 -12.584 20.849 1.00 98.75 360 THR A C 1
ATOM 2807 O O . THR A 1 360 ? -5.154 -12.490 21.588 1.00 98.75 360 THR A O 1
ATOM 2810 N N . ILE A 1 361 ? -4.256 -13.082 19.611 1.00 98.69 361 ILE A N 1
ATOM 2811 C CA . ILE A 1 361 ? -5.491 -13.599 19.017 1.00 98.69 361 ILE A CA 1
ATOM 2812 C C . ILE A 1 361 ? -6.036 -14.734 19.885 1.00 98.69 361 ILE A C 1
ATOM 2814 O O . ILE A 1 361 ? -7.208 -14.690 20.257 1.00 98.69 361 ILE A O 1
ATOM 2818 N N . ARG A 1 362 ? -5.194 -15.702 20.279 1.00 98.44 362 ARG A N 1
ATOM 2819 C CA . ARG A 1 362 ? -5.597 -16.810 21.159 1.00 98.44 362 ARG A CA 1
ATOM 2820 C C . ARG A 1 362 ? -6.247 -16.300 22.450 1.00 98.44 362 ARG A C 1
ATOM 2822 O O . ARG A 1 362 ? -7.344 -16.744 22.776 1.00 98.44 362 ARG A O 1
ATOM 2829 N N . GLN A 1 363 ? -5.620 -15.347 23.143 1.00 98.56 363 GLN A N 1
ATOM 2830 C CA . GLN A 1 363 ? -6.155 -14.786 24.392 1.00 98.56 363 GLN A CA 1
ATOM 2831 C C . GLN A 1 363 ? -7.441 -13.974 24.179 1.00 98.56 363 GLN A C 1
ATOM 2833 O O . GLN A 1 363 ? -8.363 -14.054 24.988 1.00 98.56 363 GLN A O 1
ATOM 2838 N N . ILE A 1 364 ? -7.553 -13.217 23.082 1.00 98.75 364 ILE A N 1
ATOM 2839 C CA . ILE A 1 364 ? -8.793 -12.498 22.752 1.00 98.75 364 ILE A CA 1
ATOM 2840 C C . ILE A 1 364 ? -9.935 -13.496 22.517 1.00 98.75 364 ILE A C 1
ATOM 2842 O O . ILE A 1 364 ? -11.038 -13.298 23.031 1.00 98.75 364 ILE A O 1
ATOM 2846 N N . ARG A 1 365 ? -9.683 -14.593 21.792 1.00 98.31 365 ARG A N 1
ATOM 2847 C CA . ARG A 1 365 ? -10.692 -15.614 21.461 1.00 98.31 365 ARG A CA 1
ATOM 2848 C C . ARG A 1 365 ? -11.292 -16.304 22.693 1.00 98.31 365 ARG A C 1
ATOM 2850 O O . ARG A 1 365 ? -12.431 -16.750 22.597 1.00 98.31 365 ARG A O 1
ATOM 2857 N N . GLU A 1 366 ? -10.608 -16.312 23.843 1.00 97.81 366 GLU A N 1
ATOM 2858 C CA . GLU A 1 366 ? -11.139 -16.844 25.115 1.00 97.81 366 GLU A CA 1
ATOM 2859 C C . GLU A 1 366 ? -12.422 -16.121 25.572 1.00 97.81 366 GLU A C 1
ATOM 2861 O O . GLU A 1 366 ? -13.300 -16.736 26.171 1.00 97.81 366 GLU A O 1
ATOM 2866 N N . THR A 1 367 ? -12.562 -14.828 25.261 1.00 98.25 367 THR A N 1
ATOM 2867 C CA . THR A 1 367 ? -13.748 -14.016 25.616 1.00 98.25 367 THR A CA 1
ATOM 2868 C C . THR A 1 367 ? -14.525 -13.518 24.398 1.00 98.25 367 THR A C 1
ATOM 2870 O O . THR A 1 367 ? -15.696 -13.161 24.505 1.00 98.25 367 THR A O 1
ATOM 2873 N N . ASN A 1 368 ? -13.880 -13.487 23.231 1.00 98.56 368 ASN A N 1
ATOM 2874 C CA . ASN A 1 368 ? -14.380 -12.900 21.994 1.00 98.56 368 ASN A CA 1
ATOM 2875 C C . ASN A 1 368 ? -14.212 -13.886 20.817 1.00 98.56 368 ASN A C 1
ATOM 2877 O O . ASN A 1 368 ? -13.431 -13.624 19.891 1.00 98.56 368 ASN A O 1
ATOM 2881 N N . PRO A 1 369 ? -14.940 -15.021 20.808 1.00 97.38 369 PRO A N 1
ATOM 2882 C CA . PRO A 1 369 ? -14.741 -16.079 19.814 1.00 97.38 369 PRO A CA 1
ATOM 2883 C C . PRO A 1 369 ? -15.011 -15.618 18.372 1.00 97.38 369 PRO A C 1
ATOM 2885 O O . PRO A 1 369 ? -14.353 -16.085 17.451 1.00 97.38 369 PRO A O 1
ATOM 2888 N N . ASN A 1 370 ? -15.923 -14.654 18.175 1.00 97.19 370 ASN A N 1
ATOM 2889 C CA . ASN A 1 370 ? -16.370 -14.198 16.849 1.00 97.19 370 ASN A CA 1
ATOM 2890 C C . ASN A 1 370 ? -16.007 -12.737 16.521 1.00 97.19 370 ASN A C 1
ATOM 2892 O O . ASN A 1 370 ? -16.450 -12.204 15.505 1.00 97.19 370 ASN A O 1
ATOM 2896 N N . ARG A 1 371 ? -15.229 -12.057 17.371 1.00 98.44 371 ARG A N 1
ATOM 2897 C CA . ARG A 1 371 ? -14.833 -10.654 17.156 1.00 98.44 371 ARG A CA 1
ATOM 2898 C C . ARG A 1 371 ? -13.824 -10.557 16.017 1.00 98.44 371 ARG A C 1
ATOM 2900 O O . ARG A 1 371 ? -12.784 -11.204 16.083 1.00 98.44 371 ARG A O 1
ATOM 2907 N N . THR A 1 372 ? -14.071 -9.741 15.002 1.00 98.81 372 THR A N 1
ATOM 2908 C CA . THR A 1 372 ? -13.054 -9.516 13.965 1.00 98.81 372 THR A CA 1
ATOM 2909 C C . THR A 1 372 ? -11.868 -8.740 14.532 1.00 98.81 372 THR A C 1
ATOM 2911 O O . THR A 1 372 ? -12.050 -7.795 15.304 1.00 98.81 372 THR A O 1
ATOM 2914 N N . ILE A 1 373 ? -10.662 -9.165 14.156 1.00 98.88 373 ILE A N 1
ATOM 2915 C CA . ILE A 1 373 ? -9.397 -8.556 14.575 1.00 98.88 373 ILE A CA 1
ATOM 2916 C C . ILE A 1 373 ? -8.687 -7.985 13.344 1.00 98.88 373 ILE A C 1
ATOM 2918 O O . ILE A 1 373 ? -8.579 -8.649 12.320 1.00 98.88 373 ILE A O 1
ATOM 2922 N N . PHE A 1 374 ? -8.191 -6.766 13.458 1.00 98.88 374 PHE A N 1
ATOM 2923 C CA . PHE A 1 374 ? -7.316 -6.098 12.517 1.00 98.88 374 PHE A CA 1
ATOM 2924 C C . PHE A 1 374 ? -5.882 -6.179 13.038 1.00 98.88 374 PHE A C 1
ATOM 2926 O O . PHE A 1 374 ? -5.645 -6.064 14.241 1.00 98.88 374 PHE A O 1
ATOM 2933 N N . LEU A 1 375 ? -4.918 -6.396 12.154 1.00 98.69 375 LEU A N 1
ATOM 2934 C CA . LEU A 1 375 ? -3.490 -6.342 12.478 1.00 98.69 375 LEU A CA 1
ATOM 2935 C C . LEU A 1 375 ? -2.694 -6.030 11.216 1.00 98.69 375 LEU A C 1
ATOM 2937 O O . LEU A 1 375 ? -3.105 -6.420 10.125 1.00 98.69 375 LEU A O 1
ATOM 2941 N N . GLY A 1 376 ? -1.578 -5.333 11.365 1.00 98.19 376 GLY A N 1
ATOM 2942 C CA . GLY A 1 376 ? -0.712 -4.963 10.254 1.00 98.19 376 GLY A CA 1
ATOM 2943 C C . GLY A 1 376 ? 0.707 -5.485 10.442 1.00 98.19 376 GLY A C 1
ATOM 2944 O O . GLY A 1 376 ? 1.057 -5.978 11.518 1.00 98.19 376 GLY A O 1
ATOM 2945 N N . PRO A 1 377 ? 1.523 -5.456 9.382 1.00 98.38 377 PRO A N 1
ATOM 2946 C CA . PRO A 1 377 ? 2.928 -5.810 9.478 1.00 98.38 377 PRO A CA 1
ATOM 2947 C C . PRO A 1 377 ? 3.757 -4.682 10.126 1.00 98.38 377 PRO A C 1
ATOM 2949 O O . PRO A 1 377 ? 3.241 -3.640 10.516 1.00 98.38 377 PRO A O 1
ATOM 2952 N N . SER A 1 378 ? 5.070 -4.880 10.254 1.00 98.12 378 SER A N 1
ATOM 2953 C CA . SER A 1 378 ? 5.977 -3.837 10.750 1.00 98.12 378 SER A CA 1
ATOM 2954 C C . SER A 1 378 ? 6.224 -2.725 9.718 1.00 98.12 378 SER A C 1
ATOM 2956 O O . SER A 1 378 ? 5.582 -2.663 8.670 1.00 98.12 378 SER A O 1
ATOM 2958 N N . GLN A 1 379 ? 7.176 -1.843 10.027 1.00 97.50 379 GLN A N 1
ATOM 2959 C CA . GLN 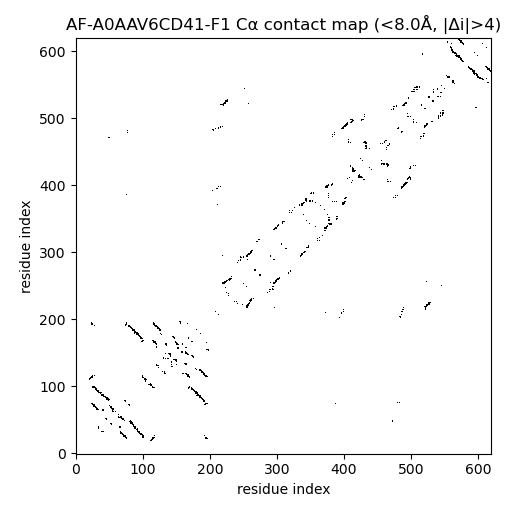A 1 379 ? 7.507 -0.640 9.268 1.00 97.50 379 GLN A CA 1
ATOM 2960 C C . GLN A 1 379 ? 6.286 0.265 9.079 1.00 97.50 379 GLN A C 1
ATOM 2962 O O . GLN A 1 379 ? 5.960 0.638 7.957 1.00 97.50 379 GLN A O 1
ATOM 2967 N N . TRP A 1 380 ? 5.609 0.601 10.180 1.00 98.06 380 TRP A N 1
ATOM 2968 C CA . TRP A 1 380 ? 4.416 1.455 10.163 1.00 98.06 380 TRP A CA 1
ATOM 2969 C C . TRP A 1 380 ? 3.285 0.873 9.297 1.00 98.06 380 TRP A C 1
ATOM 2971 O O . TRP A 1 380 ? 2.703 1.566 8.470 1.00 98.06 380 TRP A O 1
ATOM 2981 N N . ASN A 1 381 ? 3.002 -0.430 9.451 1.00 98.44 381 ASN A N 1
ATOM 2982 C CA . ASN A 1 381 ? 2.035 -1.162 8.624 1.00 98.44 381 ASN A CA 1
ATOM 2983 C C . ASN A 1 381 ? 2.323 -1.066 7.114 1.00 98.44 381 ASN A C 1
ATOM 2985 O O . ASN A 1 381 ? 1.401 -0.962 6.298 1.00 98.44 381 ASN A O 1
ATOM 2989 N N . SER A 1 382 ? 3.600 -1.101 6.723 1.00 98.12 382 SER A N 1
ATOM 2990 C CA . SER A 1 382 ? 3.974 -0.961 5.317 1.00 98.12 382 SER A CA 1
ATOM 2991 C C . SER A 1 382 ? 3.424 -2.111 4.479 1.00 98.12 382 SER A C 1
ATOM 2993 O O . SER A 1 382 ? 3.625 -3.288 4.786 1.00 98.12 382 SER A O 1
ATOM 2995 N N . ILE A 1 383 ? 2.830 -1.768 3.336 1.00 97.56 383 ILE A N 1
ATOM 2996 C CA . ILE A 1 383 ? 2.414 -2.742 2.323 1.00 97.56 383 ILE A CA 1
ATOM 2997 C C . ILE A 1 383 ? 3.600 -3.635 1.910 1.00 97.56 383 ILE A C 1
ATOM 2999 O O . ILE A 1 383 ? 3.431 -4.840 1.731 1.00 97.56 383 ILE A O 1
ATOM 3003 N N . ASN A 1 384 ? 4.821 -3.088 1.870 1.00 94.25 384 ASN A N 1
ATOM 3004 C CA . ASN A 1 384 ? 6.040 -3.821 1.508 1.00 94.25 384 ASN A CA 1
ATOM 3005 C C . ASN A 1 384 ? 6.391 -4.966 2.471 1.00 94.25 384 ASN A C 1
ATOM 3007 O O . ASN A 1 384 ? 7.160 -5.852 2.106 1.00 94.25 384 ASN A O 1
ATOM 3011 N N . GLU A 1 385 ? 5.830 -4.975 3.682 1.00 96.56 385 GLU A N 1
ATOM 3012 C CA . GLU A 1 385 ? 6.060 -6.020 4.681 1.00 96.56 385 GLU A CA 1
ATOM 3013 C C . GLU A 1 385 ? 4.997 -7.132 4.666 1.00 96.56 385 GLU A C 1
ATOM 3015 O O . GLU A 1 385 ? 5.166 -8.152 5.340 1.00 96.56 385 GLU A O 1
ATOM 3020 N N . LEU A 1 386 ? 3.939 -7.014 3.851 1.00 97.19 386 LEU A N 1
ATOM 3021 C CA . LEU A 1 386 ? 2.947 -8.082 3.662 1.00 97.19 386 LEU A CA 1
ATOM 3022 C C . LEU A 1 386 ? 3.557 -9.454 3.300 1.00 97.19 386 LEU A C 1
ATOM 3024 O O . LEU A 1 386 ? 3.068 -10.467 3.813 1.00 97.19 386 LEU A O 1
ATOM 3028 N N . PRO A 1 387 ? 4.639 -9.558 2.494 1.00 93.75 387 PRO A N 1
ATOM 3029 C CA . PRO A 1 387 ? 5.303 -10.837 2.254 1.00 93.75 387 PRO A CA 1
ATOM 3030 C C . PRO A 1 387 ? 5.841 -11.516 3.525 1.00 93.75 387 PRO A C 1
ATOM 3032 O O . PRO A 1 387 ? 5.975 -12.741 3.527 1.00 93.75 387 PRO A O 1
ATOM 3035 N N . ASN A 1 388 ? 6.134 -10.772 4.594 1.00 94.38 388 ASN A N 1
ATOM 3036 C CA . ASN A 1 388 ? 6.701 -11.300 5.840 1.00 94.38 388 ASN A CA 1
ATOM 3037 C C . ASN A 1 388 ? 5.638 -11.641 6.899 1.00 94.38 388 ASN A C 1
ATOM 3039 O O . ASN A 1 388 ? 5.953 -12.288 7.905 1.00 94.38 388 ASN A O 1
ATOM 3043 N N . LEU A 1 389 ? 4.386 -11.227 6.686 1.00 96.44 389 LEU A N 1
ATOM 3044 C CA . LEU A 1 389 ? 3.291 -11.457 7.622 1.00 96.44 389 LEU A CA 1
ATOM 3045 C C . LEU A 1 389 ? 2.869 -12.932 7.620 1.00 96.44 389 LEU A C 1
ATOM 3047 O O . LEU A 1 389 ? 2.633 -13.530 6.567 1.00 96.44 389 LEU A O 1
ATOM 3051 N N . LYS A 1 390 ? 2.759 -13.524 8.812 1.00 95.25 390 LYS A N 1
ATOM 3052 C CA . LYS A 1 390 ? 2.278 -14.896 9.012 1.00 95.25 390 LYS A CA 1
ATOM 3053 C C . LYS A 1 390 ? 1.194 -14.901 10.079 1.00 95.25 390 LYS A C 1
ATOM 3055 O O . LYS A 1 390 ? 1.371 -14.331 11.152 1.00 95.25 390 LYS A O 1
ATOM 3060 N N . LEU A 1 391 ? 0.086 -15.576 9.785 1.00 94.12 391 LEU A N 1
ATOM 3061 C CA . LEU A 1 391 ? -1.065 -15.687 10.679 1.00 94.12 391 LEU A CA 1
ATOM 3062 C C . LEU A 1 391 ? -1.354 -17.153 11.009 1.00 94.12 391 LEU A C 1
ATOM 3064 O O . LEU A 1 391 ? -1.049 -18.023 10.189 1.00 94.12 391 LEU A O 1
ATOM 3068 N N . PRO A 1 392 ? -1.962 -17.443 12.176 1.00 91.75 392 PRO A N 1
ATOM 3069 C CA . PRO A 1 392 ? -2.366 -18.801 12.523 1.00 91.75 392 PRO A CA 1
ATOM 3070 C C . PRO A 1 392 ? -3.290 -19.412 11.463 1.00 91.75 392 PRO A C 1
ATOM 3072 O O . PRO A 1 392 ? -4.252 -18.777 11.027 1.00 91.75 392 PRO A O 1
ATOM 3075 N N . GLU A 1 393 ? -3.048 -20.670 11.088 1.00 86.19 393 GLU A N 1
ATOM 3076 C CA . GLU A 1 393 ? -3.830 -21.364 10.051 1.00 86.19 393 GLU A CA 1
ATOM 3077 C C . GLU A 1 393 ? -5.319 -21.494 10.391 1.00 86.19 393 GLU A C 1
ATOM 3079 O O . GLU A 1 393 ? -6.168 -21.527 9.500 1.00 86.19 393 GLU A O 1
ATOM 3084 N N . THR A 1 394 ? -5.641 -21.570 11.683 1.00 86.06 394 THR A N 1
ATOM 3085 C CA . THR A 1 394 ? -7.012 -21.718 12.183 1.00 86.06 394 THR A CA 1
ATOM 3086 C C . THR A 1 394 ? -7.778 -20.400 12.240 1.00 86.06 394 THR A C 1
ATOM 3088 O O . THR A 1 394 ? -8.985 -20.410 12.464 1.00 86.06 394 THR A O 1
ATOM 3091 N N . GLU A 1 395 ? -7.106 -19.260 12.078 1.00 93.31 395 GLU A N 1
ATOM 3092 C CA . GLU A 1 395 ? -7.733 -17.950 12.212 1.00 93.31 395 GLU A CA 1
ATOM 3093 C C . GLU A 1 395 ? -8.283 -17.482 10.861 1.00 93.31 395 GLU A C 1
ATOM 3095 O O . GLU A 1 395 ? -7.524 -17.261 9.918 1.00 93.31 395 GLU A O 1
ATOM 3100 N N . ASN A 1 396 ? -9.601 -17.301 10.761 1.00 95.38 396 ASN A N 1
ATOM 3101 C CA . ASN A 1 396 ? -10.303 -16.900 9.533 1.00 95.38 396 ASN A CA 1
ATOM 3102 C C . ASN A 1 396 ? -11.067 -15.567 9.657 1.00 95.38 396 ASN A C 1
ATOM 3104 O O . ASN A 1 396 ? -11.709 -15.128 8.698 1.00 95.38 396 ASN A O 1
ATOM 3108 N N . ASN A 1 397 ? -10.995 -14.923 10.821 1.00 97.94 397 ASN A N 1
ATOM 3109 C CA . ASN A 1 397 ? -11.697 -13.700 11.180 1.00 97.94 397 ASN A CA 1
ATOM 3110 C C . ASN A 1 397 ? -10.702 -12.580 11.541 1.00 97.94 397 ASN A C 1
ATOM 3112 O O . ASN A 1 397 ? -10.839 -11.880 12.552 1.00 97.94 397 ASN A O 1
ATOM 3116 N N . VAL A 1 398 ? -9.690 -12.440 10.680 1.00 98.25 398 VAL A N 1
ATOM 3117 C CA . VAL A 1 398 ? -8.701 -11.361 10.692 1.00 98.25 398 VAL A CA 1
ATOM 3118 C C . VAL A 1 398 ? -8.770 -10.575 9.386 1.00 98.25 398 VAL A C 1
ATOM 3120 O O . VAL A 1 398 ? -8.837 -11.176 8.313 1.00 98.25 398 VAL A O 1
ATOM 3123 N N . ILE A 1 399 ? -8.722 -9.251 9.499 1.00 98.75 399 ILE A N 1
ATOM 3124 C CA . ILE A 1 399 ? -8.519 -8.306 8.396 1.00 98.75 399 ILE A CA 1
ATOM 3125 C C . ILE A 1 399 ? -7.108 -7.733 8.550 1.00 98.75 399 ILE A C 1
ATOM 3127 O O . ILE A 1 399 ? -6.696 -7.396 9.656 1.00 98.75 399 ILE A O 1
ATOM 3131 N N . VAL A 1 400 ? -6.332 -7.651 7.476 1.00 98.75 400 VAL A N 1
ATOM 3132 C CA . VAL A 1 400 ? -5.001 -7.039 7.551 1.00 98.75 400 VAL A CA 1
ATOM 3133 C C . VAL A 1 400 ? -5.124 -5.531 7.360 1.00 98.75 400 VAL A C 1
ATOM 3135 O O . VAL A 1 400 ? -5.814 -5.093 6.448 1.00 98.75 400 VAL A O 1
ATOM 3138 N N . THR A 1 401 ? -4.486 -4.738 8.218 1.00 98.81 401 THR A N 1
ATOM 3139 C CA . THR A 1 401 ? -4.421 -3.273 8.082 1.00 98.81 401 THR A CA 1
ATOM 3140 C C . THR A 1 401 ? -3.063 -2.856 7.515 1.00 98.81 401 THR A C 1
ATOM 3142 O O . THR A 1 401 ? -2.028 -3.399 7.905 1.00 98.81 401 THR A O 1
ATOM 3145 N N . VAL A 1 402 ? -3.069 -1.928 6.560 1.00 98.88 402 VAL A N 1
ATOM 3146 C CA . VAL A 1 402 ? -1.879 -1.300 5.962 1.00 98.88 402 VAL A CA 1
ATOM 3147 C C . VAL A 1 402 ? -2.042 0.216 5.954 1.00 98.88 402 VAL A C 1
ATOM 3149 O O . VAL A 1 402 ? -3.169 0.702 5.895 1.00 98.88 402 VAL A O 1
ATOM 3152 N N . HIS A 1 403 ? -0.953 0.979 5.999 1.00 98.69 403 HIS A N 1
ATOM 3153 C CA . HIS A 1 403 ? -1.002 2.441 5.860 1.00 98.69 403 HIS A CA 1
ATOM 3154 C C . HIS A 1 403 ? -0.400 2.870 4.520 1.00 98.69 403 HIS A C 1
ATOM 3156 O O . HIS A 1 403 ? 0.492 2.203 3.991 1.00 98.69 403 HIS A O 1
ATOM 3162 N N . SER A 1 404 ? -0.889 3.979 3.960 1.00 98.19 404 SER A N 1
ATOM 3163 C CA . SER A 1 404 ? -0.326 4.553 2.737 1.00 98.19 404 SER A CA 1
ATOM 3164 C C . SER A 1 404 ? -0.364 6.077 2.770 1.00 98.19 404 SER A C 1
ATOM 3166 O O . SER A 1 404 ? -1.419 6.707 2.759 1.00 98.19 404 SER A O 1
ATOM 3168 N N . TYR A 1 405 ? 0.827 6.668 2.786 1.00 98.19 405 TYR A N 1
ATOM 3169 C CA . TYR A 1 405 ? 1.045 8.116 2.757 1.00 98.19 405 TYR A CA 1
ATOM 3170 C C . TYR A 1 405 ? 1.910 8.531 1.564 1.00 98.19 405 TYR A C 1
ATOM 3172 O O . TYR A 1 405 ? 2.423 9.650 1.511 1.00 98.19 405 TYR A O 1
ATOM 3180 N N . GLU A 1 406 ? 2.116 7.637 0.603 1.00 97.19 406 GLU A N 1
ATOM 3181 C CA . GLU A 1 406 ? 2.829 7.932 -0.625 1.00 97.19 406 GLU A CA 1
ATOM 3182 C C . GLU A 1 406 ? 2.034 8.930 -1.488 1.00 97.19 406 GLU A C 1
ATOM 3184 O O . GLU A 1 406 ? 0.834 8.753 -1.665 1.00 97.19 406 GLU A O 1
ATOM 3189 N N . PRO A 1 407 ? 2.671 9.972 -2.053 1.00 97.62 407 PRO A N 1
ATOM 3190 C CA . PRO A 1 407 ? 4.070 10.339 -1.880 1.00 97.62 407 PRO A CA 1
ATOM 3191 C C . PRO A 1 407 ? 4.293 11.082 -0.560 1.00 97.62 407 PRO A C 1
ATOM 3193 O O . PRO A 1 407 ? 3.754 12.169 -0.356 1.00 97.62 407 PRO A O 1
ATOM 3196 N N . PHE A 1 408 ? 5.176 10.553 0.293 1.00 97.50 408 PHE A N 1
ATOM 3197 C CA . PHE A 1 408 ? 5.421 11.103 1.632 1.00 97.50 408 PHE A CA 1
ATOM 3198 C C . PHE A 1 408 ? 5.868 12.573 1.597 1.00 97.50 408 PHE A C 1
ATOM 3200 O O . PHE A 1 408 ? 5.415 13.395 2.388 1.00 97.50 408 PHE A O 1
ATOM 3207 N N . ASN A 1 409 ? 6.694 12.932 0.608 1.00 97.81 409 ASN A N 1
ATOM 3208 C CA . ASN A 1 409 ? 7.144 14.310 0.399 1.00 97.81 409 ASN A CA 1
ATOM 3209 C C . ASN A 1 409 ? 5.989 15.283 0.113 1.00 97.81 409 ASN A C 1
ATOM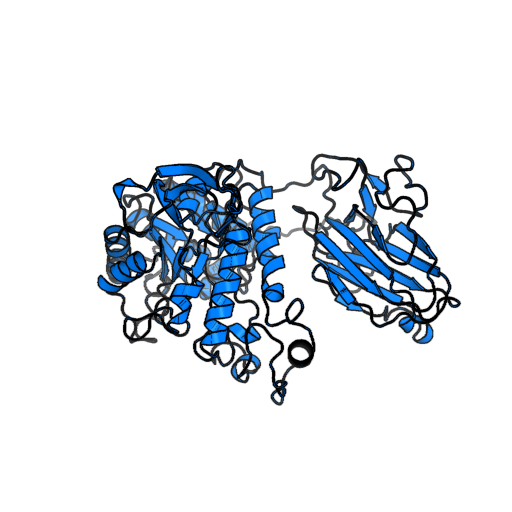 3211 O O . ASN A 1 409 ? 6.107 16.448 0.467 1.00 97.81 409 ASN A O 1
ATOM 3215 N N . PHE A 1 410 ? 4.891 14.829 -0.503 1.00 98.56 410 PHE A N 1
ATOM 3216 C CA . PHE A 1 410 ? 3.685 15.632 -0.716 1.00 98.56 410 PHE A CA 1
ATOM 3217 C C . PHE A 1 410 ? 2.785 15.629 0.524 1.00 98.56 410 PHE A C 1
ATOM 3219 O O . PHE A 1 410 ? 2.431 16.698 1.026 1.00 98.56 410 PHE A O 1
ATOM 3226 N N . THR A 1 411 ? 2.433 14.440 1.023 1.00 98.50 411 THR A N 1
ATOM 3227 C CA . THR A 1 411 ? 1.443 14.264 2.098 1.00 98.50 411 THR A CA 1
ATOM 3228 C C . THR A 1 411 ? 1.894 14.867 3.423 1.00 98.50 411 THR A C 1
ATOM 3230 O O . THR A 1 411 ? 1.049 15.277 4.210 1.00 98.50 411 THR A O 1
ATOM 3233 N N . HIS A 1 412 ? 3.204 14.971 3.653 1.00 98.50 412 HIS A N 1
ATOM 3234 C CA . HIS A 1 412 ? 3.793 15.505 4.880 1.00 98.50 412 HIS A CA 1
ATOM 3235 C C . HIS A 1 412 ? 4.606 16.782 4.661 1.00 98.50 412 HIS A C 1
ATOM 3237 O O . HIS A 1 412 ? 5.351 17.180 5.557 1.00 98.50 412 HIS A O 1
ATOM 3243 N N . GLN A 1 413 ? 4.498 17.446 3.503 1.00 98.06 413 GLN A N 1
ATOM 3244 C CA . GLN A 1 413 ? 5.277 18.659 3.246 1.00 98.06 413 GLN A CA 1
ATOM 3245 C C . GLN A 1 413 ? 5.110 19.671 4.389 1.00 98.06 413 GLN A C 1
ATOM 3247 O O . GLN A 1 413 ? 4.011 20.116 4.722 1.00 98.06 413 GLN A O 1
ATOM 3252 N N . GLY A 1 414 ? 6.221 19.996 5.045 1.00 97.12 414 GLY A N 1
ATOM 3253 C CA . GLY A 1 414 ? 6.236 20.921 6.165 1.00 97.12 414 GLY A CA 1
ATOM 3254 C C . GLY A 1 414 ? 5.826 20.402 7.532 1.00 97.12 414 GLY A C 1
ATOM 3255 O O . GLY A 1 414 ? 5.818 21.196 8.474 1.00 97.12 414 GLY A O 1
ATOM 3256 N N . ALA A 1 415 ? 5.549 19.109 7.672 1.00 96.81 415 ALA A N 1
ATOM 3257 C CA . ALA A 1 415 ? 5.322 18.469 8.958 1.00 96.81 415 ALA A CA 1
ATOM 3258 C C . ALA A 1 415 ? 6.619 18.442 9.786 1.00 96.81 415 ALA A C 1
ATOM 3260 O O . ALA A 1 415 ? 7.579 17.741 9.459 1.00 96.81 415 ALA A O 1
ATOM 3261 N N . THR A 1 416 ? 6.652 19.205 10.879 1.00 95.12 416 THR A N 1
ATOM 3262 C CA . THR A 1 416 ? 7.848 19.391 11.723 1.00 95.12 416 THR A CA 1
ATOM 3263 C C . THR A 1 416 ? 8.185 18.189 12.602 1.00 95.12 416 THR A C 1
ATOM 3265 O O . THR A 1 416 ? 9.293 18.120 13.125 1.00 95.12 416 THR A O 1
ATOM 3268 N N . TRP A 1 417 ? 7.259 17.242 12.752 1.00 92.44 417 TRP A N 1
ATOM 3269 C CA . TRP A 1 417 ? 7.439 16.010 13.526 1.00 92.44 417 TRP A CA 1
ATOM 3270 C C . TRP A 1 417 ? 7.989 14.839 12.699 1.00 92.44 417 TRP A C 1
ATOM 3272 O O . TRP A 1 417 ? 8.125 13.737 13.221 1.00 92.44 417 TRP A O 1
ATOM 3282 N N . THR A 1 418 ? 8.270 15.058 11.412 1.00 93.25 418 THR A N 1
ATOM 3283 C CA . THR A 1 418 ? 8.834 14.036 10.518 1.00 93.25 418 THR A CA 1
ATOM 3284 C C . THR A 1 418 ? 10.363 14.160 10.453 1.00 93.25 418 THR A C 1
ATOM 3286 O O . THR A 1 418 ? 11.027 14.229 11.486 1.00 93.25 418 THR A O 1
ATOM 3289 N N . SER A 1 419 ? 10.954 14.203 9.255 1.00 93.06 419 SER A N 1
ATOM 3290 C CA . SER A 1 419 ? 12.379 14.468 9.072 1.00 93.06 419 SER A CA 1
ATOM 3291 C C . SER A 1 419 ? 12.653 15.971 8.897 1.00 93.06 419 SER A C 1
ATOM 3293 O O . SER A 1 419 ? 11.811 16.702 8.363 1.00 93.06 419 SER A O 1
ATOM 3295 N N . PRO A 1 420 ? 13.862 16.456 9.253 1.00 93.81 420 PRO A N 1
ATOM 3296 C CA . PRO A 1 420 ? 14.264 17.837 8.984 1.00 93.81 420 PRO A CA 1
ATOM 3297 C C . PRO A 1 420 ? 14.195 18.231 7.502 1.00 93.81 420 PRO A C 1
ATOM 3299 O O . PRO A 1 420 ? 14.072 19.413 7.190 1.00 93.81 420 PRO A O 1
ATOM 3302 N N . GLU A 1 421 ? 14.295 17.268 6.582 1.00 94.75 421 GLU A N 1
ATOM 3303 C CA . GLU A 1 421 ? 14.197 17.521 5.142 1.00 94.75 421 GLU A CA 1
ATOM 3304 C C . GLU A 1 421 ? 12.747 17.762 4.717 1.00 94.75 421 GLU A C 1
ATOM 3306 O O . GLU A 1 421 ? 12.457 18.768 4.071 1.00 94.75 421 GLU A O 1
ATOM 3311 N N . VAL A 1 422 ? 11.824 16.898 5.146 1.00 95.50 422 VAL A N 1
ATOM 3312 C CA . VAL A 1 422 ? 10.389 17.017 4.841 1.00 95.50 422 VAL A CA 1
ATOM 3313 C C . VAL A 1 422 ? 9.796 18.277 5.477 1.00 95.50 422 VAL A C 1
ATOM 3315 O O . VAL A 1 422 ? 9.015 18.988 4.840 1.00 95.50 422 VAL A O 1
ATOM 3318 N N . ALA A 1 423 ? 10.254 18.646 6.676 1.00 95.62 423 ALA A N 1
ATOM 3319 C CA . ALA A 1 423 ? 9.871 19.890 7.340 1.00 95.62 423 ALA A CA 1
ATOM 3320 C C . ALA A 1 423 ? 10.217 21.159 6.527 1.00 95.62 423 ALA A C 1
ATOM 3322 O O . ALA A 1 423 ? 9.549 22.185 6.690 1.00 95.62 423 ALA A O 1
ATOM 3323 N N . LYS A 1 424 ? 11.218 21.108 5.633 1.00 94.88 424 LYS A N 1
ATOM 3324 C CA . LYS A 1 424 ? 11.608 22.222 4.742 1.00 94.88 424 LYS A CA 1
ATOM 3325 C C . LYS A 1 424 ? 10.793 22.284 3.445 1.00 94.88 424 LYS A C 1
ATOM 3327 O O . LYS A 1 424 ? 10.826 23.312 2.773 1.00 94.88 424 LYS A O 1
ATOM 3332 N N . LEU A 1 425 ? 10.081 21.220 3.071 1.00 96.25 425 LEU A N 1
ATOM 3333 C CA . LEU A 1 425 ? 9.335 21.159 1.811 1.00 96.25 425 LEU A CA 1
ATOM 3334 C C . LEU A 1 425 ? 8.056 21.996 1.876 1.00 96.25 425 LEU A C 1
ATOM 3336 O O . LEU A 1 425 ? 7.335 21.953 2.871 1.00 96.25 425 LEU A O 1
ATOM 3340 N N . ARG A 1 426 ? 7.767 22.750 0.814 1.00 95.06 426 ARG A N 1
ATOM 3341 C CA . ARG A 1 426 ? 6.520 23.501 0.596 1.00 95.06 426 ARG A CA 1
ATOM 3342 C C . ARG A 1 426 ? 6.229 23.576 -0.901 1.00 95.06 426 ARG A C 1
ATOM 3344 O O . ARG A 1 426 ? 7.159 23.534 -1.703 1.00 95.06 426 ARG A O 1
ATOM 3351 N N . GLY A 1 427 ? 4.960 23.760 -1.261 1.00 95.88 427 GLY A N 1
ATOM 3352 C CA . GLY A 1 427 ? 4.540 24.008 -2.643 1.00 95.88 427 GLY A CA 1
ATOM 3353 C C . GLY A 1 427 ? 4.621 22.785 -3.558 1.00 95.88 427 GLY A C 1
ATOM 3354 O O . GLY A 1 427 ? 4.682 22.940 -4.776 1.00 95.88 427 GLY A O 1
ATOM 3355 N N . ILE A 1 428 ? 4.642 21.573 -2.996 1.00 98.12 428 ILE A N 1
ATOM 3356 C CA . ILE A 1 428 ? 4.497 20.347 -3.781 1.00 98.12 428 ILE A CA 1
ATOM 3357 C C . ILE A 1 428 ? 3.012 20.185 -4.107 1.00 98.12 428 ILE A C 1
ATOM 3359 O O . ILE A 1 428 ? 2.184 20.157 -3.196 1.00 98.12 428 ILE A O 1
ATOM 3363 N N . VAL A 1 429 ? 2.686 20.076 -5.392 1.00 98.38 429 VAL A N 1
ATOM 3364 C CA . VAL A 1 429 ? 1.313 19.906 -5.879 1.00 98.38 429 VAL A CA 1
ATOM 3365 C C . VAL A 1 429 ? 1.021 18.446 -6.207 1.00 98.38 429 VAL A C 1
ATOM 3367 O O . VAL A 1 429 ? 1.934 17.640 -6.425 1.00 98.38 429 VAL A O 1
ATOM 3370 N N . PHE A 1 430 ? -0.265 18.114 -6.262 1.00 98.44 430 PHE A N 1
ATOM 3371 C CA . PHE A 1 430 ? -0.754 16.810 -6.684 1.00 98.44 430 PHE A CA 1
ATOM 3372 C C . PHE A 1 430 ? -1.942 16.962 -7.658 1.00 98.44 430 PHE A C 1
ATOM 3374 O O . PHE A 1 430 ? -2.938 17.608 -7.319 1.00 98.44 430 PHE A O 1
ATOM 3381 N N . PRO A 1 431 ? -1.897 16.333 -8.845 1.00 98.12 431 PRO A N 1
ATOM 3382 C CA . PRO A 1 431 ? -0.730 15.660 -9.409 1.00 98.12 431 PRO A CA 1
ATOM 3383 C C . PRO A 1 431 ? 0.367 16.658 -9.831 1.00 98.12 431 PRO A C 1
ATOM 3385 O O . PRO A 1 431 ? 0.082 17.810 -10.149 1.00 98.12 431 PRO A O 1
ATOM 3388 N N . GLY A 1 432 ? 1.619 16.202 -9.856 1.00 96.69 432 GLY A N 1
ATOM 3389 C CA . GLY A 1 432 ? 2.715 16.876 -10.555 1.00 96.69 432 GLY A CA 1
ATOM 3390 C C . GLY A 1 432 ? 2.712 16.586 -12.069 1.00 96.69 432 GLY A C 1
ATOM 3391 O O . GLY A 1 432 ? 1.882 15.806 -12.545 1.00 96.69 432 GLY A O 1
ATOM 3392 N N . PRO A 1 433 ? 3.656 17.156 -12.838 1.00 97.12 433 PRO A N 1
ATOM 3393 C CA . PRO A 1 433 ? 4.661 18.126 -12.400 1.00 97.12 433 PRO A CA 1
ATOM 3394 C C . PRO A 1 433 ? 4.034 19.500 -12.100 1.00 97.12 433 PRO A C 1
ATOM 3396 O O . PRO A 1 433 ? 2.931 19.792 -12.567 1.00 97.12 433 PRO A O 1
ATOM 3399 N N . PRO A 1 434 ? 4.710 20.367 -11.330 1.00 96.19 434 PRO A N 1
ATOM 3400 C CA . PRO A 1 434 ? 4.228 21.722 -11.099 1.00 96.19 434 PRO A CA 1
ATOM 3401 C C . PRO A 1 434 ? 4.379 22.575 -12.366 1.00 96.19 434 PRO A C 1
ATOM 3403 O O . PRO A 1 434 ? 5.296 22.374 -13.160 1.00 96.19 434 PRO A O 1
ATOM 3406 N N . SER A 1 435 ? 3.537 23.600 -12.523 1.00 95.06 435 SER A N 1
ATOM 3407 C CA . SER A 1 435 ? 3.681 24.577 -13.617 1.00 95.06 435 SER A CA 1
ATOM 3408 C C . SER A 1 435 ? 4.975 25.394 -13.522 1.00 95.06 435 SER A C 1
ATOM 3410 O O . SER A 1 435 ? 5.503 25.843 -14.536 1.00 95.06 435 SER A O 1
ATOM 3412 N N . THR A 1 436 ? 5.481 25.584 -12.301 1.00 96.12 436 THR A N 1
ATOM 3413 C CA . THR A 1 436 ? 6.763 26.230 -12.008 1.00 96.12 436 THR A CA 1
ATOM 3414 C C . THR A 1 436 ? 7.642 25.230 -11.259 1.00 96.12 436 THR A C 1
ATOM 3416 O O . THR A 1 436 ? 7.221 24.772 -10.195 1.00 96.12 436 THR A O 1
ATOM 3419 N N . PRO A 1 437 ? 8.845 24.891 -11.760 1.00 97.00 437 PRO A N 1
ATOM 3420 C CA . PRO A 1 437 ? 9.730 23.942 -11.093 1.00 97.00 437 PRO A CA 1
ATOM 3421 C C . PRO A 1 437 ? 10.020 24.325 -9.638 1.00 97.00 437 PRO A C 1
ATOM 3423 O O . PRO A 1 437 ? 10.327 25.479 -9.334 1.00 97.00 437 PRO A O 1
ATOM 3426 N N . LEU A 1 438 ? 9.959 23.344 -8.741 1.00 96.56 438 LEU A N 1
ATOM 3427 C CA . LEU A 1 438 ? 10.327 23.512 -7.342 1.00 96.56 438 LEU A CA 1
ATOM 3428 C C . LEU A 1 438 ? 11.847 23.628 -7.214 1.00 96.56 438 LEU A C 1
ATOM 3430 O O . LEU A 1 438 ? 12.583 22.719 -7.606 1.00 96.56 438 LEU A O 1
ATOM 3434 N N . THR A 1 439 ? 12.314 24.719 -6.614 1.00 95.50 439 THR A N 1
ATOM 3435 C CA . THR A 1 439 ? 13.726 24.880 -6.258 1.00 95.50 439 THR A CA 1
ATOM 3436 C C . THR A 1 439 ? 14.057 24.004 -5.046 1.00 95.50 439 THR A C 1
ATOM 3438 O O . THR A 1 439 ? 13.422 24.169 -4.000 1.00 95.50 439 THR A O 1
ATOM 3441 N N . PRO A 1 440 ? 15.047 23.096 -5.134 1.00 93.88 440 PRO A N 1
ATOM 3442 C CA . PRO A 1 440 ? 15.440 22.268 -4.000 1.00 93.88 440 PRO A CA 1
ATOM 3443 C C . PRO A 1 440 ? 15.930 23.112 -2.807 1.00 93.88 440 PRO A C 1
ATOM 3445 O O . PRO A 1 440 ? 16.765 24.002 -3.001 1.00 93.88 440 PRO A O 1
ATOM 3448 N N . PRO A 1 441 ? 15.465 22.847 -1.570 1.00 92.19 441 PRO A N 1
ATOM 3449 C CA . PRO A 1 441 ? 16.017 23.485 -0.377 1.00 92.19 441 PRO A CA 1
ATOM 3450 C C . PRO A 1 441 ? 17.507 23.167 -0.192 1.00 92.19 441 PRO A C 1
ATOM 3452 O O . PRO A 1 441 ? 17.991 22.119 -0.613 1.00 92.19 441 PRO A O 1
ATOM 3455 N N . SER A 1 442 ? 18.246 24.041 0.494 1.00 91.19 442 SER A N 1
ATOM 3456 C CA . SER A 1 442 ? 19.655 23.783 0.804 1.00 91.19 442 SER A CA 1
ATOM 3457 C C . SER A 1 442 ? 19.832 22.687 1.867 1.00 91.19 442 SER A C 1
ATOM 3459 O O . SER A 1 442 ? 19.030 22.534 2.801 1.00 91.19 442 SER A O 1
ATOM 3461 N N . GLY A 1 443 ? 20.927 21.930 1.739 1.00 91.06 443 GLY A N 1
ATOM 3462 C CA . GLY A 1 443 ? 21.306 20.887 2.697 1.00 91.06 443 GLY A CA 1
ATOM 3463 C C . GLY A 1 443 ? 20.325 19.715 2.738 1.00 91.06 443 GLY A C 1
ATOM 3464 O O . GLY A 1 443 ? 19.991 19.255 3.828 1.00 91.06 443 GLY A O 1
ATOM 3465 N N . ILE A 1 444 ? 19.826 19.301 1.572 1.00 94.06 444 ILE A N 1
ATOM 3466 C CA . ILE A 1 444 ? 19.027 18.086 1.395 1.00 94.06 444 ILE A CA 1
ATOM 3467 C C . ILE A 1 444 ? 19.887 16.942 0.846 1.00 94.06 444 ILE A C 1
ATOM 3469 O O . ILE A 1 444 ? 20.921 17.162 0.213 1.00 94.06 444 ILE A O 1
ATOM 3473 N N . SER A 1 445 ? 19.431 15.717 1.059 1.00 95.62 445 SER A N 1
ATOM 3474 C CA . SER A 1 445 ? 20.034 14.485 0.579 1.00 95.62 445 SER A CA 1
ATOM 3475 C C . SER A 1 445 ? 20.001 14.375 -0.949 1.00 95.62 445 SER A C 1
ATOM 3477 O O . SER A 1 445 ? 19.166 14.973 -1.640 1.00 95.62 445 SER A O 1
ATOM 3479 N N . ALA A 1 446 ? 20.899 13.551 -1.497 1.00 94.00 446 ALA A N 1
ATOM 3480 C CA . ALA A 1 446 ? 20.901 13.227 -2.923 1.00 94.00 446 ALA A CA 1
ATOM 3481 C C . ALA A 1 446 ? 19.589 12.545 -3.348 1.00 94.00 446 ALA A C 1
ATOM 3483 O O . ALA A 1 446 ? 19.069 12.825 -4.424 1.00 94.00 446 ALA A O 1
ATOM 3484 N N . GLY A 1 447 ? 19.015 11.707 -2.474 1.00 92.19 447 GLY A N 1
ATOM 3485 C CA . GLY A 1 447 ? 17.728 11.054 -2.712 1.00 92.19 447 GLY A CA 1
ATOM 3486 C C . GLY A 1 447 ? 16.595 12.061 -2.903 1.00 92.19 447 GLY A C 1
ATOM 3487 O O . GLY A 1 447 ? 15.895 12.009 -3.913 1.00 92.19 447 GLY A O 1
ATOM 3488 N N . LEU A 1 448 ? 16.458 13.029 -1.990 1.00 94.75 448 LEU A N 1
ATOM 3489 C CA . LEU A 1 448 ? 15.442 14.074 -2.122 1.00 94.75 448 LEU A CA 1
ATOM 3490 C C . LEU A 1 448 ? 15.718 14.999 -3.317 1.00 94.75 448 LEU A C 1
ATOM 3492 O O . LEU A 1 448 ? 14.788 15.375 -4.025 1.00 94.75 448 LEU A O 1
ATOM 3496 N N . SER A 1 449 ? 16.984 15.309 -3.603 1.00 95.50 449 SER A N 1
ATOM 3497 C CA . SER A 1 449 ? 17.364 16.089 -4.792 1.00 95.50 449 SER A CA 1
ATOM 3498 C C . SER A 1 449 ? 16.926 15.402 -6.092 1.00 95.50 449 SER A C 1
ATOM 3500 O O . SER A 1 449 ? 16.324 16.038 -6.957 1.00 95.50 449 SER A O 1
ATOM 3502 N N . ASN A 1 450 ? 17.157 14.091 -6.207 1.00 94.00 450 ASN A N 1
ATOM 3503 C CA . ASN A 1 450 ? 16.745 13.290 -7.363 1.00 94.00 450 ASN A CA 1
ATOM 3504 C C . ASN A 1 450 ? 15.219 13.171 -7.466 1.00 94.00 450 ASN A C 1
ATOM 3506 O O . ASN A 1 450 ? 14.660 13.223 -8.566 1.00 94.00 450 ASN A O 1
ATOM 3510 N N . TRP A 1 451 ? 14.535 13.057 -6.324 1.00 95.69 451 TRP A N 1
ATOM 3511 C CA . TRP A 1 451 ? 13.076 13.075 -6.271 1.00 95.69 451 TRP A CA 1
ATOM 3512 C C . TRP A 1 451 ? 12.520 14.405 -6.793 1.00 95.69 451 TRP A C 1
ATOM 3514 O O . TRP A 1 451 ? 11.634 14.388 -7.642 1.00 95.69 451 TRP A O 1
ATOM 3524 N N . ILE A 1 452 ? 13.074 15.549 -6.367 1.00 97.50 452 ILE A N 1
ATOM 3525 C CA . ILE A 1 452 ? 12.645 16.884 -6.828 1.00 97.50 452 ILE A CA 1
ATOM 3526 C C . ILE A 1 452 ? 12.936 17.069 -8.323 1.00 97.50 452 ILE A C 1
ATOM 3528 O O . ILE A 1 452 ? 12.096 17.594 -9.052 1.00 97.50 452 ILE A O 1
ATOM 3532 N N . ALA A 1 453 ? 14.090 16.604 -8.808 1.00 96.25 453 ALA A N 1
ATOM 3533 C CA . ALA A 1 453 ? 14.407 16.637 -10.234 1.00 96.25 453 ALA A CA 1
ATOM 3534 C C . ALA A 1 453 ? 13.375 15.849 -11.061 1.00 96.25 453 ALA A C 1
ATOM 3536 O O . ALA A 1 453 ? 12.882 16.346 -12.074 1.00 96.25 453 ALA A O 1
ATOM 3537 N N . SER A 1 454 ? 12.990 14.660 -10.590 1.00 94.94 454 SER A N 1
ATOM 3538 C CA . SER A 1 454 ? 11.960 13.826 -11.224 1.00 94.94 454 SER A CA 1
ATOM 3539 C C . SER A 1 454 ? 10.575 14.477 -11.141 1.00 94.94 454 SER A C 1
ATOM 3541 O O . SER A 1 454 ? 9.868 14.559 -12.140 1.00 94.94 454 SER A O 1
ATOM 3543 N N . TYR A 1 455 ? 10.212 15.019 -9.977 1.00 97.56 455 TYR A N 1
ATOM 3544 C CA . TYR A 1 455 ? 8.977 15.774 -9.751 1.00 97.56 455 TYR A CA 1
ATOM 3545 C C . TYR A 1 455 ? 8.838 16.976 -10.696 1.00 97.56 455 TYR A C 1
ATOM 3547 O O . TYR A 1 455 ? 7.748 17.237 -11.196 1.00 97.56 455 TYR A O 1
ATOM 3555 N N . ASN A 1 456 ? 9.933 17.676 -10.991 1.00 97.88 456 ASN A N 1
ATOM 3556 C CA . ASN A 1 456 ? 9.924 18.841 -11.875 1.00 97.88 456 ASN A CA 1
ATOM 3557 C C . ASN A 1 456 ? 9.861 18.495 -13.371 1.00 97.88 456 ASN A C 1
ATOM 3559 O O . ASN A 1 456 ? 9.534 19.371 -14.167 1.00 97.88 456 ASN A O 1
ATOM 3563 N N . THR A 1 457 ? 10.228 17.274 -13.773 1.00 95.06 457 THR A N 1
ATOM 3564 C CA . THR A 1 457 ? 10.495 16.953 -15.190 1.00 95.06 457 THR A CA 1
ATOM 3565 C C . THR A 1 457 ? 9.640 15.826 -15.756 1.00 95.06 457 THR A C 1
ATOM 3567 O O . THR A 1 457 ? 9.380 15.816 -16.959 1.00 95.06 457 THR A O 1
ATOM 3570 N N . LEU A 1 458 ? 9.191 14.880 -14.927 1.00 92.94 458 LEU A N 1
ATOM 3571 C CA . LEU A 1 458 ? 8.399 13.747 -15.393 1.00 92.94 458 LEU A CA 1
ATOM 3572 C C . LEU A 1 458 ? 6.927 14.136 -15.602 1.00 92.94 458 LEU A C 1
ATOM 3574 O O . LEU A 1 458 ? 6.370 14.871 -14.781 1.00 92.94 458 LEU A O 1
ATOM 3578 N N . PRO A 1 459 ? 6.275 13.614 -16.661 1.00 93.00 459 PRO A N 1
ATOM 3579 C CA . PRO A 1 459 ? 4.850 13.831 -16.909 1.00 93.00 459 PRO A CA 1
ATOM 3580 C C . PRO A 1 459 ? 3.996 13.184 -15.814 1.00 93.00 459 PRO A C 1
ATOM 3582 O O . PRO A 1 459 ? 4.465 12.282 -15.120 1.00 93.00 459 PRO A O 1
ATOM 3585 N N . THR A 1 460 ? 2.744 13.627 -15.674 1.00 93.69 460 THR A N 1
ATOM 3586 C CA . THR A 1 460 ? 1.834 13.245 -14.583 1.00 93.69 460 THR A CA 1
ATOM 3587 C C . THR A 1 460 ? 1.754 11.745 -14.338 1.00 93.69 460 THR A C 1
ATOM 3589 O O . THR A 1 460 ? 1.857 11.322 -13.193 1.00 93.69 460 THR A O 1
ATOM 3592 N N . GLU A 1 461 ? 1.655 10.935 -15.386 1.00 88.31 461 GLU A N 1
ATOM 3593 C CA . GLU A 1 461 ? 1.486 9.478 -15.301 1.00 88.31 461 GLU A CA 1
ATOM 3594 C C . GLU A 1 461 ? 2.688 8.776 -14.653 1.00 88.31 461 GLU A C 1
ATOM 3596 O O . GLU A 1 461 ? 2.582 7.639 -14.205 1.00 88.31 461 GLU A O 1
ATOM 3601 N N . ARG A 1 462 ? 3.842 9.449 -14.614 1.00 86.81 462 ARG A N 1
ATOM 3602 C CA . ARG A 1 462 ? 5.105 8.938 -14.061 1.00 86.81 462 ARG A CA 1
ATOM 3603 C C . ARG A 1 462 ? 5.689 9.856 -12.998 1.00 86.81 462 ARG A C 1
ATOM 3605 O O . ARG A 1 462 ? 6.804 9.641 -12.530 1.00 86.81 462 ARG A O 1
ATOM 3612 N N . ASN A 1 463 ? 4.975 10.920 -12.651 1.00 94.56 463 ASN A N 1
ATOM 3613 C CA . ASN A 1 463 ? 5.480 11.900 -11.719 1.00 94.56 463 ASN A CA 1
ATOM 3614 C C . ASN A 1 463 ? 5.485 11.283 -10.315 1.00 94.56 463 ASN A C 1
ATOM 3616 O O . ASN A 1 463 ? 4.488 10.672 -9.923 1.00 94.56 463 ASN A O 1
ATOM 3620 N N . PRO A 1 464 ? 6.554 11.451 -9.520 1.00 95.12 464 PRO A N 1
ATOM 3621 C CA . PRO A 1 464 ? 6.585 10.900 -8.172 1.00 95.12 464 PRO A CA 1
ATOM 3622 C C . PRO A 1 464 ? 5.574 11.564 -7.220 1.00 95.12 464 PRO A C 1
ATOM 3624 O O . PRO A 1 464 ? 5.356 11.041 -6.134 1.00 95.12 464 PRO A O 1
ATOM 3627 N N . SER A 1 465 ? 4.945 12.682 -7.608 1.00 97.75 465 SER A N 1
ATOM 3628 C CA . SER A 1 465 ? 3.765 13.265 -6.956 1.00 97.75 465 SER A CA 1
ATOM 3629 C C . SER A 1 465 ? 2.492 12.987 -7.772 1.00 97.75 465 SER A C 1
ATOM 3631 O O . SER A 1 465 ? 1.849 13.901 -8.281 1.00 97.75 465 SER A O 1
ATOM 3633 N N . SER A 1 466 ? 2.153 11.713 -7.975 1.00 97.00 466 SER A N 1
ATOM 3634 C CA . SER A 1 466 ? 0.952 11.272 -8.707 1.00 97.00 466 SER A CA 1
ATOM 3635 C C . SER A 1 466 ? 0.431 9.936 -8.165 1.00 97.00 466 SER A C 1
ATOM 3637 O O . SER A 1 466 ? 1.022 9.366 -7.245 1.00 97.00 466 SER A O 1
ATOM 3639 N N . ALA A 1 467 ? -0.641 9.402 -8.764 1.00 95.31 467 ALA A N 1
ATOM 3640 C CA . ALA A 1 467 ? -1.168 8.080 -8.422 1.00 95.31 467 ALA A CA 1
ATOM 3641 C C . ALA A 1 467 ? -0.148 6.941 -8.606 1.00 95.31 467 ALA A C 1
ATOM 3643 O O . ALA A 1 467 ? -0.238 5.924 -7.918 1.00 95.31 467 ALA A O 1
ATOM 3644 N N . ALA A 1 468 ? 0.874 7.129 -9.450 1.00 90.75 468 ALA A N 1
ATOM 3645 C CA . ALA A 1 468 ? 1.962 6.164 -9.609 1.00 90.75 468 ALA A CA 1
ATOM 3646 C C . ALA A 1 468 ? 2.702 5.878 -8.287 1.00 90.75 468 ALA A C 1
ATOM 3648 O O . ALA A 1 468 ? 3.220 4.782 -8.099 1.00 90.75 468 ALA A O 1
ATOM 3649 N N . ALA A 1 469 ? 2.709 6.821 -7.335 1.00 94.31 469 ALA A N 1
ATOM 3650 C CA . ALA A 1 469 ? 3.388 6.649 -6.052 1.00 94.31 469 ALA A CA 1
ATOM 3651 C C . ALA A 1 469 ? 2.762 5.555 -5.164 1.00 94.31 469 ALA A C 1
ATOM 3653 O O . ALA A 1 469 ? 3.461 4.961 -4.341 1.00 94.31 469 ALA A O 1
ATOM 3654 N N . PHE A 1 470 ? 1.469 5.265 -5.329 1.00 96.06 470 PHE A N 1
ATOM 3655 C CA . PHE A 1 470 ? 0.730 4.333 -4.470 1.00 96.06 470 PHE A CA 1
ATOM 3656 C C . PHE A 1 470 ? -0.002 3.221 -5.227 1.00 96.06 470 PHE A C 1
ATOM 3658 O O . PHE A 1 470 ? -0.300 2.193 -4.625 1.00 96.06 470 PHE A O 1
ATOM 3665 N N . HIS A 1 471 ? -0.259 3.365 -6.531 1.00 94.31 471 HIS A N 1
ATOM 3666 C CA . HIS A 1 471 ? -1.045 2.394 -7.296 1.00 94.31 471 HIS A CA 1
ATOM 3667 C C . HIS A 1 471 ? -0.465 0.973 -7.250 1.00 94.31 471 HIS A C 1
ATOM 3669 O O . HIS A 1 471 ? -1.165 0.031 -6.887 1.00 94.31 471 HIS A O 1
ATOM 3675 N N . SER A 1 472 ? 0.822 0.803 -7.568 1.00 90.06 472 SER A N 1
ATOM 3676 C CA . SER A 1 472 ? 1.493 -0.507 -7.542 1.00 90.06 472 SER A CA 1
ATOM 3677 C C . SER A 1 472 ? 1.498 -1.137 -6.144 1.00 90.06 472 SER A C 1
ATOM 3679 O O . SER A 1 472 ? 1.302 -2.344 -6.003 1.00 90.06 472 SER A O 1
ATOM 3681 N N . ARG A 1 473 ? 1.654 -0.314 -5.100 1.00 93.12 473 ARG A N 1
ATOM 3682 C CA . ARG A 1 473 ? 1.618 -0.746 -3.697 1.00 93.12 473 ARG A CA 1
ATOM 3683 C C . ARG A 1 473 ? 0.223 -1.228 -3.309 1.00 93.12 473 ARG A C 1
ATOM 3685 O O . ARG A 1 473 ? 0.083 -2.341 -2.814 1.00 93.12 473 ARG A O 1
ATOM 3692 N N . LEU A 1 474 ? -0.819 -0.444 -3.583 1.00 96.94 474 LEU A N 1
ATOM 3693 C CA . LEU A 1 474 ? -2.202 -0.837 -3.295 1.00 96.94 474 LEU A CA 1
ATOM 3694 C C . LEU A 1 474 ? -2.628 -2.068 -4.105 1.00 96.94 474 LEU A C 1
ATOM 3696 O O . LEU A 1 474 ? -3.305 -2.945 -3.570 1.00 96.94 474 LEU A O 1
ATOM 3700 N N . LYS A 1 475 ? -2.144 -2.203 -5.345 1.00 94.44 475 LYS A N 1
ATOM 3701 C CA . LYS A 1 475 ? -2.310 -3.429 -6.128 1.00 94.44 475 LYS A CA 1
ATOM 3702 C C . LYS A 1 475 ? -1.676 -4.630 -5.424 1.00 94.44 475 LYS A C 1
ATOM 3704 O O . LYS A 1 475 ? -2.322 -5.661 -5.294 1.00 94.44 475 LYS A O 1
ATOM 3709 N N . MET A 1 476 ? -0.458 -4.497 -4.895 1.00 95.06 476 MET A N 1
ATOM 3710 C CA . MET A 1 476 ? 0.188 -5.579 -4.141 1.00 95.06 476 MET A CA 1
ATOM 3711 C C . MET A 1 476 ? -0.620 -5.985 -2.899 1.00 95.06 476 MET A C 1
ATOM 3713 O O . MET A 1 476 ? -0.709 -7.171 -2.584 1.00 95.06 476 MET A O 1
ATOM 3717 N N . ALA A 1 477 ? -1.235 -5.024 -2.201 1.00 98.00 477 ALA A N 1
ATOM 3718 C CA . ALA A 1 477 ? -2.130 -5.314 -1.082 1.00 98.00 477 ALA A CA 1
ATOM 3719 C C . ALA A 1 477 ? -3.364 -6.124 -1.522 1.00 98.00 477 ALA A C 1
ATOM 3721 O O . ALA A 1 477 ? -3.737 -7.096 -0.862 1.00 98.00 477 ALA A O 1
ATOM 3722 N N . GLN A 1 478 ? -3.960 -5.773 -2.662 1.00 95.88 478 GLN A N 1
ATOM 3723 C CA . GLN A 1 478 ? -5.068 -6.519 -3.258 1.00 95.88 478 GLN A CA 1
ATOM 3724 C C . GLN A 1 478 ? -4.648 -7.923 -3.711 1.00 95.88 478 GLN A C 1
ATOM 3726 O O . GLN A 1 478 ? -5.327 -8.897 -3.395 1.00 95.88 478 GLN A O 1
ATOM 3731 N N . GLU A 1 479 ? -3.501 -8.057 -4.370 1.00 95.44 479 GLU A N 1
ATOM 3732 C CA . GLU A 1 479 ? -2.951 -9.343 -4.804 1.00 95.44 479 GLU A CA 1
ATOM 3733 C C . GLU A 1 479 ? -2.654 -10.262 -3.609 1.00 95.44 479 GLU A C 1
ATOM 3735 O O . GLU A 1 479 ? -2.958 -11.456 -3.647 1.00 95.44 479 GLU A O 1
ATOM 3740 N N . TRP A 1 480 ? -2.127 -9.705 -2.513 1.00 97.44 480 TRP A N 1
ATOM 3741 C CA . TRP A 1 480 ? -1.944 -10.431 -1.256 1.00 97.44 480 TRP A CA 1
ATOM 3742 C C . TRP A 1 480 ? -3.289 -10.896 -0.679 1.00 97.44 480 TRP A C 1
ATOM 3744 O O . TRP A 1 480 ? -3.423 -12.059 -0.286 1.00 97.44 480 TRP A O 1
ATOM 3754 N N . SER A 1 481 ? -4.295 -10.013 -0.670 1.00 96.31 481 SER A N 1
ATOM 3755 C CA . SER A 1 481 ? -5.652 -10.319 -0.198 1.00 96.31 481 SER A CA 1
ATOM 3756 C C . SER A 1 481 ? -6.272 -11.477 -0.980 1.00 96.31 481 SER A C 1
ATOM 3758 O O . SER A 1 481 ? -6.790 -12.423 -0.383 1.00 96.31 481 SER A O 1
ATOM 3760 N N . GLU A 1 482 ? -6.177 -11.439 -2.309 1.00 92.88 482 GLU A N 1
ATOM 3761 C CA . GLU A 1 482 ? -6.699 -12.479 -3.198 1.00 92.88 482 GLU A CA 1
ATOM 3762 C C . GLU A 1 482 ? -5.975 -13.813 -3.034 1.00 92.88 482 GLU A C 1
ATOM 3764 O O . GLU A 1 482 ? -6.624 -14.859 -2.972 1.00 92.88 482 GLU A O 1
ATOM 3769 N N . TYR A 1 483 ? -4.643 -13.787 -2.935 1.00 94.50 483 TYR A N 1
ATOM 3770 C CA . TYR A 1 483 ? -3.846 -15.003 -2.815 1.00 94.50 483 TYR A CA 1
ATOM 3771 C C . TYR A 1 483 ? -4.095 -15.728 -1.492 1.00 94.50 483 TYR A C 1
ATOM 3773 O O . TYR A 1 483 ? -4.224 -16.951 -1.472 1.00 94.50 483 TYR A O 1
ATOM 3781 N N . TYR A 1 484 ? -4.180 -14.991 -0.382 1.00 95.12 484 TYR A N 1
ATOM 3782 C CA . TYR A 1 484 ? -4.373 -15.585 0.941 1.00 95.12 484 TYR A CA 1
ATOM 3783 C C . TYR A 1 484 ? -5.840 -15.688 1.371 1.00 95.12 484 TYR A C 1
ATOM 3785 O O . TYR A 1 484 ? -6.123 -16.328 2.388 1.00 95.12 484 TYR A O 1
ATOM 3793 N N . GLY A 1 485 ? -6.778 -15.092 0.631 1.00 94.75 485 GLY A N 1
ATOM 3794 C CA . GLY A 1 485 ? -8.198 -15.060 0.986 1.00 94.75 485 GLY A CA 1
ATOM 3795 C C . GLY A 1 485 ? -8.448 -14.313 2.296 1.00 94.75 485 GLY A C 1
ATOM 3796 O O . GLY A 1 485 ? -9.175 -14.792 3.169 1.00 94.75 485 GLY A O 1
ATOM 3797 N N . ARG A 1 486 ? -7.785 -13.173 2.494 1.00 96.06 486 ARG A N 1
ATOM 3798 C CA . ARG A 1 486 ? -7.885 -12.368 3.719 1.00 96.06 486 ARG A CA 1
ATOM 3799 C C . ARG A 1 486 ? -8.030 -10.899 3.337 1.00 96.06 486 ARG A C 1
ATOM 3801 O O . ARG A 1 486 ? -7.104 -10.386 2.720 1.00 96.06 486 ARG A O 1
ATOM 3808 N N . PRO A 1 487 ? -9.123 -10.217 3.724 1.00 97.25 487 PRO A N 1
ATOM 3809 C CA . PRO A 1 487 ? -9.315 -8.822 3.353 1.00 97.25 487 PRO A CA 1
ATOM 3810 C C . PRO A 1 487 ? -8.177 -7.939 3.863 1.00 97.25 487 PRO A C 1
ATOM 3812 O O . PRO A 1 487 ? -7.692 -8.139 4.982 1.00 97.25 487 PRO A O 1
ATOM 3815 N N . VAL A 1 488 ? -7.820 -6.937 3.065 1.00 98.69 488 VAL A N 1
ATOM 3816 C CA . VAL A 1 488 ? -6.918 -5.852 3.456 1.00 98.69 488 VAL A CA 1
ATOM 3817 C C . VAL A 1 488 ? -7.707 -4.545 3.565 1.00 98.69 488 VAL A C 1
ATOM 3819 O O . VAL A 1 488 ?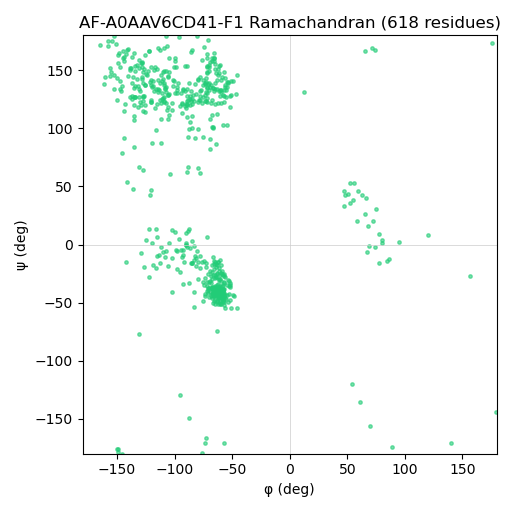 -8.611 -4.280 2.772 1.00 98.69 488 VAL A O 1
ATOM 3822 N N . HIS A 1 489 ? -7.374 -3.741 4.569 1.00 98.81 489 HIS A N 1
ATOM 3823 C CA . HIS A 1 489 ? -7.935 -2.423 4.847 1.00 98.81 489 HIS A CA 1
ATOM 3824 C C . HIS A 1 489 ? -6.804 -1.396 4.941 1.00 98.81 489 HIS A C 1
ATOM 3826 O O . HIS A 1 489 ? -5.766 -1.671 5.539 1.00 98.81 489 HIS A O 1
ATOM 3832 N N . VAL A 1 490 ? -6.988 -0.222 4.343 1.00 98.88 490 VAL A N 1
ATOM 3833 C CA . VAL A 1 490 ? -6.048 0.898 4.444 1.00 98.88 490 VAL A CA 1
ATOM 3834 C C . VAL A 1 490 ? -6.416 1.733 5.673 1.00 98.88 490 VAL A C 1
ATOM 3836 O O . VAL A 1 490 ? -7.277 2.611 5.605 1.00 98.88 490 VAL A O 1
ATOM 3839 N N . GLY A 1 491 ? -5.796 1.426 6.814 1.00 98.56 491 GLY A N 1
ATOM 3840 C CA . GLY A 1 491 ? -6.132 2.000 8.123 1.00 98.56 491 GLY A CA 1
ATOM 3841 C C . GLY A 1 491 ? -5.877 3.502 8.230 1.00 98.56 491 GLY A C 1
ATOM 3842 O O . GLY A 1 491 ? -6.579 4.201 8.969 1.00 98.56 491 GLY A O 1
ATOM 3843 N N . GLU A 1 492 ? -4.905 3.998 7.466 1.00 98.75 492 GLU A N 1
ATOM 3844 C CA . GLU A 1 492 ? -4.546 5.408 7.414 1.00 98.75 492 GLU A CA 1
ATOM 3845 C C . GLU A 1 492 ? -4.050 5.825 6.026 1.00 98.75 492 GLU A C 1
ATOM 3847 O O . GLU A 1 492 ? -3.205 5.164 5.416 1.00 98.75 492 GLU A O 1
ATOM 3852 N N . PHE A 1 493 ? -4.568 6.962 5.561 1.00 98.69 493 PHE A N 1
ATOM 3853 C CA . PHE A 1 493 ? -4.012 7.765 4.475 1.00 98.69 493 PHE A CA 1
ATOM 3854 C C . PHE A 1 493 ? -4.484 9.216 4.610 1.00 98.69 493 PHE A C 1
ATOM 3856 O O . PHE A 1 493 ? -5.585 9.477 5.101 1.00 98.69 493 PHE A O 1
ATOM 3863 N N . GLY A 1 494 ? -3.699 10.174 4.130 1.00 98.19 494 GLY A N 1
ATOM 3864 C CA . GLY A 1 494 ? -4.113 11.573 4.127 1.00 98.19 494 GLY A CA 1
ATOM 3865 C C . GLY A 1 494 ? -3.039 12.527 3.628 1.00 98.19 494 GLY A C 1
ATOM 3866 O O . GLY A 1 494 ? -1.903 12.123 3.395 1.00 98.19 494 GLY A O 1
ATOM 3867 N N . ALA A 1 495 ? -3.400 13.803 3.479 1.00 98.31 495 ALA A N 1
ATOM 3868 C CA . ALA A 1 495 ? -2.460 14.879 3.174 1.00 98.31 495 ALA A CA 1
ATOM 3869 C C . ALA A 1 495 ? -2.594 16.039 4.172 1.00 98.31 495 ALA A C 1
ATOM 3871 O O . ALA A 1 495 ? -3.689 16.572 4.376 1.00 98.31 495 ALA A O 1
ATOM 3872 N N . TYR A 1 496 ? -1.462 16.423 4.764 1.00 97.88 496 TYR A N 1
ATOM 3873 C CA . TYR A 1 496 ? -1.347 17.434 5.808 1.00 97.88 496 TYR A CA 1
ATOM 3874 C C . TYR A 1 496 ? -1.818 18.815 5.329 1.00 97.88 496 TYR A C 1
ATOM 3876 O O . TYR A 1 496 ? -1.651 19.168 4.160 1.00 97.88 496 TYR A O 1
ATOM 3884 N N . GLU A 1 497 ? -2.383 19.624 6.230 1.00 96.00 497 GLU A N 1
ATOM 3885 C CA . GLU A 1 497 ? -3.046 20.891 5.882 1.00 96.00 497 GLU A CA 1
ATOM 3886 C C . GLU A 1 497 ? -2.150 21.958 5.245 1.00 96.00 497 GLU A C 1
ATOM 3888 O O . GLU A 1 497 ? -2.660 22.918 4.672 1.00 96.00 497 GLU A O 1
ATOM 3893 N N . LEU A 1 498 ? -0.825 21.800 5.328 1.00 96.69 498 LEU A N 1
ATOM 3894 C CA . LEU A 1 498 ? 0.128 22.700 4.677 1.00 96.69 498 LEU A CA 1
ATOM 3895 C C . LEU A 1 498 ? 0.245 22.480 3.161 1.00 96.69 498 LEU A C 1
ATOM 3897 O O . LEU A 1 498 ? 0.802 23.339 2.475 1.00 96.69 498 LEU A O 1
ATOM 3901 N N . ALA A 1 499 ? -0.249 21.356 2.636 1.00 97.31 499 ALA A N 1
ATOM 3902 C CA . ALA A 1 499 ? -0.434 21.175 1.201 1.00 97.31 499 ALA A CA 1
ATOM 3903 C C . ALA A 1 499 ? -1.608 22.036 0.708 1.00 97.31 499 ALA A C 1
ATOM 3905 O O . ALA A 1 499 ? -2.578 22.254 1.438 1.00 97.31 499 ALA A O 1
ATOM 3906 N N . ASP A 1 500 ? -1.550 22.522 -0.535 1.00 96.31 500 ASP A N 1
ATOM 3907 C CA . ASP A 1 500 ? -2.611 23.393 -1.036 1.00 96.31 500 ASP A CA 1
ATOM 3908 C C . ASP A 1 500 ? -3.973 22.661 -1.111 1.00 96.31 500 ASP A C 1
ATOM 3910 O O . ASP A 1 500 ? -4.025 21.453 -1.378 1.00 96.31 500 ASP A O 1
ATOM 3914 N N . PRO A 1 501 ? -5.092 23.381 -0.897 1.00 97.06 501 PRO A N 1
ATOM 3915 C CA . PRO A 1 501 ? -6.439 22.814 -0.911 1.00 97.06 501 PRO A CA 1
ATOM 3916 C C . PRO A 1 501 ? -6.778 21.940 -2.125 1.00 97.06 501 PRO A C 1
ATOM 3918 O O . PRO A 1 501 ? -7.380 20.873 -1.983 1.00 97.06 501 PRO A O 1
ATOM 3921 N N . GLN A 1 502 ? -6.410 22.372 -3.332 1.00 97.50 502 GLN A N 1
ATOM 3922 C CA . GLN A 1 502 ? -6.802 21.651 -4.538 1.00 97.50 502 GLN A CA 1
ATOM 3923 C C . GLN A 1 502 ? -6.004 20.354 -4.673 1.00 97.50 502 GLN A C 1
ATOM 3925 O O . GLN A 1 502 ? -6.589 19.310 -4.964 1.00 97.50 502 GLN A O 1
ATOM 3930 N N . SER A 1 503 ? -4.700 20.391 -4.398 1.00 98.25 503 SER A N 1
ATOM 3931 C CA . SER A 1 503 ? -3.859 19.194 -4.402 1.00 98.25 503 SER A CA 1
ATOM 3932 C C . SER A 1 503 ? -4.285 18.184 -3.345 1.00 98.25 503 SER A C 1
ATOM 3934 O O . SER A 1 503 ? -4.316 16.990 -3.639 1.00 98.25 503 SER A O 1
ATOM 3936 N N . ARG A 1 504 ? -4.672 18.634 -2.139 1.00 98.19 504 ARG A N 1
ATOM 3937 C CA . ARG A 1 504 ? -5.261 17.746 -1.121 1.00 98.19 504 ARG A CA 1
ATOM 3938 C C . ARG A 1 504 ? -6.483 17.034 -1.705 1.00 98.19 504 ARG A C 1
ATOM 3940 O O . ARG A 1 504 ? -6.501 15.809 -1.751 1.00 98.19 504 ARG A O 1
ATOM 3947 N N . ALA A 1 505 ? -7.460 17.762 -2.243 1.00 98.06 505 ALA A N 1
ATOM 3948 C CA . ALA A 1 505 ? -8.653 17.146 -2.832 1.00 98.06 505 ALA A CA 1
ATOM 3949 C C . ALA A 1 505 ? -8.341 16.168 -3.978 1.00 98.06 505 ALA A C 1
ATOM 3951 O O . ALA A 1 505 ? -8.902 15.072 -4.012 1.00 98.06 505 ALA A O 1
ATOM 3952 N N . ASN A 1 506 ? -7.413 16.519 -4.869 1.00 98.31 506 ASN A N 1
ATOM 3953 C CA . ASN A 1 506 ? -6.974 15.638 -5.951 1.00 98.31 506 ASN A CA 1
ATOM 3954 C C . ASN A 1 506 ? -6.348 14.341 -5.410 1.00 98.31 506 ASN A C 1
ATOM 3956 O O . ASN A 1 506 ? -6.659 13.260 -5.906 1.00 98.31 506 ASN A O 1
ATOM 3960 N N . PHE A 1 507 ? -5.504 14.437 -4.378 1.00 98.69 507 PHE A N 1
ATOM 3961 C CA . PHE A 1 507 ? -4.876 13.285 -3.731 1.00 98.69 507 PHE A CA 1
ATOM 3962 C C . PHE A 1 507 ? -5.902 12.349 -3.088 1.00 98.69 507 PHE A C 1
ATOM 3964 O O . PHE A 1 507 ? -5.900 11.155 -3.383 1.00 98.69 507 PHE A O 1
ATOM 3971 N N . TYR A 1 508 ? -6.815 12.880 -2.264 1.00 98.62 508 TYR A N 1
ATOM 3972 C CA . TYR A 1 508 ? -7.861 12.063 -1.637 1.00 98.62 508 TYR A CA 1
ATOM 3973 C C . TYR A 1 508 ? -8.758 11.397 -2.692 1.00 98.62 508 TYR A C 1
ATOM 3975 O O . TYR A 1 508 ? -9.134 10.238 -2.528 1.00 98.62 508 TYR A O 1
ATOM 3983 N N . GLY A 1 509 ? -9.063 12.098 -3.792 1.00 97.38 509 GLY A N 1
ATOM 3984 C CA . GLY A 1 509 ? -9.809 11.543 -4.921 1.00 97.38 509 GLY A CA 1
ATOM 3985 C C . GLY A 1 509 ? -9.083 10.382 -5.600 1.00 97.38 509 GLY A C 1
ATOM 3986 O O . GLY A 1 509 ? -9.672 9.316 -5.755 1.00 97.38 509 GLY A O 1
ATOM 3987 N N . ALA A 1 510 ? -7.804 10.561 -5.936 1.00 97.69 510 ALA A N 1
ATOM 3988 C CA . ALA A 1 510 ? -6.993 9.538 -6.594 1.00 97.69 510 ALA A CA 1
ATOM 3989 C C . ALA A 1 510 ? -6.762 8.304 -5.704 1.00 97.69 510 ALA A C 1
ATOM 3991 O O . ALA A 1 510 ? -6.917 7.179 -6.170 1.00 97.69 510 ALA A O 1
ATOM 3992 N N . MET A 1 511 ? -6.459 8.497 -4.414 1.00 98.38 511 MET A N 1
ATOM 3993 C CA . MET A 1 511 ? -6.352 7.398 -3.445 1.00 98.38 511 MET A CA 1
ATOM 3994 C C . MET A 1 511 ? -7.660 6.607 -3.360 1.00 98.38 511 MET A C 1
ATOM 3996 O O . MET A 1 511 ? -7.654 5.382 -3.470 1.00 98.38 511 MET A O 1
ATOM 4000 N N . ARG A 1 512 ? -8.796 7.303 -3.215 1.00 95.81 512 ARG A N 1
ATOM 4001 C CA . ARG A 1 512 ? -10.123 6.676 -3.161 1.00 95.81 512 ARG A CA 1
ATOM 4002 C C . ARG A 1 512 ? -10.442 5.900 -4.437 1.00 95.81 512 ARG A C 1
ATOM 4004 O O . ARG A 1 512 ? -10.975 4.805 -4.338 1.00 95.81 512 ARG A O 1
ATOM 4011 N N . GLU A 1 513 ? -10.110 6.431 -5.612 1.00 90.44 513 GLU A N 1
ATOM 4012 C CA . GLU A 1 513 ? -10.346 5.758 -6.898 1.00 90.44 513 GLU A CA 1
ATOM 4013 C C . GLU A 1 513 ? -9.537 4.468 -7.045 1.00 90.44 513 GLU A C 1
ATOM 4015 O O . GLU A 1 513 ? -10.109 3.446 -7.414 1.00 90.44 513 GLU A O 1
ATOM 4020 N N . VAL A 1 514 ? -8.254 4.480 -6.676 1.00 93.62 514 VAL A N 1
ATOM 4021 C CA . VAL A 1 514 ? -7.410 3.274 -6.709 1.00 93.62 514 VAL A CA 1
ATOM 4022 C C . VAL A 1 514 ? -7.870 2.237 -5.678 1.00 93.62 514 VAL A C 1
ATOM 4024 O O . VAL A 1 514 ? -7.901 1.040 -5.957 1.00 93.62 514 VAL A O 1
ATOM 4027 N N . MET A 1 515 ? -8.273 2.665 -4.480 1.00 95.00 515 MET A N 1
ATOM 4028 C CA . MET A 1 515 ? -8.813 1.739 -3.478 1.00 95.00 515 MET A CA 1
ATOM 4029 C C . MET A 1 515 ? -10.175 1.164 -3.892 1.00 95.00 515 MET A C 1
ATOM 4031 O O . MET A 1 515 ? -10.410 -0.022 -3.675 1.00 95.00 515 MET A O 1
ATOM 4035 N N . ASP A 1 516 ? -11.045 1.957 -4.529 1.00 84.25 516 ASP A N 1
ATOM 4036 C CA . ASP A 1 516 ? -12.315 1.482 -5.095 1.00 84.25 516 ASP A CA 1
ATOM 4037 C C . ASP A 1 516 ? -12.077 0.477 -6.243 1.00 84.25 516 ASP A C 1
ATOM 4039 O O . ASP A 1 516 ? -12.781 -0.531 -6.318 1.00 84.25 516 ASP A O 1
ATOM 4043 N N . GLU A 1 517 ? -11.081 0.717 -7.108 1.00 84.88 517 GLU A N 1
ATOM 4044 C CA . GLU A 1 517 ? -10.654 -0.213 -8.169 1.00 84.88 517 GLU A CA 1
ATOM 4045 C C . GLU A 1 517 ? -10.267 -1.579 -7.593 1.00 84.88 517 GLU A C 1
ATOM 4047 O O . GLU A 1 517 ? -10.695 -2.619 -8.097 1.00 84.88 517 GLU A O 1
ATOM 4052 N N . PHE A 1 518 ? -9.506 -1.575 -6.499 1.00 87.19 518 PHE A N 1
ATOM 4053 C CA . PHE A 1 518 ? -9.005 -2.784 -5.852 1.00 87.19 518 PHE A CA 1
ATOM 4054 C C . PHE A 1 518 ? -9.924 -3.358 -4.766 1.00 87.19 518 PHE A C 1
ATOM 4056 O O . PHE A 1 518 ? -9.603 -4.388 -4.172 1.00 87.19 518 PHE A O 1
ATOM 4063 N N . GLY A 1 519 ? -11.071 -2.727 -4.500 1.00 84.69 519 GLY A N 1
ATOM 4064 C CA . GLY A 1 519 ? -12.015 -3.164 -3.470 1.00 84.69 519 GLY A CA 1
ATOM 4065 C C . GLY A 1 519 ? -11.472 -3.074 -2.038 1.00 84.69 519 GLY A C 1
ATOM 4066 O O . GLY A 1 519 ? -11.917 -3.826 -1.170 1.00 84.69 519 GLY A O 1
ATOM 4067 N N . LEU A 1 520 ? -10.518 -2.176 -1.781 1.00 92.62 520 LEU A N 1
ATOM 4068 C CA . LEU A 1 520 ? -9.906 -1.969 -0.469 1.00 92.62 520 LEU A CA 1
ATOM 4069 C C . LEU A 1 520 ? -10.738 -0.979 0.355 1.00 92.62 520 LEU A C 1
ATOM 4071 O O . LEU A 1 520 ? -11.000 0.146 -0.070 1.00 92.62 520 LEU A O 1
ATOM 4075 N N . GLY A 1 521 ? -11.148 -1.391 1.556 1.00 95.62 521 GLY A N 1
ATOM 4076 C CA . GLY A 1 521 ? -11.733 -0.471 2.532 1.00 95.62 521 GLY A CA 1
ATOM 4077 C C . GLY A 1 521 ? -10.667 0.451 3.119 1.00 95.62 521 GLY A C 1
ATOM 4078 O O . GLY A 1 521 ? -9.499 0.071 3.172 1.00 95.62 521 GLY A O 1
ATOM 4079 N N . TRP A 1 522 ? -11.048 1.648 3.560 1.00 98.62 522 TRP A N 1
ATOM 4080 C CA . TRP A 1 522 ? -10.080 2.652 4.004 1.00 98.62 522 TRP A CA 1
ATOM 4081 C C . TRP A 1 522 ? -10.569 3.510 5.165 1.00 98.62 522 TRP A C 1
ATOM 4083 O O . TRP A 1 522 ? -11.774 3.625 5.388 1.00 98.62 522 TRP A O 1
ATOM 4093 N N . ALA A 1 523 ? -9.643 4.154 5.878 1.00 98.81 523 ALA A N 1
ATOM 4094 C CA . ALA A 1 523 ? -9.936 5.226 6.820 1.00 98.81 523 ALA A CA 1
ATOM 4095 C C . ALA A 1 523 ? -8.978 6.413 6.640 1.00 98.81 523 ALA A C 1
ATOM 4097 O O . ALA A 1 523 ? -7.759 6.262 6.671 1.00 98.81 523 ALA A O 1
ATOM 4098 N N . ILE A 1 524 ? -9.533 7.615 6.466 1.00 98.75 524 ILE A N 1
ATOM 4099 C CA . ILE A 1 524 ? -8.714 8.825 6.338 1.00 98.75 524 ILE A CA 1
ATOM 4100 C C . ILE A 1 524 ? -8.049 9.174 7.669 1.00 98.75 524 ILE A C 1
ATOM 4102 O O . ILE A 1 524 ? -8.684 9.109 8.727 1.00 98.75 524 ILE A O 1
ATOM 4106 N N . TRP A 1 525 ? -6.789 9.586 7.613 1.00 98.19 525 TRP A N 1
ATOM 4107 C CA . TRP A 1 525 ? -6.157 10.400 8.639 1.00 98.19 525 TRP A CA 1
ATOM 4108 C C . TRP A 1 525 ? -6.322 11.866 8.208 1.00 98.19 525 TRP A C 1
ATOM 4110 O O . TRP A 1 525 ? -5.853 12.258 7.142 1.00 98.19 525 TRP A O 1
ATOM 4120 N N . ASP A 1 526 ? -7.088 12.690 8.915 1.00 96.38 526 ASP A N 1
ATOM 4121 C CA . ASP A 1 526 ? -7.923 12.370 10.079 1.00 96.38 526 ASP A CA 1
ATOM 4122 C C . ASP A 1 526 ? -9.201 13.239 10.085 1.00 96.38 526 ASP A C 1
ATOM 4124 O O . ASP A 1 526 ? -9.417 14.024 9.164 1.00 96.38 526 ASP A O 1
ATOM 4128 N N . TRP A 1 527 ? -10.096 13.100 11.069 1.00 97.75 527 TRP A N 1
ATOM 4129 C CA . TRP A 1 527 ? -11.335 13.889 11.115 1.00 97.75 527 TRP A CA 1
ATOM 4130 C C . TRP A 1 527 ? -11.152 15.384 11.455 1.00 97.75 527 TRP A C 1
ATOM 4132 O O . TRP A 1 527 ? -11.860 16.198 10.864 1.00 97.75 527 TRP A O 1
ATOM 4142 N N . LYS A 1 528 ? -10.254 15.771 12.378 1.00 95.00 528 LYS A N 1
ATOM 4143 C CA . LYS A 1 528 ? -10.183 17.135 12.971 1.00 95.00 528 LYS A CA 1
ATOM 4144 C C . LYS A 1 528 ? -8.789 17.719 13.243 1.00 95.00 528 LYS A C 1
ATOM 4146 O O . LYS A 1 528 ? -8.698 18.908 13.538 1.00 95.00 528 LYS A O 1
ATOM 4151 N N . ALA A 1 529 ? -7.736 16.920 13.230 1.00 93.44 529 ALA A N 1
ATOM 4152 C CA . ALA A 1 529 ? -6.379 17.310 13.568 1.00 93.44 529 ALA A CA 1
ATOM 4153 C C . ALA A 1 529 ? -5.624 17.859 12.347 1.00 93.44 529 ALA A C 1
ATOM 4155 O O . ALA A 1 529 ? -6.201 18.521 11.487 1.00 93.44 529 ALA A O 1
ATOM 4156 N N . GLY A 1 530 ? -4.306 17.667 12.292 1.00 92.75 530 GLY A N 1
ATOM 4157 C CA . GLY A 1 530 ? -3.455 18.317 11.293 1.00 92.75 530 GLY A CA 1
ATOM 4158 C C . GLY A 1 530 ? -3.812 17.971 9.844 1.00 92.75 530 GLY A C 1
ATOM 4159 O O . GLY A 1 530 ? -3.548 18.764 8.944 1.00 92.75 530 GLY A O 1
ATOM 4160 N N . PHE A 1 531 ? -4.420 16.811 9.601 1.00 96.81 531 PHE A N 1
ATOM 4161 C CA . PHE A 1 531 ? -4.815 16.386 8.260 1.00 96.81 531 PHE A CA 1
ATOM 4162 C C . PHE A 1 531 ? -6.284 16.654 7.950 1.00 96.81 531 PHE A C 1
ATOM 4164 O O . PHE A 1 531 ? -6.617 16.659 6.773 1.00 96.81 531 PHE A O 1
ATOM 4171 N N . HIS A 1 532 ? -7.111 16.815 8.990 1.00 95.62 532 HIS A N 1
ATOM 4172 C CA . HIS A 1 532 ? -8.555 17.083 9.035 1.00 95.62 532 HIS A CA 1
ATOM 4173 C C . HIS A 1 532 ? -9.378 16.931 7.743 1.00 95.62 532 HIS A C 1
ATOM 4175 O O . HIS A 1 532 ? -9.153 17.572 6.720 1.00 95.62 532 HIS A O 1
ATOM 4181 N N . TYR A 1 533 ? -10.490 16.214 7.866 1.00 97.88 533 TYR A N 1
ATOM 4182 C CA . TYR A 1 533 ? -11.614 16.335 6.950 1.00 97.88 533 TYR A CA 1
ATOM 4183 C C . TYR A 1 533 ? -12.523 17.499 7.332 1.00 97.88 533 TYR A C 1
ATOM 4185 O O . TYR A 1 533 ? -12.962 18.206 6.439 1.00 97.88 533 TYR A O 1
ATOM 4193 N N . ILE A 1 534 ? -12.802 17.724 8.624 1.00 96.38 534 ILE A N 1
ATOM 4194 C CA . ILE A 1 534 ? -13.635 18.834 9.106 1.00 96.38 534 ILE A CA 1
ATOM 4195 C C . ILE A 1 534 ? -12.791 19.903 9.798 1.00 96.38 534 ILE A C 1
ATOM 4197 O O . ILE A 1 534 ? -12.092 19.626 10.772 1.00 96.38 534 ILE A O 1
ATOM 4201 N N . LYS A 1 535 ? -13.004 21.162 9.408 1.00 93.75 535 LYS A N 1
ATOM 4202 C CA . LYS A 1 535 ? -12.569 22.352 10.149 1.00 93.75 535 LYS A CA 1
ATOM 4203 C C . LYS A 1 535 ? -13.747 23.311 10.281 1.00 93.75 535 LYS A C 1
ATOM 4205 O O . LYS A 1 535 ? -14.488 23.538 9.329 1.00 93.75 535 LYS A O 1
ATOM 4210 N N . ASN A 1 536 ? -13.974 23.848 11.481 1.00 90.62 536 ASN A N 1
ATOM 4211 C CA . ASN A 1 536 ? -15.107 24.745 11.769 1.00 90.62 536 ASN A CA 1
ATOM 4212 C C . ASN A 1 536 ? -16.486 24.174 11.351 1.00 90.62 536 ASN A C 1
ATOM 4214 O O . ASN A 1 536 ? -17.366 24.907 10.904 1.00 90.62 536 ASN A O 1
ATOM 4218 N N . GLY A 1 537 ? -16.672 22.855 11.487 1.00 89.81 537 GLY A N 1
ATOM 4219 C CA . GLY A 1 537 ? -17.938 22.171 11.195 1.00 89.81 537 GLY A CA 1
ATOM 4220 C C . GLY A 1 537 ? -18.239 21.943 9.709 1.00 89.81 537 GLY A C 1
ATOM 4221 O O . GLY A 1 537 ? -19.351 21.531 9.388 1.00 89.81 537 GLY A O 1
ATOM 4222 N N . GLN A 1 538 ? -17.290 22.203 8.806 1.00 93.44 538 GLN A N 1
ATOM 4223 C CA . GLN A 1 538 ? -17.425 21.949 7.369 1.00 93.44 538 GLN A CA 1
ATOM 4224 C C . GLN A 1 538 ? -16.227 21.163 6.828 1.00 93.44 538 GLN A C 1
ATOM 4226 O O . GLN A 1 538 ? -15.155 21.231 7.432 1.00 93.44 538 GLN A O 1
ATOM 4231 N N . PRO A 1 539 ? -16.385 20.442 5.699 1.00 95.69 539 PRO A N 1
ATOM 4232 C CA . PRO A 1 539 ? -15.256 19.838 5.010 1.00 95.69 539 PRO A CA 1
ATOM 4233 C C . PRO A 1 539 ? -14.187 20.880 4.668 1.00 95.69 539 PRO A C 1
ATOM 4235 O O . PRO A 1 539 ? -14.527 21.943 4.142 1.00 95.69 539 PRO A O 1
ATOM 4238 N N . ASP A 1 540 ? -12.923 20.578 4.959 1.00 95.50 540 ASP A N 1
ATOM 4239 C CA . ASP A 1 540 ? -11.790 21.465 4.703 1.00 95.50 540 ASP A CA 1
ATOM 4240 C C . ASP A 1 540 ? -10.598 20.717 4.074 1.00 95.50 540 ASP A C 1
ATOM 4242 O O . ASP A 1 540 ? -9.946 19.908 4.734 1.00 95.50 540 ASP A O 1
ATOM 4246 N N . PRO A 1 541 ? -10.285 20.985 2.798 1.00 95.69 541 PRO A N 1
ATOM 4247 C CA . PRO A 1 541 ? -11.005 21.895 1.910 1.00 95.69 541 PRO A CA 1
ATOM 4248 C C . PRO A 1 541 ? -12.395 21.369 1.522 1.00 95.69 541 PRO A C 1
ATOM 4250 O O . PRO A 1 541 ? -12.646 20.164 1.529 1.00 95.69 541 PRO A O 1
ATOM 4253 N N . ILE A 1 542 ? -13.307 22.268 1.131 1.00 93.12 542 ILE A N 1
ATOM 4254 C CA . ILE A 1 542 ? -14.704 21.911 0.809 1.00 93.12 542 ILE A CA 1
ATOM 4255 C C . ILE A 1 542 ? -14.808 20.842 -0.294 1.00 93.12 542 ILE A C 1
ATOM 4257 O O . ILE A 1 542 ? -15.750 20.047 -0.331 1.00 93.12 542 ILE A O 1
ATOM 4261 N N . GLN A 1 543 ? -13.801 20.789 -1.168 1.00 94.25 543 GLN A N 1
ATOM 4262 C CA . GLN A 1 543 ? -13.647 19.820 -2.245 1.00 94.25 543 GLN A CA 1
ATOM 4263 C C . GLN A 1 543 ? -13.425 18.383 -1.741 1.00 94.25 543 GLN A C 1
ATOM 4265 O O . GLN A 1 543 ? -13.728 17.453 -2.488 1.00 94.25 543 GLN A O 1
ATOM 4270 N N . LEU A 1 544 ? -12.967 18.163 -0.497 1.00 95.56 544 LEU A N 1
ATOM 4271 C CA . LEU A 1 544 ? -12.772 16.811 0.052 1.00 95.56 544 LEU A CA 1
ATOM 4272 C C . LEU A 1 544 ? -14.056 15.985 0.033 1.00 95.56 544 LEU A C 1
ATOM 4274 O O . LEU A 1 544 ? -14.002 14.781 -0.216 1.00 95.56 544 LEU A O 1
ATOM 4278 N N . ARG A 1 545 ? -15.216 16.622 0.237 1.00 93.75 545 ARG A N 1
ATOM 4279 C CA . ARG A 1 545 ? -16.506 15.928 0.169 1.00 93.75 545 ARG A CA 1
ATOM 4280 C C . ARG A 1 545 ? -16.736 15.319 -1.210 1.00 93.75 545 ARG A C 1
ATOM 4282 O O . ARG A 1 545 ? -17.090 14.151 -1.301 1.00 93.75 545 ARG A O 1
ATOM 4289 N N . GLU A 1 546 ? -16.527 16.084 -2.284 1.00 90.06 546 GLU A N 1
ATOM 4290 C CA . GLU A 1 546 ? -16.675 15.558 -3.650 1.00 90.06 546 GLU A CA 1
ATOM 4291 C C . GLU A 1 546 ? -15.551 14.571 -3.999 1.00 90.06 546 GLU A C 1
ATOM 4293 O O . GLU A 1 546 ? -15.799 13.604 -4.715 1.00 90.06 546 GLU A O 1
ATOM 4298 N N . ALA A 1 547 ? -14.346 14.766 -3.458 1.00 93.44 547 ALA A N 1
ATOM 4299 C CA . ALA A 1 547 ? -13.217 13.868 -3.672 1.00 93.44 547 ALA A CA 1
ATOM 4300 C C . ALA A 1 547 ? -13.421 12.480 -3.044 1.00 93.44 547 ALA A C 1
ATOM 4302 O O . ALA A 1 547 ? -13.075 11.483 -3.669 1.00 93.44 547 ALA A O 1
ATOM 4303 N N . LEU A 1 548 ? -13.987 12.383 -1.840 1.00 93.56 548 LEU A N 1
ATOM 4304 C CA . LEU A 1 548 ? -14.200 11.104 -1.143 1.00 93.56 548 LEU A CA 1
ATOM 4305 C C . LEU A 1 548 ? -15.579 10.499 -1.407 1.00 93.56 548 LEU A C 1
ATOM 4307 O O . LEU A 1 548 ? -15.726 9.280 -1.502 1.00 93.56 548 LEU A O 1
ATOM 4311 N N . PHE A 1 549 ? -16.588 11.352 -1.560 1.00 88.31 549 PHE A N 1
ATOM 4312 C CA . PHE A 1 549 ? -17.979 10.968 -1.763 1.00 88.31 549 PHE A CA 1
ATOM 4313 C C . PHE A 1 549 ? -18.529 11.674 -3.002 1.00 88.31 549 PHE A C 1
ATOM 4315 O O . PHE A 1 549 ? -19.450 12.497 -2.901 1.00 88.31 549 PHE A O 1
ATOM 4322 N N . PRO A 1 550 ? -17.978 11.382 -4.197 1.00 80.69 550 PRO A N 1
ATOM 4323 C CA . PRO A 1 550 ? -18.472 11.996 -5.413 1.00 80.69 550 PRO A CA 1
ATOM 4324 C C . PRO A 1 550 ? -19.954 11.679 -5.550 1.00 80.69 550 PRO A C 1
ATOM 4326 O O . PRO A 1 550 ? -20.397 10.534 -5.406 1.00 80.69 550 PRO A O 1
ATOM 4329 N N . LYS A 1 551 ? -20.745 12.705 -5.862 1.00 69.94 551 LYS A N 1
ATOM 4330 C CA . LYS A 1 551 ? -22.117 12.467 -6.304 1.00 69.94 551 LYS A CA 1
ATOM 4331 C C . LYS A 1 551 ? -22.023 11.583 -7.542 1.00 69.94 551 LYS A C 1
ATOM 4333 O O . LYS A 1 551 ? -21.280 11.923 -8.462 1.00 69.94 551 LYS A O 1
ATOM 4338 N N . GLY A 1 552 ? -22.761 10.473 -7.571 1.00 63.56 552 GLY A N 1
ATOM 4339 C CA . GLY A 1 552 ? -22.870 9.650 -8.772 1.00 63.56 552 GLY A CA 1
ATOM 4340 C C . GLY A 1 552 ? -23.334 10.531 -9.929 1.00 63.56 552 GLY A C 1
ATOM 4341 O O . GLY A 1 552 ? -24.495 10.934 -9.979 1.00 63.56 552 GLY A O 1
ATOM 4342 N N . LYS A 1 553 ? -22.411 10.909 -10.818 1.00 65.31 553 LYS A N 1
ATOM 4343 C CA . LYS A 1 553 ? -22.731 11.672 -12.023 1.00 65.31 553 LYS A CA 1
ATOM 4344 C C . LYS A 1 553 ? -23.041 10.649 -13.100 1.00 65.31 553 LYS A C 1
ATOM 4346 O O . LYS A 1 553 ? -22.139 9.957 -13.564 1.00 65.31 553 LYS A O 1
ATOM 4351 N N . LEU A 1 554 ? -24.314 10.565 -13.473 1.00 76.75 554 LEU A N 1
ATOM 4352 C CA . LEU A 1 554 ? -24.706 9.898 -14.705 1.00 76.75 554 LEU A CA 1
ATOM 4353 C C . LEU A 1 554 ? -24.080 10.660 -15.870 1.00 76.75 554 LEU A C 1
ATOM 4355 O O . LEU A 1 554 ? -24.300 11.862 -16.027 1.00 76.75 554 LEU A O 1
ATOM 4359 N N . ARG A 1 555 ? -23.274 9.960 -16.655 1.00 82.56 555 ARG A N 1
ATOM 4360 C CA . ARG A 1 555 ? -22.649 10.449 -17.876 1.00 82.56 555 ARG A CA 1
ATOM 4361 C C . ARG A 1 555 ? -23.355 9.823 -19.067 1.00 82.56 555 ARG A C 1
ATOM 4363 O O . ARG A 1 555 ? -23.752 8.662 -19.023 1.00 82.56 555 ARG A O 1
ATOM 4370 N N . THR A 1 556 ? -23.478 10.604 -20.130 1.00 79.25 556 THR A N 1
ATOM 4371 C CA . THR A 1 556 ? -23.970 10.147 -21.429 1.00 79.25 556 THR A CA 1
ATOM 4372 C C . THR A 1 556 ? -22.880 10.382 -22.466 1.00 79.25 556 THR A C 1
ATOM 4374 O O . THR A 1 556 ? -22.828 11.460 -23.058 1.00 79.25 556 THR A O 1
ATOM 4377 N N . SER A 1 557 ? -21.959 9.430 -22.643 1.00 79.19 557 SER A N 1
ATOM 4378 C CA . SER A 1 557 ? -20.878 9.552 -23.642 1.00 79.19 557 SER A CA 1
ATOM 4379 C C . SER A 1 557 ? -21.381 9.422 -25.079 1.00 79.19 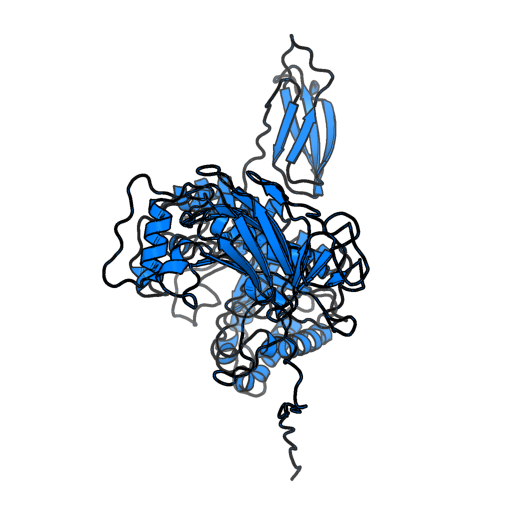557 SER A C 1
ATOM 4381 O O . SER A 1 557 ? -20.786 9.976 -25.999 1.00 79.19 557 SER A O 1
ATOM 4383 N N . ALA A 1 558 ? -22.507 8.739 -25.262 1.00 81.75 558 ALA A N 1
ATOM 4384 C CA . ALA A 1 558 ? -23.249 8.654 -26.508 1.00 81.75 558 ALA A CA 1
ATOM 4385 C C . ALA A 1 558 ? -24.754 8.655 -26.208 1.00 81.75 558 ALA A C 1
ATOM 4387 O O . ALA A 1 558 ? -25.187 8.429 -25.075 1.00 81.75 558 ALA A O 1
ATOM 4388 N N . ARG A 1 559 ? -25.579 8.916 -27.225 1.00 82.88 559 ARG A N 1
ATOM 4389 C CA . ARG A 1 559 ? -27.039 8.835 -27.095 1.00 82.88 559 ARG A CA 1
ATOM 4390 C C . ARG A 1 559 ? -27.441 7.414 -26.681 1.00 82.88 559 ARG A C 1
ATOM 4392 O O . ARG A 1 559 ? -26.969 6.454 -27.270 1.00 82.88 559 ARG A O 1
ATOM 4399 N N . GLY A 1 560 ? -28.285 7.293 -25.657 1.00 85.19 560 GLY A N 1
ATOM 4400 C CA . GLY A 1 560 ? -28.707 5.996 -25.113 1.00 85.19 560 GLY A CA 1
ATOM 4401 C C . GLY A 1 560 ? -27.669 5.317 -24.214 1.00 85.19 560 GLY A C 1
ATOM 4402 O O . GLY A 1 560 ? -28.041 4.456 -23.428 1.00 85.19 560 GLY A O 1
ATOM 4403 N N . LYS A 1 561 ? -26.398 5.734 -24.243 1.00 89.75 561 LYS A N 1
ATOM 4404 C CA . LYS A 1 561 ? -25.356 5.184 -23.375 1.00 89.75 561 LYS A CA 1
ATOM 4405 C C . LYS A 1 561 ? -25.303 5.940 -22.053 1.00 89.75 561 LYS A C 1
ATOM 4407 O O . LYS A 1 561 ? -25.149 7.157 -22.033 1.00 89.75 561 LYS A O 1
ATOM 4412 N N . ILE A 1 562 ? -25.424 5.206 -20.956 1.00 89.44 562 ILE A N 1
ATOM 4413 C CA . ILE A 1 562 ? -25.458 5.693 -19.584 1.00 89.44 562 ILE A CA 1
ATOM 4414 C C . ILE A 1 562 ? -24.309 5.071 -18.820 1.00 89.44 562 ILE A C 1
ATOM 4416 O O . ILE A 1 562 ? -24.197 3.852 -18.722 1.00 89.44 562 ILE A O 1
ATOM 4420 N N . GLU A 1 563 ? -23.472 5.926 -18.255 1.00 90.12 563 GLU A N 1
ATOM 4421 C CA . GLU A 1 563 ? -22.287 5.523 -17.519 1.00 90.12 563 GLU A CA 1
ATOM 4422 C C . GLU A 1 563 ? -22.282 6.185 -16.150 1.00 90.12 563 GLU A C 1
ATOM 4424 O O . GLU A 1 563 ? -22.620 7.360 -16.007 1.00 90.12 563 GLU A O 1
ATOM 4429 N N . MET A 1 564 ? -21.900 5.444 -15.120 1.00 85.06 564 MET A N 1
ATOM 4430 C CA . MET A 1 564 ? -21.783 5.995 -13.777 1.00 85.06 564 MET A CA 1
ATOM 4431 C C . MET A 1 564 ? -20.756 5.208 -12.981 1.00 85.06 564 MET A C 1
ATOM 4433 O O . MET A 1 564 ? -20.815 3.984 -12.940 1.00 85.06 564 MET A O 1
ATOM 4437 N N . ASN A 1 565 ? -19.869 5.911 -12.285 1.00 75.88 565 ASN A N 1
ATOM 4438 C CA . ASN A 1 565 ? -18.982 5.266 -11.324 1.00 75.88 565 ASN A CA 1
ATOM 4439 C C . ASN A 1 565 ? -19.759 4.980 -10.036 1.00 75.88 565 ASN A C 1
ATOM 4441 O O . ASN A 1 565 ? -20.465 5.854 -9.523 1.00 75.88 565 ASN A O 1
ATOM 4445 N N . SER A 1 566 ? -19.644 3.763 -9.517 1.00 71.88 566 SER A N 1
ATOM 4446 C CA . SER A 1 566 ? -20.237 3.360 -8.243 1.00 71.88 566 SER A CA 1
ATOM 4447 C C . SER A 1 566 ? -19.499 2.145 -7.680 1.00 71.88 566 SER A C 1
ATOM 4449 O O . SER A 1 566 ? -18.641 1.577 -8.336 1.00 71.88 566 SER A O 1
ATOM 4451 N N . ALA A 1 567 ? -19.785 1.762 -6.439 1.00 60.78 567 ALA A N 1
ATOM 4452 C CA . ALA A 1 567 ? -19.053 0.686 -5.776 1.00 60.78 567 ALA A CA 1
ATOM 4453 C C . ALA A 1 567 ? -19.502 -0.705 -6.256 1.00 60.78 567 ALA A C 1
ATOM 4455 O O . ALA A 1 567 ? -20.699 -0.942 -6.455 1.00 60.78 567 ALA A O 1
ATOM 4456 N N . ILE A 1 568 ? -18.548 -1.638 -6.352 1.00 65.06 568 ILE A N 1
ATOM 4457 C CA . ILE A 1 568 ? -18.809 -3.066 -6.581 1.00 65.06 568 ILE A CA 1
ATOM 4458 C C . ILE A 1 568 ? -19.776 -3.592 -5.505 1.00 65.06 568 ILE A C 1
ATOM 4460 O O . ILE A 1 568 ? -19.703 -3.227 -4.332 1.00 65.06 568 ILE A O 1
ATOM 4464 N N . GLY A 1 569 ? -20.720 -4.435 -5.913 1.00 59.38 569 GLY A N 1
ATOM 4465 C CA . GLY A 1 569 ? -21.764 -5.022 -5.076 1.00 59.38 569 GLY A CA 1
ATOM 4466 C C . GLY A 1 569 ? -23.018 -4.159 -4.918 1.00 59.38 569 GLY A C 1
ATOM 4467 O O . GLY A 1 569 ? -24.044 -4.679 -4.473 1.00 59.38 569 GLY A O 1
ATOM 4468 N N . LYS A 1 570 ? -22.991 -2.876 -5.311 1.00 74.38 570 LYS A N 1
ATOM 4469 C CA . LYS A 1 570 ? -24.187 -2.022 -5.276 1.00 74.38 570 LYS A CA 1
ATOM 4470 C C . LYS A 1 570 ? -25.166 -2.390 -6.371 1.00 74.38 570 LYS A C 1
ATOM 4472 O O . LYS A 1 570 ? -24.768 -2.636 -7.508 1.00 74.38 570 LYS A O 1
ATOM 4477 N N . THR A 1 571 ? -26.453 -2.364 -6.031 1.00 83.19 571 THR A N 1
ATOM 4478 C CA . THR A 1 571 ? -27.528 -2.573 -7.006 1.00 83.19 571 THR A CA 1
ATOM 4479 C C . THR A 1 571 ? -28.173 -1.250 -7.397 1.00 83.19 571 THR A C 1
ATOM 4481 O O . THR A 1 571 ? -28.700 -0.523 -6.552 1.00 83.19 571 THR A O 1
ATOM 4484 N N . HIS A 1 572 ? -28.139 -0.952 -8.693 1.00 90.12 572 HIS A N 1
ATOM 4485 C CA . HIS A 1 572 ? -28.691 0.256 -9.291 1.00 90.12 572 HIS A CA 1
ATOM 4486 C C . HIS A 1 572 ? -29.862 -0.064 -10.207 1.00 90.12 572 HIS A C 1
ATOM 4488 O O . HIS A 1 572 ? -29.753 -0.933 -11.069 1.00 90.12 572 HIS A O 1
ATOM 4494 N N . VAL A 1 573 ? -30.945 0.695 -10.067 1.00 93.31 573 VAL A N 1
ATOM 4495 C CA . VAL A 1 573 ? -32.067 0.719 -11.004 1.00 93.31 573 VAL A CA 1
ATOM 4496 C C . VAL A 1 573 ? -31.950 1.976 -11.856 1.00 93.31 573 VAL A C 1
ATOM 4498 O O . VAL A 1 573 ? -32.037 3.094 -11.349 1.00 93.31 573 VAL A O 1
ATOM 4501 N N . ILE A 1 574 ? -31.752 1.810 -13.160 1.00 92.19 574 ILE A N 1
ATOM 4502 C CA . ILE A 1 574 ? -31.810 2.908 -14.121 1.00 92.19 574 ILE A CA 1
ATOM 4503 C C . ILE A 1 574 ? -33.265 3.107 -14.517 1.00 92.19 574 ILE A C 1
ATOM 4505 O O . ILE A 1 574 ? -33.929 2.176 -14.970 1.00 92.19 574 ILE A O 1
ATOM 4509 N N . HIS A 1 575 ? -33.750 4.333 -14.358 1.00 92.75 575 HIS A N 1
ATOM 4510 C CA . HIS A 1 575 ? -35.067 4.759 -14.806 1.00 92.75 575 HIS A CA 1
ATOM 4511 C C . HIS A 1 575 ? -34.937 5.717 -15.984 1.00 92.75 575 HIS A C 1
ATOM 4513 O O . HIS A 1 575 ? -34.017 6.536 -16.026 1.00 92.75 575 HIS A O 1
ATOM 4519 N N . ARG A 1 576 ? -35.920 5.676 -16.881 1.00 92.06 576 ARG A N 1
ATOM 4520 C CA . ARG A 1 576 ? -36.030 6.554 -18.045 1.00 92.06 576 ARG A CA 1
ATOM 4521 C C . ARG A 1 576 ? -37.355 7.298 -18.061 1.00 92.06 576 ARG A C 1
ATOM 4523 O O . ARG A 1 576 ? -38.385 6.735 -17.697 1.00 92.06 576 ARG A O 1
ATOM 4530 N N . SER A 1 577 ? -37.332 8.527 -18.563 1.00 90.62 577 SER A N 1
ATOM 4531 C CA . SER A 1 577 ? -38.511 9.275 -19.000 1.00 90.62 577 SER A CA 1
ATOM 4532 C C . SER A 1 577 ? -38.209 10.028 -20.299 1.00 90.62 577 SER A C 1
ATOM 4534 O O . SER A 1 577 ? -37.087 10.472 -20.516 1.00 90.62 577 SER A O 1
ATOM 4536 N N . PHE A 1 578 ? -39.213 10.237 -21.149 1.00 88.12 578 PHE A N 1
ATOM 4537 C CA . PHE A 1 578 ? -39.105 11.135 -22.310 1.00 88.12 578 PHE A CA 1
ATOM 4538 C C . PHE A 1 578 ? -39.504 12.587 -21.973 1.00 88.12 578 PHE A C 1
ATOM 4540 O O . PHE A 1 578 ? -39.394 13.480 -22.810 1.00 88.12 578 PHE A O 1
ATOM 4547 N N . ALA A 1 579 ? -39.929 12.850 -20.729 1.00 85.19 579 ALA A N 1
ATOM 4548 C CA . ALA A 1 579 ? -40.282 14.179 -20.234 1.00 85.19 579 ALA A CA 1
ATOM 4549 C C . ALA A 1 579 ? -39.863 14.370 -18.762 1.00 85.19 579 ALA A C 1
ATOM 4551 O O . ALA A 1 579 ? -40.342 13.664 -17.874 1.00 85.19 579 ALA A O 1
ATOM 4552 N N . LEU A 1 580 ? -39.012 15.367 -18.487 1.00 77.38 580 LEU A N 1
ATOM 4553 C CA . LEU A 1 580 ? -38.547 15.711 -17.129 1.00 77.38 580 LEU A CA 1
ATOM 4554 C C . LEU A 1 580 ? -39.689 16.078 -16.164 1.00 77.38 580 LEU A C 1
ATOM 4556 O O . LEU A 1 580 ? -39.618 15.749 -14.984 1.00 77.38 580 LEU A O 1
ATOM 4560 N N . GLY A 1 581 ? -40.738 16.745 -16.658 1.00 77.19 581 GLY A N 1
ATOM 4561 C CA . GLY A 1 581 ? -41.816 17.315 -15.838 1.00 77.19 581 GLY A CA 1
ATOM 4562 C C . GLY A 1 581 ? -42.961 16.366 -15.468 1.00 77.19 581 GLY A C 1
ATOM 4563 O O . GLY A 1 581 ? -43.918 16.813 -14.848 1.00 77.19 581 GLY A O 1
ATOM 4564 N N . ASN A 1 582 ? -42.904 15.084 -15.848 1.00 76.81 582 ASN A N 1
ATOM 4565 C CA . ASN A 1 582 ? -43.961 14.113 -15.551 1.00 76.81 582 ASN A CA 1
ATOM 4566 C C . ASN A 1 582 ? -43.438 12.999 -14.622 1.00 76.81 582 ASN A C 1
ATOM 4568 O O . ASN A 1 582 ? -42.829 12.042 -15.110 1.00 76.81 582 ASN A O 1
ATOM 4572 N N . PRO A 1 583 ? -43.690 13.071 -13.300 1.00 70.56 583 PRO A N 1
ATOM 4573 C CA . PRO A 1 583 ? -43.256 12.053 -12.343 1.00 70.56 583 PRO A CA 1
ATOM 4574 C C . PRO A 1 583 ? -43.757 10.637 -12.669 1.00 70.56 583 PRO A C 1
ATOM 4576 O O . PRO A 1 583 ? -43.032 9.674 -12.433 1.00 70.56 583 PRO A O 1
ATOM 4579 N N . ALA A 1 584 ? -44.947 10.503 -13.268 1.00 78.69 584 ALA A N 1
ATOM 4580 C CA . ALA A 1 584 ? -45.523 9.215 -13.667 1.00 78.69 584 ALA A CA 1
ATOM 4581 C C . ALA A 1 584 ? -44.912 8.642 -14.964 1.00 78.69 584 ALA A C 1
ATOM 4583 O O . ALA A 1 584 ? -45.168 7.494 -15.322 1.00 78.69 584 ALA A O 1
ATOM 4584 N N . GLY A 1 585 ? -44.111 9.437 -15.683 1.00 81.00 585 GLY A N 1
ATOM 4585 C CA . GLY A 1 585 ? -43.439 9.031 -16.919 1.00 81.00 585 GLY A CA 1
ATOM 4586 C C . GLY A 1 585 ? -42.143 8.246 -16.705 1.00 81.00 585 GLY A C 1
ATOM 4587 O O . GLY A 1 585 ? -41.610 7.697 -17.667 1.00 81.00 585 GLY A O 1
ATOM 4588 N N . TRP A 1 586 ? -41.637 8.182 -15.470 1.00 90.31 586 TRP A N 1
ATOM 4589 C CA . TRP A 1 586 ? -40.415 7.453 -15.141 1.00 90.31 586 TRP A CA 1
ATOM 4590 C C . TRP A 1 586 ? -40.682 5.953 -15.027 1.00 90.31 586 TRP A C 1
ATOM 4592 O O . TRP A 1 586 ? -41.525 5.530 -14.238 1.00 90.31 586 TRP A O 1
ATOM 4602 N N . ARG A 1 587 ? -39.942 5.146 -15.789 1.00 92.12 587 ARG A N 1
ATOM 4603 C CA . ARG A 1 587 ? -40.026 3.679 -15.745 1.00 92.12 587 ARG A CA 1
ATOM 4604 C C . ARG A 1 587 ? -38.643 3.062 -15.560 1.00 92.12 587 ARG A C 1
ATOM 4606 O O . ARG A 1 587 ? -37.698 3.579 -16.160 1.00 92.12 587 ARG A O 1
ATOM 4613 N N . PRO A 1 588 ? -38.506 1.973 -14.783 1.00 93.38 588 PRO A N 1
ATOM 4614 C CA . PRO A 1 588 ? -37.254 1.235 -14.711 1.00 93.38 588 PRO A CA 1
ATOM 4615 C C . PRO A 1 588 ? -36.967 0.592 -16.073 1.00 93.38 588 PRO A C 1
ATOM 4617 O O . PRO A 1 588 ? -37.846 -0.028 -16.667 1.00 93.38 588 PRO A O 1
ATOM 4620 N N . VAL A 1 589 ? -35.742 0.756 -16.561 1.00 93.38 589 VAL A N 1
ATOM 4621 C CA . VAL A 1 589 ? -35.266 0.191 -17.835 1.00 93.38 589 VAL A CA 1
ATOM 4622 C C . VAL A 1 589 ? -34.102 -0.779 -17.643 1.00 93.38 589 VAL A C 1
ATOM 4624 O O . VAL A 1 589 ? -33.836 -1.594 -18.517 1.00 93.38 589 VAL A O 1
ATOM 4627 N N . SER A 1 590 ? -33.422 -0.740 -16.493 1.00 93.31 590 SER A N 1
ATOM 4628 C CA . SER A 1 590 ? -32.351 -1.683 -16.158 1.00 93.31 590 SER A CA 1
ATOM 4629 C C . SER A 1 590 ? -32.176 -1.790 -14.646 1.00 93.31 590 SER A C 1
ATOM 4631 O O . SER A 1 590 ? -32.315 -0.796 -13.942 1.00 93.31 590 SER A O 1
ATOM 4633 N N . THR A 1 591 ? -31.837 -2.978 -14.145 1.00 94.38 591 THR A N 1
ATOM 4634 C CA . THR A 1 591 ? -31.374 -3.196 -12.764 1.00 94.38 591 THR A CA 1
ATOM 4635 C C . THR A 1 591 ? -30.060 -3.962 -12.811 1.00 94.38 591 THR A C 1
ATOM 4637 O O . THR A 1 591 ? -30.008 -5.030 -13.412 1.00 94.38 591 THR A O 1
ATOM 4640 N N . GLN A 1 592 ? -29.001 -3.420 -12.212 1.00 90.00 592 GLN A N 1
ATOM 4641 C CA . GLN A 1 592 ? -27.660 -4.004 -12.270 1.00 90.00 592 GLN A CA 1
ATOM 4642 C C . GLN A 1 592 ? -27.015 -4.009 -10.892 1.00 90.00 592 GLN A C 1
ATOM 4644 O O . GLN A 1 592 ? -26.915 -2.962 -10.253 1.00 90.00 592 GLN A O 1
ATOM 4649 N N . THR A 1 593 ? -26.543 -5.175 -10.457 1.00 86.19 593 THR A N 1
ATOM 4650 C CA . THR A 1 593 ? -25.589 -5.284 -9.352 1.00 86.19 593 THR A CA 1
ATOM 4651 C C . THR A 1 593 ? -24.188 -5.220 -9.933 1.00 86.19 593 THR A C 1
ATOM 4653 O O . THR A 1 593 ? -23.834 -6.034 -10.784 1.00 86.19 593 THR A O 1
ATOM 4656 N N . LEU A 1 594 ? -23.402 -4.238 -9.509 1.00 76.50 594 LEU A N 1
ATOM 4657 C CA . LEU A 1 594 ? -22.112 -3.970 -10.125 1.00 76.50 594 LEU A CA 1
ATOM 4658 C C . LEU A 1 594 ? -21.063 -5.002 -9.721 1.00 76.50 594 LEU A C 1
ATOM 4660 O O . LEU A 1 594 ? -20.821 -5.217 -8.538 1.00 76.50 594 LEU A O 1
ATOM 4664 N N . SER A 1 595 ? -20.408 -5.612 -10.703 1.00 74.19 595 SER A N 1
ATOM 4665 C CA . SER A 1 595 ? -19.209 -6.437 -10.508 1.00 74.19 595 SER A CA 1
ATOM 4666 C C . SER A 1 595 ? -17.911 -5.675 -10.800 1.00 74.19 595 SER A C 1
ATOM 4668 O O . SER A 1 595 ? -16.831 -6.216 -10.600 1.00 74.19 595 SER A O 1
ATOM 4670 N N . SER A 1 596 ? -18.016 -4.434 -11.280 1.00 70.31 596 SER A N 1
ATOM 4671 C CA . SER A 1 596 ? -16.919 -3.504 -11.560 1.00 70.31 596 SER A CA 1
ATOM 4672 C C . SER A 1 596 ? -17.306 -2.099 -11.064 1.00 70.31 596 SER A C 1
ATOM 4674 O O . SER A 1 596 ? -18.493 -1.837 -10.862 1.00 70.31 596 SER A O 1
ATOM 4676 N N . PRO A 1 597 ? -16.358 -1.168 -10.857 1.00 66.56 597 PRO A N 1
ATOM 4677 C CA . PRO A 1 597 ? -16.662 0.163 -10.322 1.00 66.56 597 PRO A CA 1
ATOM 4678 C C . PRO A 1 597 ? -17.404 1.087 -11.311 1.00 66.56 597 PRO A C 1
ATOM 4680 O O . PRO A 1 597 ? -17.620 2.270 -11.033 1.00 66.56 597 PRO A O 1
ATOM 4683 N N . GLN A 1 598 ? -17.808 0.566 -12.473 1.00 79.25 598 GLN A N 1
ATOM 4684 C CA . GLN A 1 598 ? -18.489 1.306 -13.523 1.00 79.25 598 GLN A CA 1
ATOM 4685 C C . GLN A 1 598 ? -19.798 0.607 -13.902 1.00 79.25 598 GLN A C 1
ATOM 4687 O O . GLN A 1 598 ? -19.812 -0.524 -14.380 1.00 79.25 598 GLN A O 1
ATOM 4692 N N . LEU A 1 599 ? -20.910 1.318 -13.736 1.00 86.62 599 LEU A N 1
ATOM 4693 C CA . LEU A 1 599 ? -22.173 0.988 -14.379 1.00 86.62 599 LEU A CA 1
ATOM 4694 C C . LEU A 1 599 ? -22.108 1.454 -15.829 1.00 86.62 599 LEU A C 1
ATOM 4696 O O . LEU A 1 599 ? -21.849 2.634 -16.073 1.00 86.62 599 LEU A O 1
ATOM 4700 N N . ILE A 1 600 ? -22.405 0.554 -16.764 1.00 90.62 600 ILE A N 1
ATOM 4701 C CA . ILE A 1 600 ? -22.636 0.881 -18.171 1.00 90.62 600 ILE A CA 1
ATOM 4702 C C . ILE A 1 600 ? -23.994 0.300 -18.564 1.00 90.62 600 ILE A C 1
ATOM 4704 O O . ILE A 1 600 ? -24.287 -0.871 -18.329 1.00 90.62 600 ILE A O 1
ATOM 4708 N N . PHE A 1 601 ? -24.849 1.132 -19.141 1.00 91.25 601 PHE A N 1
ATOM 4709 C CA . PHE A 1 601 ? -26.146 0.738 -19.671 1.00 91.25 601 PHE A CA 1
ATOM 4710 C C . PHE A 1 601 ? -26.344 1.377 -21.041 1.00 91.25 601 PHE A C 1
ATOM 4712 O O . PHE A 1 601 ? -26.092 2.567 -21.202 1.00 91.25 601 PHE A O 1
ATOM 4719 N N . GLU A 1 602 ? -26.813 0.605 -22.013 1.00 92.06 602 GLU A N 1
ATOM 4720 C CA . GLU A 1 602 ? -27.182 1.110 -23.334 1.00 92.06 602 GLU A CA 1
ATOM 4721 C C . GLU A 1 602 ? -28.686 0.925 -23.545 1.00 92.06 602 GLU A C 1
ATOM 4723 O O . GLU A 1 602 ? -29.212 -0.185 -23.470 1.00 92.06 602 GLU A O 1
ATOM 4728 N N . ASP A 1 603 ? -29.387 2.033 -23.774 1.00 90.00 603 ASP A N 1
ATOM 4729 C CA . ASP A 1 603 ? -30.825 2.064 -24.006 1.00 90.00 603 ASP A CA 1
ATOM 4730 C C . ASP A 1 603 ? -31.140 1.858 -25.490 1.00 90.00 603 ASP A C 1
ATOM 4732 O O . ASP A 1 603 ? -31.083 2.791 -26.297 1.00 90.00 603 ASP A O 1
ATOM 4736 N N . ALA A 1 604 ? -31.500 0.623 -25.834 1.00 83.31 604 ALA A N 1
ATOM 4737 C CA . ALA A 1 604 ? -31.829 0.218 -27.197 1.00 83.31 604 ALA A CA 1
ATOM 4738 C C . ALA A 1 604 ? -33.095 0.890 -27.771 1.00 83.31 604 ALA A C 1
ATOM 4740 O O . ALA A 1 604 ? -33.310 0.843 -28.980 1.00 83.31 604 ALA A O 1
ATOM 4741 N N . GLU A 1 605 ? -33.945 1.509 -26.944 1.00 80.75 605 GLU A N 1
ATOM 4742 C CA . GLU A 1 605 ? -35.207 2.111 -27.398 1.00 80.75 605 GLU A CA 1
ATOM 4743 C C . GLU A 1 605 ? -35.082 3.603 -27.751 1.00 80.75 605 GLU A C 1
ATOM 4745 O O . GLU A 1 605 ? -36.041 4.214 -28.232 1.00 80.75 605 GLU A O 1
ATOM 4750 N N . VAL A 1 606 ? -33.920 4.224 -27.524 1.00 79.75 606 VAL A N 1
ATOM 4751 C CA . VAL A 1 606 ? -33.713 5.634 -27.871 1.00 79.75 606 VAL A CA 1
ATOM 4752 C C . VAL A 1 606 ? -33.255 5.774 -29.319 1.00 79.75 606 VAL A C 1
ATOM 4754 O O . VAL A 1 606 ? -32.095 5.556 -29.655 1.00 79.75 606 VAL A O 1
ATOM 4757 N N . SER A 1 607 ? -34.179 6.216 -30.175 1.00 67.25 607 SER A N 1
ATOM 4758 C CA . SER A 1 607 ? -33.916 6.554 -31.577 1.00 67.25 607 SER A CA 1
ATOM 4759 C C . SER A 1 607 ? -33.113 7.857 -31.746 1.00 67.25 607 SER A C 1
ATOM 4761 O O . SER A 1 607 ? -33.024 8.706 -30.847 1.00 67.25 607 SER A O 1
ATOM 4763 N N . GLU A 1 608 ? -32.546 8.061 -32.940 1.00 61.84 608 GLU A N 1
ATOM 4764 C CA . GLU A 1 608 ? -31.699 9.221 -33.274 1.00 61.84 608 GLU A CA 1
ATOM 4765 C C . GLU A 1 608 ? -32.408 10.589 -33.185 1.00 61.84 608 GLU A C 1
ATOM 4767 O O . GLU A 1 608 ? -31.737 11.619 -33.104 1.00 61.84 608 GLU A O 1
ATOM 4772 N N . SER A 1 609 ? -33.744 10.635 -33.123 1.00 59.34 609 SER A N 1
ATOM 4773 C CA . SER A 1 609 ? -34.525 11.882 -33.207 1.00 59.34 609 SER A CA 1
ATOM 4774 C C . SER A 1 609 ? -35.261 12.314 -31.921 1.00 59.34 609 SER A C 1
ATOM 4776 O O . SER A 1 609 ? -35.837 13.400 -31.898 1.00 59.34 609 SER A O 1
ATOM 4778 N N . GLY A 1 610 ? -35.208 11.550 -30.816 1.00 68.25 610 GLY A N 1
ATOM 4779 C CA . GLY A 1 610 ? -35.916 11.867 -29.552 1.00 68.25 610 GLY A CA 1
ATOM 4780 C C . GLY A 1 610 ? -35.041 12.400 -28.401 1.00 68.25 610 GLY A C 1
ATOM 4781 O O . GLY A 1 610 ? -33.830 12.201 -28.397 1.00 68.25 610 GLY A O 1
ATOM 4782 N N . LYS A 1 611 ? -35.633 13.066 -27.393 1.00 80.31 611 LYS A N 1
ATOM 4783 C CA . LYS A 1 611 ? -34.964 13.394 -26.110 1.00 80.31 611 LYS A CA 1
ATOM 4784 C C . LYS A 1 611 ? -35.353 12.364 -25.051 1.00 80.31 611 LYS A C 1
ATOM 4786 O O . LYS A 1 611 ? -36.541 12.151 -24.847 1.00 80.31 611 LYS A O 1
ATOM 4791 N N . ALA A 1 612 ? -34.379 11.793 -24.348 1.00 87.06 612 ALA A N 1
ATOM 4792 C CA . ALA A 1 612 ? -34.603 10.907 -23.207 1.00 87.06 612 ALA A CA 1
ATOM 4793 C C . ALA A 1 612 ? -33.853 11.429 -21.976 1.00 87.06 612 ALA A C 1
ATOM 4795 O O . ALA A 1 612 ? -32.775 12.012 -22.091 1.00 87.06 612 ALA A O 1
ATOM 4796 N N . PHE A 1 613 ? -34.438 11.215 -20.805 1.00 88.62 613 PHE A N 1
ATOM 4797 C CA . PHE A 1 613 ? -33.903 11.595 -19.506 1.00 88.62 613 PHE A CA 1
ATOM 4798 C C . PHE A 1 613 ? -33.745 10.352 -18.652 1.00 88.62 613 PHE A C 1
ATOM 4800 O O . PHE A 1 613 ? -34.609 9.474 -18.659 1.00 88.62 613 PHE A O 1
ATOM 4807 N N . TYR A 1 614 ? -32.663 10.313 -17.885 1.00 89.44 614 TYR A N 1
ATOM 4808 C CA . TYR A 1 614 ? -32.303 9.164 -17.071 1.00 89.44 614 TYR A CA 1
ATOM 4809 C C . TYR A 1 614 ? -32.070 9.583 -15.630 1.00 89.44 614 TYR A C 1
ATOM 4811 O O . TYR A 1 614 ? -31.598 10.687 -15.354 1.00 89.44 614 TYR A O 1
ATOM 4819 N N . ARG A 1 615 ? -32.380 8.675 -14.711 1.00 88.75 615 ARG A N 1
ATOM 4820 C CA . ARG A 1 615 ? -31.964 8.747 -13.311 1.00 88.75 615 ARG A CA 1
ATOM 4821 C C . ARG A 1 615 ? -31.561 7.352 -12.857 1.00 88.75 615 ARG A C 1
ATOM 4823 O O . ARG A 1 615 ? -32.076 6.362 -13.367 1.00 88.75 615 ARG A O 1
ATOM 4830 N N . SER A 1 616 ? -30.664 7.286 -11.889 1.00 87.81 616 SER A N 1
ATOM 4831 C CA . SER A 1 616 ? -30.244 6.044 -11.256 1.00 87.81 616 SER A CA 1
ATOM 4832 C C . SER A 1 616 ? -30.692 6.088 -9.811 1.00 87.81 616 SER A C 1
ATOM 4834 O O . SER A 1 616 ? -30.485 7.084 -9.119 1.00 87.81 616 SER A O 1
ATOM 4836 N N . GLU A 1 617 ? -31.333 5.017 -9.381 1.00 87.25 617 GLU A N 1
ATOM 4837 C CA . GLU A 1 617 ? -31.737 4.789 -8.008 1.00 87.25 617 GLU A CA 1
ATOM 4838 C C . GLU A 1 617 ? -30.862 3.680 -7.435 1.00 87.25 617 GLU A C 1
ATOM 4840 O O . GLU A 1 617 ? -30.720 2.610 -8.025 1.00 87.25 617 GLU A O 1
ATOM 4845 N N . TRP A 1 618 ? -30.241 3.943 -6.293 1.00 80.81 618 TRP A N 1
ATOM 4846 C CA . TRP A 1 618 ? -29.520 2.925 -5.542 1.00 80.81 618 TRP A CA 1
ATOM 4847 C C . TRP A 1 618 ? -30.492 2.260 -4.568 1.00 80.81 618 TRP A C 1
ATOM 4849 O O . TRP A 1 618 ? -31.079 2.948 -3.736 1.00 80.81 618 TRP A O 1
ATOM 4859 N N . ILE A 1 619 ? -30.666 0.940 -4.684 1.00 75.94 619 ILE A N 1
ATOM 4860 C CA . ILE A 1 619 ? -31.668 0.191 -3.904 1.00 75.94 619 ILE A CA 1
ATOM 4861 C C . ILE A 1 619 ? -31.063 -0.798 -2.903 1.00 75.94 619 ILE A C 1
ATOM 4863 O O . ILE A 1 619 ? -31.801 -1.375 -2.102 1.00 75.94 619 ILE A O 1
ATOM 4867 N N . LYS A 1 620 ? -29.745 -1.030 -2.953 1.00 47.62 620 LYS A N 1
ATOM 4868 C CA . LYS A 1 620 ? -29.048 -1.948 -2.046 1.00 47.62 620 LYS A CA 1
ATOM 4869 C C . LYS A 1 620 ? -27.545 -1.748 -2.046 1.00 47.62 620 LYS A C 1
ATOM 4871 O O . LYS A 1 620 ? -26.952 -1.762 -3.155 1.00 47.62 620 LYS A O 1
#